Protein AF-A0A0A1WGV7-F1 (afdb_monomer)

Foldseek 3Di:
DDPPPDPPQDPVNVVVVVVVVVVVVVVPPPPPPDPPVVVVVVVVVVVVVVVVVVVVVVVVVVVVVVVVVVVVVVVVVVVVVVVVVVVVVVVVVVVVVVVVVVVVVVVVVVVVVVVVVVVVVVVVVVVCVVVVVVVVVVVVVVVVVVVVVVVVVVVVVVVVVVVVVVVVVVVVVVVVVVVVVVVVVVVVVVVVVVVVVVVVVVVVVVVVVVVVVVVVVVVVVVVVVVVVVVVVVVVVVVVVVVVVVVVVVVVVVVVVVVVVVVVPPDPDDDDDDDDDVPPCVVVVVVVVVVVVVVVVVVPDVVPPDPPPDVPPPPPPVPPPCPPCVVVVVVVVVVVVVVVVVVVVVVVVVVVVVVVVVVVVVVVVVCVVVVVPPCVVPDDDDDDDDDDDDDDDDDDPPLVVVLVVLCVPQVPLLVVLVVCCPVDDSVVSVVSSVVSVVVVVVVVPDDDDDDDDDDDDDDDDDDDDDDDDDDDDDDDDDDDDDDDDDDDDDDDDDDDDDDPPVVVVVVVVVVVVVVVVVVVVVVVVVVVVVVVVVVVVVVVVVVVVVVVVVVVVVVVVVVVVVVVVVVVVPD

Mean predicted aligned error: 25.33 Å

Structure (mmCIF, N/CA/C/O backbone):
data_AF-A0A0A1WGV7-F1
#
_entry.id   AF-A0A0A1WGV7-F1
#
loop_
_atom_site.group_PDB
_atom_site.id
_atom_site.type_symbol
_atom_site.label_atom_id
_atom_site.label_alt_id
_atom_site.label_comp_id
_atom_site.label_asym_id
_atom_site.label_entity_id
_atom_site.label_seq_id
_atom_site.pdbx_PDB_ins_code
_atom_site.Cartn_x
_atom_site.Cartn_y
_atom_site.Cartn_z
_atom_site.occupancy
_atom_site.B_iso_or_equiv
_atom_site.auth_seq_id
_atom_site.auth_comp_id
_atom_site.auth_asym_id
_atom_site.auth_atom_id
_atom_site.pdbx_PDB_model_num
ATOM 1 N N . MET A 1 1 ? 78.668 10.093 -159.553 1.00 37.97 1 MET A N 1
ATOM 2 C CA . MET A 1 1 ? 79.316 10.246 -160.874 1.00 37.97 1 MET A CA 1
ATOM 3 C C . MET A 1 1 ? 80.820 10.165 -160.686 1.00 37.97 1 MET A C 1
ATOM 5 O O . MET A 1 1 ? 81.377 10.946 -159.928 1.00 37.97 1 MET A O 1
ATOM 9 N N . ASN A 1 2 ? 81.428 9.155 -161.307 1.00 47.72 2 ASN A N 1
ATOM 10 C CA . ASN A 1 2 ? 82.849 8.818 -161.267 1.00 47.72 2 ASN A CA 1
ATOM 11 C C . ASN A 1 2 ? 83.730 9.956 -161.813 1.00 47.72 2 ASN A C 1
ATOM 13 O O . ASN A 1 2 ? 83.791 10.136 -163.023 1.00 47.72 2 ASN A O 1
ATOM 17 N N . LEU A 1 3 ? 84.441 10.671 -160.937 1.00 45.28 3 LEU A N 1
ATOM 18 C CA . LEU A 1 3 ? 85.454 11.678 -161.305 1.00 45.28 3 LEU A CA 1
ATOM 19 C C . LEU A 1 3 ? 86.882 11.301 -160.871 1.00 45.28 3 LEU A C 1
ATOM 21 O O . LEU A 1 3 ? 87.815 12.050 -161.119 1.00 45.28 3 LEU A O 1
ATOM 25 N N . PHE A 1 4 ? 87.084 10.114 -160.289 1.00 46.59 4 PHE A N 1
ATOM 26 C CA . PHE A 1 4 ? 88.408 9.635 -159.859 1.00 46.59 4 PHE A CA 1
ATOM 27 C C . PHE A 1 4 ? 89.108 8.709 -160.861 1.00 46.59 4 PHE A C 1
ATOM 29 O O . PHE A 1 4 ? 90.060 8.012 -160.517 1.00 46.59 4 PHE A O 1
ATOM 36 N N . ARG A 1 5 ? 88.670 8.691 -162.124 1.00 50.75 5 ARG A N 1
ATOM 37 C CA . ARG A 1 5 ? 89.441 8.052 -163.193 1.00 50.75 5 ARG A CA 1
ATOM 38 C C . ARG A 1 5 ? 90.109 9.135 -164.026 1.00 50.75 5 ARG A C 1
ATOM 40 O O . ARG A 1 5 ? 89.428 9.818 -164.782 1.00 50.75 5 ARG A O 1
ATOM 47 N N . ARG A 1 6 ? 91.444 9.175 -163.915 1.00 53.59 6 ARG A N 1
ATOM 48 C CA . ARG A 1 6 ? 92.405 9.845 -164.809 1.00 53.59 6 ARG A CA 1
ATOM 49 C C . ARG A 1 6 ? 92.851 11.263 -164.412 1.00 53.59 6 ARG A C 1
ATOM 51 O O . ARG A 1 6 ? 92.777 12.189 -165.206 1.00 53.59 6 ARG A O 1
ATOM 58 N N . ALA A 1 7 ? 93.403 11.395 -163.205 1.00 55.47 7 ALA A N 1
ATOM 59 C CA . ALA A 1 7 ? 94.507 12.326 -162.968 1.00 55.47 7 ALA A CA 1
ATOM 60 C C . ALA A 1 7 ? 95.798 11.495 -163.028 1.00 55.47 7 ALA A C 1
ATOM 62 O O . ALA A 1 7 ? 96.162 10.828 -162.061 1.00 55.47 7 ALA A O 1
ATOM 63 N N . GLU A 1 8 ? 96.414 11.415 -164.207 1.00 62.75 8 GLU A N 1
ATOM 64 C CA . GLU A 1 8 ? 97.747 10.826 -164.369 1.00 62.75 8 GLU A CA 1
ATOM 65 C C . GLU A 1 8 ? 98.739 11.786 -163.688 1.00 62.75 8 GLU A C 1
ATOM 67 O O . GLU A 1 8 ? 99.204 12.731 -164.318 1.00 62.75 8 GLU A O 1
ATOM 72 N N . LEU A 1 9 ? 98.976 11.609 -162.376 1.00 58.66 9 LEU A N 1
ATOM 73 C CA . LEU A 1 9 ? 99.936 12.426 -161.626 1.00 58.66 9 LEU A CA 1
ATOM 74 C C . LEU A 1 9 ? 101.311 12.303 -162.289 1.00 58.66 9 LEU A C 1
ATOM 76 O O . LEU A 1 9 ? 101.843 11.199 -162.449 1.00 58.66 9 LEU A O 1
ATOM 80 N N . ASN A 1 10 ? 101.897 13.442 -162.646 1.00 73.38 10 ASN A N 1
ATOM 81 C CA . ASN A 1 10 ? 103.246 13.489 -163.190 1.00 73.38 10 ASN A CA 1
ATOM 82 C C . ASN A 1 10 ? 104.237 12.989 -162.122 1.00 73.38 10 ASN A C 1
ATOM 84 O O . ASN A 1 10 ? 104.004 13.136 -160.921 1.00 73.38 10 ASN A O 1
ATOM 88 N N . ARG A 1 11 ? 105.380 12.422 -162.524 1.00 75.69 11 ARG A N 1
ATOM 89 C CA . ARG A 1 11 ? 106.408 11.907 -161.599 1.00 75.69 11 ARG A CA 1
ATOM 90 C C . ARG A 1 11 ? 106.808 12.937 -160.534 1.00 75.69 11 ARG A C 1
ATOM 92 O O . ARG A 1 11 ? 107.100 12.546 -159.409 1.00 75.69 11 ARG A O 1
ATOM 99 N N . SER A 1 12 ? 106.783 14.234 -160.861 1.00 79.25 12 SER A N 1
ATOM 100 C CA . SER A 1 12 ? 107.041 15.294 -159.879 1.00 79.25 12 SER A CA 1
ATOM 101 C C . SER A 1 12 ? 105.930 15.437 -158.840 1.00 79.25 12 SER A C 1
ATOM 103 O O . SER A 1 12 ? 106.235 15.705 -157.691 1.00 79.25 12 SER A O 1
ATOM 105 N N . GLU A 1 13 ? 104.660 15.245 -159.194 1.00 79.06 13 GLU A N 1
ATOM 106 C CA . GLU A 1 13 ? 103.537 15.317 -158.249 1.00 79.06 13 GLU A CA 1
ATOM 107 C C . GLU A 1 13 ? 103.509 14.093 -157.336 1.00 79.06 13 GLU A C 1
ATOM 109 O O . GLU A 1 13 ? 103.227 14.227 -156.149 1.00 79.06 13 GLU A O 1
ATOM 114 N N . ILE A 1 14 ? 103.872 12.914 -157.858 1.00 78.38 14 ILE A N 1
ATOM 115 C CA . ILE A 1 14 ? 104.095 11.725 -157.024 1.00 78.38 14 ILE A CA 1
ATOM 116 C C . ILE A 1 14 ? 105.242 11.993 -156.047 1.00 78.38 14 ILE A C 1
ATOM 118 O O . ILE A 1 14 ? 105.095 11.699 -154.867 1.00 78.38 14 ILE A O 1
ATOM 122 N N . GLN A 1 15 ? 106.350 12.594 -156.498 1.00 82.00 15 GLN A N 1
ATOM 123 C CA . GLN A 1 15 ? 107.465 12.945 -155.616 1.00 82.00 15 GLN A CA 1
ATOM 124 C C . GLN A 1 15 ? 107.069 14.004 -154.581 1.00 82.00 15 GLN A C 1
ATOM 126 O O . GLN A 1 15 ? 107.384 13.832 -153.416 1.00 82.00 15 GLN A O 1
ATOM 131 N N . ILE A 1 16 ? 106.318 15.041 -154.963 1.00 81.00 16 ILE A N 1
ATOM 132 C CA . ILE A 1 16 ? 105.799 16.051 -154.028 1.00 81.00 16 ILE A CA 1
ATOM 133 C C . ILE A 1 16 ? 104.855 15.408 -153.013 1.00 81.00 16 ILE A C 1
ATOM 135 O O . ILE A 1 16 ? 104.893 15.770 -151.845 1.00 81.00 16 ILE A O 1
ATOM 139 N N . LEU A 1 17 ? 104.018 14.450 -153.418 1.00 82.88 17 LEU A N 1
ATOM 140 C CA . LEU A 1 17 ? 103.130 13.747 -152.497 1.00 82.88 17 LEU A CA 1
ATOM 141 C C . LEU A 1 17 ? 103.909 12.805 -151.573 1.00 82.88 17 LEU A C 1
ATOM 143 O O . LEU A 1 17 ? 103.587 12.724 -150.393 1.00 82.88 17 LEU A O 1
ATOM 147 N N . ILE A 1 18 ? 104.937 12.124 -152.087 1.00 80.19 18 ILE A N 1
ATOM 148 C CA . ILE A 1 18 ? 105.862 11.310 -151.291 1.00 80.19 18 ILE A CA 1
ATOM 149 C C . ILE A 1 18 ? 106.584 12.197 -150.284 1.00 80.19 18 ILE A C 1
ATOM 151 O O . ILE A 1 18 ? 106.539 11.885 -149.104 1.00 80.19 18 ILE A O 1
ATOM 155 N N . ASP A 1 19 ? 107.170 13.311 -150.716 1.00 81.75 19 ASP A N 1
ATOM 156 C CA . ASP A 1 19 ? 107.869 14.256 -149.850 1.00 81.75 19 ASP A CA 1
ATOM 157 C C . ASP A 1 19 ? 106.896 14.876 -148.850 1.00 81.75 19 ASP A C 1
ATOM 159 O O . ASP A 1 19 ? 107.219 14.957 -147.678 1.00 81.75 19 ASP A O 1
ATOM 163 N N . TYR A 1 20 ? 105.671 15.224 -149.250 1.00 82.44 20 TYR A N 1
ATOM 164 C CA . TYR A 1 20 ? 104.645 15.733 -148.340 1.00 82.44 20 TYR A CA 1
ATOM 165 C C . TYR A 1 20 ? 104.227 14.686 -147.304 1.00 82.44 20 TYR A C 1
ATOM 167 O O . TYR A 1 20 ? 104.071 15.015 -146.133 1.00 82.44 20 TYR A O 1
ATOM 175 N N . LEU A 1 21 ? 104.063 13.421 -147.697 1.00 79.12 21 LEU A N 1
ATOM 176 C CA . LEU A 1 21 ? 103.720 12.332 -146.781 1.00 79.12 21 LEU A CA 1
ATOM 177 C C . LEU A 1 21 ? 104.900 11.935 -145.886 1.00 79.12 21 LEU A C 1
ATOM 179 O O . LEU A 1 21 ? 104.676 11.641 -144.716 1.00 79.12 21 LEU A O 1
ATOM 183 N N . LEU A 1 22 ? 106.135 11.981 -146.392 1.00 77.62 22 LEU A N 1
ATOM 184 C CA . LEU A 1 22 ? 107.362 11.783 -145.619 1.00 77.62 22 LEU A CA 1
ATOM 185 C C . LEU A 1 22 ? 107.579 12.924 -144.636 1.00 77.62 22 LEU A C 1
ATOM 187 O O . LEU A 1 22 ? 107.867 12.653 -143.478 1.00 77.62 22 LEU A O 1
ATOM 191 N N . ASN A 1 23 ? 107.373 14.175 -145.052 1.00 72.81 23 ASN A N 1
ATOM 192 C CA . ASN A 1 23 ? 107.449 15.328 -144.162 1.00 72.81 23 ASN A CA 1
ATOM 193 C C . ASN A 1 23 ? 106.351 15.235 -143.102 1.00 72.81 23 ASN A C 1
ATOM 195 O O . ASN A 1 23 ? 106.622 15.408 -141.926 1.00 72.81 23 ASN A O 1
ATOM 199 N N . LYS A 1 24 ? 105.134 14.817 -143.475 1.00 73.38 24 LYS A N 1
ATOM 200 C CA . LYS A 1 24 ? 104.047 14.585 -142.516 1.00 73.38 24 LYS A CA 1
ATOM 201 C C . LYS A 1 24 ? 104.338 13.422 -141.560 1.00 73.38 24 LYS A C 1
ATOM 203 O O . LYS A 1 24 ? 103.918 13.477 -140.410 1.00 73.38 24 LYS A O 1
ATOM 208 N N . GLN A 1 25 ? 105.058 12.388 -142.000 1.00 61.06 25 GLN A N 1
ATOM 209 C CA . GLN A 1 25 ? 105.518 11.292 -141.139 1.00 61.06 25 GLN A CA 1
ATOM 210 C C . GLN A 1 25 ? 106.718 11.676 -140.264 1.00 61.06 25 GLN A C 1
ATOM 212 O O . GLN A 1 25 ? 106.811 11.170 -139.152 1.00 61.06 25 GLN A O 1
ATOM 217 N N . GLN A 1 26 ? 107.598 12.577 -140.710 1.00 61.72 26 GLN A N 1
ATOM 218 C CA . GLN A 1 26 ? 108.694 13.120 -139.896 1.00 61.72 26 GLN A CA 1
ATOM 219 C C . GLN A 1 26 ? 108.204 14.182 -138.896 1.00 61.72 26 GLN A C 1
ATOM 221 O O . GLN A 1 26 ? 108.703 14.228 -137.775 1.00 61.72 26 GLN A O 1
ATOM 226 N N . ASP A 1 27 ? 107.163 14.943 -139.245 1.00 58.12 27 ASP A N 1
ATOM 227 C CA . ASP A 1 27 ? 106.428 15.860 -138.359 1.00 58.12 27 ASP A CA 1
ATOM 228 C C . ASP A 1 27 ? 105.434 15.130 -137.438 1.00 58.12 27 ASP A C 1
ATOM 230 O O . ASP A 1 27 ? 104.745 15.756 -136.632 1.00 58.12 27 ASP A O 1
ATOM 234 N N . THR A 1 28 ? 105.349 13.798 -137.532 1.00 51.00 28 THR A N 1
ATOM 235 C CA . THR A 1 28 ? 104.709 12.977 -136.503 1.00 51.00 28 THR A CA 1
ATOM 236 C C . THR A 1 28 ? 105.800 12.598 -135.500 1.00 51.00 28 THR A C 1
ATOM 238 O O . THR A 1 28 ? 106.549 11.657 -135.769 1.00 51.00 28 THR A O 1
ATOM 241 N N . PRO A 1 29 ? 105.965 13.309 -134.367 1.00 50.75 29 PRO A N 1
ATOM 242 C CA . PRO A 1 29 ? 106.999 12.964 -133.405 1.00 50.75 29 PRO A CA 1
ATOM 243 C C . PRO A 1 29 ? 106.825 11.507 -132.966 1.00 50.75 29 PRO A C 1
ATOM 245 O O . PRO A 1 29 ? 105.814 11.119 -132.378 1.00 50.75 29 PRO A O 1
ATOM 248 N N . ALA A 1 30 ? 107.833 10.694 -133.282 1.00 52.91 30 ALA A N 1
ATOM 249 C CA . ALA A 1 30 ? 107.974 9.303 -132.877 1.00 52.91 30 ALA A CA 1
ATOM 250 C C . ALA A 1 30 ? 108.331 9.206 -131.380 1.00 52.91 30 ALA A C 1
ATOM 252 O O . ALA A 1 30 ? 109.353 8.646 -130.997 1.00 52.91 30 ALA A O 1
ATOM 253 N N . THR A 1 31 ? 107.479 9.774 -130.528 1.00 47.41 31 THR A N 1
ATOM 254 C CA . THR A 1 31 ? 107.564 9.721 -129.063 1.00 47.41 31 THR A CA 1
ATOM 255 C C . THR A 1 31 ? 106.221 9.310 -128.457 1.00 47.41 31 THR A C 1
ATOM 257 O O . THR A 1 31 ? 105.800 9.796 -127.417 1.00 47.41 31 THR A O 1
ATOM 260 N N . HIS A 1 32 ? 105.550 8.320 -129.052 1.00 52.06 32 HIS A N 1
ATOM 261 C CA . HIS A 1 32 ? 104.510 7.544 -128.360 1.00 52.06 32 HIS A CA 1
ATOM 262 C C . HIS A 1 32 ? 105.120 6.401 -127.522 1.00 52.06 32 HIS A C 1
ATOM 264 O O . HIS A 1 32 ? 104.620 5.282 -127.521 1.00 52.06 32 HIS A O 1
ATOM 270 N N . SER A 1 33 ? 106.212 6.693 -126.806 1.00 51.78 33 SER A N 1
ATOM 271 C CA . SER A 1 33 ? 106.878 5.777 -125.864 1.00 51.78 33 SER A CA 1
ATOM 272 C C . SER A 1 33 ? 106.888 6.310 -124.423 1.00 51.78 33 SER A C 1
ATOM 274 O O . SER A 1 33 ? 107.625 5.797 -123.587 1.00 51.78 33 SER A O 1
ATOM 276 N N . GLU A 1 34 ? 106.077 7.327 -124.119 1.00 48.56 34 GL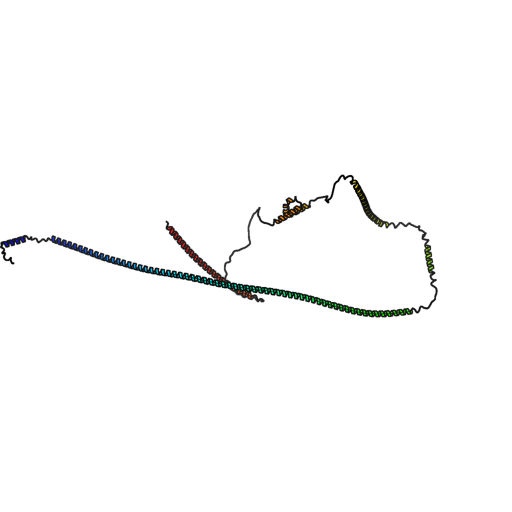U A N 1
ATOM 277 C CA . GLU A 1 34 ? 105.965 7.913 -122.778 1.00 48.56 34 GLU A CA 1
ATOM 278 C C . GLU A 1 34 ? 104.508 8.292 -122.464 1.00 48.56 34 GLU A C 1
ATOM 280 O O . GLU A 1 34 ? 104.148 9.452 -122.287 1.00 48.56 34 GLU A O 1
ATOM 285 N N . TRP A 1 35 ? 103.642 7.289 -122.314 1.00 54.41 35 TRP A N 1
ATOM 286 C CA . TRP A 1 35 ? 102.730 7.357 -121.170 1.00 54.41 35 TRP A CA 1
ATOM 287 C C . TRP A 1 35 ? 103.630 7.146 -119.955 1.00 54.41 35 TRP A C 1
ATOM 289 O O . TRP A 1 35 ? 103.925 6.004 -119.613 1.00 54.41 35 TRP A O 1
ATOM 299 N N . SER A 1 36 ? 104.202 8.222 -119.409 1.00 61.62 36 SER A N 1
ATOM 300 C CA . SER A 1 36 ? 105.184 8.090 -118.334 1.00 61.62 36 SER A CA 1
ATOM 301 C C . SER A 1 36 ? 104.572 7.297 -117.179 1.00 61.62 36 SER A C 1
ATOM 303 O O . SER A 1 36 ? 103.395 7.457 -116.835 1.00 61.62 36 SER A O 1
ATOM 305 N N . ASP A 1 37 ? 105.371 6.419 -116.584 1.00 67.12 37 ASP A N 1
ATOM 306 C CA . ASP A 1 37 ? 104.963 5.569 -115.465 1.00 67.12 37 ASP A CA 1
ATOM 307 C C . ASP A 1 37 ? 104.363 6.408 -114.305 1.00 67.12 37 ASP A C 1
ATOM 309 O O . ASP A 1 37 ? 103.471 5.959 -113.590 1.00 67.12 37 ASP A O 1
ATOM 313 N N . ASP A 1 38 ? 104.747 7.689 -114.203 1.00 75.62 38 ASP A N 1
ATOM 314 C CA . ASP A 1 38 ? 104.221 8.687 -113.260 1.00 75.62 38 ASP A CA 1
ATOM 315 C C . ASP A 1 38 ? 102.730 9.036 -113.475 1.00 75.62 38 ASP A C 1
ATOM 317 O O . ASP A 1 38 ? 101.964 9.117 -112.512 1.00 75.62 38 ASP A O 1
ATOM 321 N N . ILE A 1 39 ? 102.261 9.191 -114.723 1.00 80.06 39 ILE A N 1
ATOM 322 C CA . ILE A 1 39 ? 100.828 9.431 -114.999 1.00 80.06 39 ILE A CA 1
ATOM 323 C C . ILE A 1 39 ? 100.010 8.181 -114.643 1.00 80.06 39 ILE A C 1
ATOM 325 O O . ILE A 1 39 ? 98.943 8.284 -114.032 1.00 80.06 39 ILE A O 1
ATOM 329 N N . CYS A 1 40 ? 100.533 6.994 -114.961 1.00 82.44 40 CYS A N 1
ATOM 330 C CA . CYS A 1 40 ? 99.887 5.725 -114.627 1.00 82.44 40 CYS A CA 1
ATOM 331 C C . CYS A 1 40 ? 99.831 5.484 -113.106 1.00 82.44 40 CYS A C 1
ATOM 333 O O . CYS A 1 40 ? 98.802 5.039 -112.594 1.00 82.44 40 CYS A O 1
ATOM 335 N N . GLN A 1 41 ? 100.893 5.812 -112.362 1.00 85.25 41 GLN A N 1
ATOM 336 C CA . GLN A 1 41 ? 100.924 5.721 -110.897 1.00 85.25 41 GLN A CA 1
ATOM 337 C C . GLN A 1 41 ? 99.961 6.713 -110.230 1.00 85.25 41 GLN A C 1
ATOM 339 O O . GLN A 1 41 ? 99.252 6.332 -109.299 1.00 85.25 41 GLN A O 1
ATOM 344 N N . LYS A 1 42 ? 99.860 7.955 -110.727 1.00 86.69 42 LYS A N 1
ATOM 345 C CA . LYS A 1 42 ? 98.891 8.948 -110.224 1.00 86.69 42 LYS A CA 1
ATOM 346 C C . LYS A 1 42 ? 97.444 8.498 -110.406 1.00 86.69 42 LYS A C 1
ATOM 348 O O . LYS A 1 42 ? 96.662 8.620 -109.468 1.00 86.69 42 LYS A O 1
ATOM 353 N N . LEU A 1 43 ? 97.092 7.945 -111.569 1.00 88.06 43 LEU A N 1
ATOM 354 C CA . LEU A 1 43 ? 95.747 7.407 -111.808 1.00 88.06 43 LEU A CA 1
ATOM 355 C C . LEU A 1 43 ? 95.444 6.199 -110.914 1.00 88.06 43 LEU A C 1
ATOM 357 O O . LEU A 1 43 ? 94.347 6.124 -110.367 1.00 88.06 43 LEU A O 1
ATOM 361 N N . LYS A 1 44 ? 96.413 5.298 -110.694 1.00 88.56 44 LYS A N 1
ATOM 362 C CA . LYS A 1 44 ? 96.268 4.195 -109.727 1.00 88.56 44 LYS A CA 1
ATOM 363 C C . LYS A 1 44 ? 96.049 4.708 -108.306 1.00 88.56 44 LYS A C 1
ATOM 365 O O . LYS A 1 44 ? 95.137 4.239 -107.641 1.00 88.56 44 LYS A O 1
ATOM 370 N N . ARG A 1 45 ? 96.829 5.701 -107.865 1.00 89.56 45 ARG A N 1
ATOM 371 C CA . ARG A 1 45 ? 96.682 6.292 -106.528 1.00 89.56 45 ARG A CA 1
ATOM 372 C C . ARG A 1 45 ? 95.338 6.998 -106.359 1.00 89.56 45 ARG A C 1
ATOM 374 O O . ARG A 1 45 ? 94.709 6.855 -105.323 1.00 89.56 45 ARG A O 1
ATOM 381 N N . GLN A 1 46 ? 94.874 7.733 -107.372 1.00 92.25 46 GLN A N 1
ATOM 382 C CA . GLN A 1 46 ? 93.545 8.354 -107.356 1.00 92.25 46 GLN A CA 1
ATOM 383 C C . GLN A 1 46 ? 92.425 7.314 -107.340 1.00 92.25 46 GLN A C 1
ATOM 385 O O . GLN A 1 46 ? 91.424 7.523 -106.660 1.00 92.25 46 GLN A O 1
ATOM 390 N N . LEU A 1 47 ? 92.584 6.208 -108.072 1.00 92.31 47 LEU A N 1
ATOM 391 C CA . LEU A 1 47 ? 91.639 5.099 -108.036 1.00 92.31 47 LEU A CA 1
ATOM 392 C C . LEU A 1 47 ? 91.600 4.475 -106.636 1.00 92.31 47 LEU A C 1
ATOM 394 O O . LEU A 1 47 ? 90.519 4.355 -106.078 1.00 92.31 47 LEU A O 1
ATOM 398 N N . GLU A 1 48 ? 92.755 4.194 -106.034 1.00 92.44 48 GLU A N 1
ATOM 399 C CA . GLU A 1 48 ? 92.862 3.650 -104.674 1.00 92.44 48 GLU A CA 1
ATOM 400 C C . GLU A 1 48 ? 92.291 4.615 -103.617 1.00 92.44 48 GLU A C 1
ATOM 402 O O . GLU A 1 48 ? 91.531 4.206 -102.744 1.00 92.44 48 GLU A O 1
ATOM 407 N N . GLU A 1 49 ? 92.575 5.919 -103.716 1.00 92.69 49 GLU A N 1
ATOM 408 C CA . GLU A 1 49 ? 91.986 6.946 -102.845 1.00 92.69 49 GLU A CA 1
ATOM 409 C C . GLU A 1 49 ? 90.456 7.023 -103.012 1.00 92.69 49 GLU A C 1
ATOM 411 O O . GLU A 1 49 ? 89.735 7.186 -102.026 1.00 92.69 49 GLU A O 1
ATOM 416 N N . LYS A 1 50 ? 89.935 6.880 -104.239 1.00 93.94 50 LYS A N 1
ATOM 417 C CA . LYS A 1 50 ? 88.489 6.853 -104.513 1.00 93.94 50 LYS A CA 1
ATOM 418 C C . LYS A 1 50 ? 87.826 5.570 -104.024 1.00 93.94 50 LYS A C 1
ATOM 420 O O . LYS A 1 50 ? 86.733 5.650 -103.474 1.00 93.94 50 LYS A O 1
ATOM 425 N N . GLU A 1 51 ? 88.471 4.422 -104.191 1.00 93.81 51 GLU A N 1
ATOM 426 C CA . GLU A 1 51 ? 88.012 3.136 -103.662 1.00 93.81 51 GLU A CA 1
ATOM 427 C C . GLU A 1 51 ? 87.993 3.155 -102.133 1.00 93.81 51 GLU A C 1
ATOM 429 O O . GLU A 1 51 ? 87.008 2.734 -101.530 1.00 93.81 51 GLU A O 1
ATOM 434 N N . LYS A 1 52 ? 89.020 3.737 -101.504 1.00 94.69 52 LYS A N 1
ATOM 435 C CA . LYS A 1 52 ? 89.062 3.949 -100.056 1.00 94.69 52 LYS A CA 1
ATOM 436 C C . LYS A 1 52 ? 87.945 4.880 -99.581 1.00 94.69 52 LYS A C 1
ATOM 438 O O . LYS A 1 52 ? 87.241 4.530 -98.642 1.00 94.69 52 LYS A O 1
ATOM 443 N N . ALA A 1 53 ? 87.735 6.022 -100.239 1.00 93.38 53 ALA A N 1
ATOM 444 C CA . ALA A 1 53 ? 86.652 6.944 -99.886 1.00 93.38 53 ALA A CA 1
ATOM 445 C C . ALA A 1 53 ? 85.263 6.307 -100.069 1.00 93.38 53 ALA A C 1
ATOM 447 O O . ALA A 1 53 ? 84.380 6.503 -99.238 1.00 93.38 53 ALA A O 1
ATOM 448 N N . LEU A 1 54 ? 85.076 5.508 -101.126 1.00 94.62 54 LEU A N 1
ATOM 449 C CA . LEU A 1 54 ? 83.847 4.749 -101.344 1.00 94.62 54 LEU A CA 1
ATOM 450 C C . LEU A 1 54 ? 83.644 3.687 -100.254 1.00 94.62 54 LEU A C 1
ATOM 452 O O . LEU A 1 54 ? 82.523 3.513 -99.786 1.00 94.62 54 LEU A O 1
ATOM 456 N N . ALA A 1 55 ? 84.705 2.994 -99.833 1.00 93.50 55 ALA A N 1
ATOM 457 C CA . ALA A 1 55 ? 84.644 2.026 -98.741 1.00 93.50 55 ALA A CA 1
ATOM 458 C C . ALA A 1 55 ? 84.295 2.697 -97.401 1.00 93.50 55 ALA A C 1
ATOM 460 O O . ALA A 1 55 ? 83.419 2.209 -96.691 1.00 93.50 55 ALA A O 1
ATOM 461 N N . GLU A 1 56 ? 84.908 3.843 -97.088 1.00 94.44 56 GLU A N 1
ATOM 462 C CA . GLU A 1 56 ? 84.587 4.641 -95.896 1.00 94.44 56 GLU A CA 1
ATOM 463 C C . GLU A 1 56 ? 83.133 5.150 -95.926 1.00 94.44 56 GLU A C 1
ATOM 465 O O . GLU A 1 56 ? 82.439 5.102 -94.911 1.00 94.44 56 GLU A O 1
ATOM 470 N N . GLU A 1 57 ? 82.623 5.579 -97.086 1.00 93.38 57 GLU A N 1
ATOM 471 C CA . GLU A 1 57 ? 81.216 5.971 -97.249 1.00 93.38 57 GLU A CA 1
ATOM 472 C C . GLU A 1 57 ? 80.265 4.775 -97.090 1.00 93.38 57 GLU A C 1
ATOM 474 O O . GLU A 1 57 ? 79.219 4.890 -96.445 1.00 93.38 57 GLU A O 1
ATOM 479 N N . GLN A 1 58 ? 80.625 3.608 -97.632 1.00 95.00 58 GLN A N 1
ATOM 480 C CA . GLN A 1 58 ? 79.865 2.372 -97.443 1.00 95.00 58 GLN A CA 1
ATOM 481 C C . GLN A 1 58 ? 79.831 1.963 -95.967 1.00 95.00 58 GLN A C 1
ATOM 483 O O . GLN A 1 58 ? 78.758 1.639 -95.458 1.00 95.00 58 GLN A O 1
ATOM 488 N N . GLU A 1 59 ? 80.958 2.037 -95.258 1.00 95.12 59 GLU A N 1
ATOM 489 C CA . GLU A 1 59 ? 81.033 1.761 -93.822 1.00 95.12 59 GLU A CA 1
ATOM 490 C C . GLU A 1 59 ? 80.205 2.769 -93.011 1.00 95.12 59 GLU A C 1
ATOM 492 O O . GLU A 1 59 ? 79.412 2.372 -92.155 1.00 95.12 59 GLU A O 1
ATOM 497 N N . ALA A 1 60 ? 80.295 4.065 -93.328 1.00 94.88 60 ALA A N 1
ATOM 498 C CA . ALA A 1 60 ? 79.480 5.100 -92.699 1.00 94.88 60 ALA A CA 1
ATOM 499 C C . ALA A 1 60 ? 77.978 4.880 -92.954 1.00 94.88 60 ALA A C 1
ATOM 501 O O . ALA A 1 60 ? 77.167 5.003 -92.033 1.00 94.88 60 ALA A O 1
ATOM 502 N N . SER A 1 61 ? 77.597 4.497 -94.176 1.00 94.38 61 SER A N 1
ATOM 503 C CA . SER A 1 61 ? 76.217 4.161 -94.539 1.00 94.38 61 SER A CA 1
ATOM 504 C C . SER A 1 61 ? 75.716 2.937 -93.769 1.00 94.38 61 SER A C 1
ATOM 506 O O . SER A 1 61 ? 74.627 2.981 -93.192 1.00 94.38 61 SER A O 1
ATOM 508 N N . ILE A 1 62 ? 76.525 1.877 -93.663 1.00 95.44 62 ILE A N 1
ATOM 509 C CA . ILE A 1 62 ? 76.220 0.694 -92.844 1.00 95.44 62 ILE A CA 1
ATOM 510 C C . ILE A 1 62 ? 76.059 1.092 -91.370 1.00 95.44 62 ILE A C 1
ATOM 512 O O . ILE A 1 62 ? 75.094 0.674 -90.727 1.00 95.44 62 ILE A O 1
ATOM 516 N N . GLY A 1 63 ? 76.942 1.946 -90.847 1.00 96.12 63 GLY A N 1
ATOM 517 C CA . GLY A 1 63 ? 76.871 2.465 -89.482 1.00 96.12 63 GLY A CA 1
ATOM 518 C C . GLY A 1 63 ? 75.601 3.278 -89.212 1.00 96.12 63 GLY A C 1
ATOM 519 O O . GLY A 1 63 ? 74.952 3.093 -88.181 1.00 96.12 63 GLY A O 1
ATOM 520 N N . ILE A 1 64 ? 75.187 4.139 -90.148 1.00 95.88 64 ILE A N 1
ATOM 521 C CA . ILE A 1 64 ? 73.928 4.896 -90.055 1.00 95.88 64 ILE A CA 1
ATOM 522 C C . ILE A 1 64 ? 72.724 3.950 -90.117 1.00 95.88 64 ILE A C 1
ATOM 524 O O . ILE A 1 64 ? 71.799 4.083 -89.316 1.00 95.88 64 ILE A O 1
ATOM 528 N N . GLN A 1 65 ? 72.730 2.973 -91.026 1.00 96.62 65 GLN A N 1
ATOM 529 C CA . GLN A 1 65 ? 71.654 1.986 -91.137 1.00 96.62 65 GLN A CA 1
ATOM 530 C C . GLN A 1 65 ? 71.534 1.117 -89.880 1.00 96.62 65 GLN A C 1
ATOM 532 O O . GLN A 1 65 ? 70.416 0.806 -89.466 1.00 96.62 65 GLN A O 1
ATOM 537 N N . ALA A 1 66 ? 72.657 0.755 -89.252 1.00 95.81 66 ALA A N 1
ATOM 538 C CA . ALA A 1 66 ? 72.677 0.053 -87.972 1.00 95.81 66 ALA A CA 1
ATOM 539 C C . ALA A 1 66 ? 72.045 0.908 -86.863 1.00 95.81 66 ALA A C 1
ATOM 541 O O . ALA A 1 66 ? 71.070 0.471 -86.259 1.00 95.81 66 ALA A O 1
ATOM 542 N N . LYS A 1 67 ? 72.479 2.167 -86.694 1.00 97.25 67 LYS A N 1
ATOM 543 C CA . LYS A 1 67 ? 71.881 3.091 -85.709 1.00 97.25 67 LYS A CA 1
ATOM 544 C C . LYS A 1 67 ? 70.387 3.316 -85.936 1.00 97.25 67 LYS A C 1
ATOM 546 O O . LYS A 1 67 ? 69.613 3.378 -84.989 1.00 97.25 67 LYS A O 1
ATOM 551 N N . LEU A 1 68 ? 69.959 3.423 -87.192 1.00 97.00 68 LEU A N 1
ATOM 552 C CA . LEU A 1 68 ? 68.548 3.580 -87.538 1.00 97.00 68 LEU A CA 1
ATOM 553 C C . LEU A 1 68 ? 67.734 2.319 -87.207 1.00 97.00 68 LEU A C 1
ATOM 555 O O . LEU A 1 68 ? 66.571 2.425 -86.818 1.00 97.00 68 LEU A O 1
ATOM 559 N N . ARG A 1 69 ? 68.327 1.128 -87.350 1.00 97.25 69 ARG A N 1
ATOM 560 C CA . ARG A 1 69 ? 67.715 -0.130 -86.908 1.00 97.25 69 ARG A CA 1
ATOM 561 C C . ARG A 1 69 ? 67.584 -0.158 -85.385 1.00 97.25 69 ARG A C 1
ATOM 563 O O . ARG A 1 69 ? 66.487 -0.439 -84.912 1.00 97.25 69 ARG A O 1
ATOM 570 N N . ASP A 1 70 ? 68.635 0.211 -84.660 1.00 96.38 70 ASP A N 1
ATOM 571 C CA . ASP A 1 70 ? 68.650 0.216 -83.194 1.00 96.38 70 ASP A CA 1
ATOM 572 C C . ASP A 1 70 ? 67.621 1.206 -82.627 1.00 96.38 70 ASP A C 1
ATOM 574 O O . ASP A 1 70 ? 66.769 0.813 -81.832 1.00 96.38 70 ASP A O 1
ATOM 578 N N . LEU A 1 71 ? 67.574 2.443 -83.138 1.00 97.00 71 LEU A N 1
ATOM 579 C CA . LEU A 1 71 ? 66.560 3.435 -82.746 1.00 97.00 71 LEU A CA 1
ATOM 580 C C . LEU A 1 71 ? 65.132 2.961 -83.049 1.00 97.00 71 LEU A C 1
ATOM 582 O O . LEU A 1 71 ? 64.215 3.184 -82.263 1.00 97.00 71 LEU A O 1
ATOM 586 N N . ARG A 1 72 ? 64.912 2.280 -84.182 1.00 97.75 72 ARG A N 1
ATOM 587 C CA . ARG A 1 72 ? 63.601 1.680 -84.484 1.00 97.75 72 ARG A CA 1
ATOM 588 C C . ARG A 1 72 ? 63.249 0.579 -83.489 1.00 97.75 72 ARG A C 1
ATOM 590 O O . ARG A 1 72 ? 62.085 0.480 -83.107 1.00 97.75 72 ARG A O 1
ATOM 597 N N . THR A 1 73 ? 64.213 -0.250 -83.086 1.00 96.94 73 THR A N 1
ATOM 598 C CA . THR A 1 73 ? 63.974 -1.272 -82.060 1.00 96.94 73 THR A CA 1
ATOM 599 C C . THR A 1 73 ? 63.686 -0.644 -80.702 1.00 96.94 73 THR A C 1
ATOM 601 O O . THR A 1 73 ? 62.700 -1.033 -80.086 1.00 96.94 73 THR A O 1
ATOM 604 N N . GLU A 1 74 ? 64.439 0.380 -80.298 1.00 96.75 74 GLU A N 1
ATOM 605 C CA . GLU A 1 74 ? 64.259 1.100 -79.035 1.00 96.75 74 GLU A CA 1
ATOM 606 C C . GLU A 1 74 ? 62.875 1.758 -78.965 1.00 96.75 74 GLU A C 1
ATOM 608 O O . GLU A 1 74 ? 62.091 1.436 -78.073 1.00 96.75 74 GLU A O 1
ATOM 613 N N . ILE A 1 75 ? 62.488 2.534 -79.986 1.00 96.50 75 ILE A N 1
ATOM 614 C CA . ILE A 1 75 ? 61.151 3.148 -80.084 1.00 96.50 75 ILE A CA 1
ATOM 615 C C . ILE A 1 75 ? 60.044 2.089 -80.016 1.00 96.50 75 ILE A C 1
ATOM 617 O O . ILE A 1 75 ? 59.012 2.299 -79.375 1.00 96.50 75 ILE A O 1
ATOM 621 N N . ASN A 1 76 ? 60.222 0.947 -80.685 1.00 96.81 76 ASN A N 1
ATOM 622 C CA . ASN A 1 76 ? 59.233 -0.128 -80.643 1.00 96.81 76 ASN A CA 1
ATOM 623 C C . ASN A 1 76 ? 59.150 -0.769 -79.250 1.00 96.81 76 ASN A C 1
ATOM 625 O O . ASN A 1 76 ? 58.044 -1.062 -78.792 1.00 96.81 76 ASN A O 1
ATOM 629 N N . THR A 1 77 ? 60.281 -0.956 -78.564 1.00 96.81 77 THR A N 1
ATOM 630 C CA . THR A 1 77 ? 60.303 -1.478 -77.192 1.00 96.81 77 THR A CA 1
ATOM 631 C C . THR A 1 77 ? 59.696 -0.500 -76.193 1.00 96.81 77 THR A C 1
ATOM 633 O O . THR A 1 77 ? 58.848 -0.911 -75.405 1.00 96.81 77 THR A O 1
ATOM 636 N N . GLU A 1 78 ? 60.021 0.792 -76.270 1.00 96.06 78 GLU A N 1
ATOM 637 C CA . GLU A 1 78 ? 59.433 1.832 -75.421 1.00 96.06 78 GLU A CA 1
ATOM 638 C C . GLU A 1 78 ? 57.930 1.951 -75.659 1.00 96.06 78 GLU A C 1
ATOM 640 O O . GLU A 1 78 ? 57.147 1.988 -74.713 1.00 96.06 78 GLU A O 1
ATOM 645 N N . ARG A 1 79 ? 57.487 1.923 -76.923 1.00 97.44 79 ARG A N 1
ATOM 646 C CA . ARG A 1 79 ? 56.058 1.920 -77.258 1.00 97.44 79 ARG A CA 1
ATOM 647 C C . ARG A 1 79 ? 55.349 0.700 -76.670 1.00 97.44 79 ARG A C 1
ATOM 649 O O . ARG A 1 79 ? 54.243 0.836 -76.152 1.00 97.44 79 ARG A O 1
ATOM 656 N N . ALA A 1 80 ? 55.962 -0.482 -76.736 1.00 96.56 80 ALA A N 1
ATOM 657 C CA . ALA A 1 80 ? 55.404 -1.692 -76.136 1.00 96.56 80 ALA A CA 1
ATOM 658 C C . ALA A 1 80 ? 55.333 -1.592 -74.602 1.00 96.56 80 ALA A C 1
ATOM 660 O O . ALA A 1 80 ? 54.306 -1.938 -74.020 1.00 96.56 80 ALA A O 1
ATOM 661 N N . GLN A 1 81 ? 56.377 -1.066 -73.955 1.00 97.50 81 GLN A N 1
ATOM 662 C CA . GLN A 1 81 ? 56.420 -0.852 -72.505 1.00 97.50 81 GLN A CA 1
ATOM 663 C C . GLN A 1 81 ? 55.394 0.188 -72.038 1.00 97.50 81 GLN A C 1
ATOM 665 O O . GLN A 1 81 ? 54.675 -0.055 -71.066 1.00 97.50 81 GLN A O 1
ATOM 670 N N . LEU A 1 82 ? 55.270 1.316 -72.744 1.00 96.75 82 LEU A N 1
ATOM 671 C CA . LEU A 1 82 ? 54.262 2.340 -72.467 1.00 96.75 82 LEU A CA 1
ATOM 672 C C . LEU A 1 82 ? 52.853 1.770 -72.623 1.00 96.75 82 LEU A C 1
ATOM 674 O O . LEU A 1 82 ? 52.029 1.941 -71.729 1.00 96.75 82 LEU A O 1
ATOM 678 N N . ASN A 1 83 ? 52.586 1.024 -73.698 1.00 97.12 83 ASN A N 1
ATOM 679 C CA . ASN A 1 83 ? 51.290 0.375 -73.897 1.00 97.12 83 ASN A CA 1
ATOM 680 C C . ASN A 1 83 ? 50.973 -0.645 -72.793 1.00 97.12 83 ASN A C 1
ATOM 682 O O . ASN A 1 83 ? 49.842 -0.683 -72.310 1.00 97.12 83 ASN A O 1
ATOM 686 N N . ALA A 1 84 ? 51.953 -1.443 -72.359 1.00 96.81 84 ALA A N 1
ATOM 687 C CA . ALA A 1 84 ? 51.778 -2.373 -71.244 1.00 96.81 84 ALA A CA 1
ATOM 688 C C . ALA A 1 84 ? 51.482 -1.632 -69.929 1.00 96.81 84 ALA A C 1
ATOM 690 O O . ALA A 1 84 ? 50.572 -2.005 -69.193 1.00 96.81 84 ALA A O 1
ATOM 691 N N . THR A 1 85 ? 52.197 -0.538 -69.667 1.00 97.25 85 THR A N 1
ATOM 692 C CA . THR A 1 85 ? 52.007 0.293 -68.471 1.00 97.25 85 THR A CA 1
ATOM 693 C C . THR A 1 85 ? 50.630 0.960 -68.459 1.00 97.25 85 THR A C 1
ATOM 695 O O . THR A 1 85 ? 49.923 0.894 -67.456 1.00 97.25 85 THR A O 1
ATOM 698 N N . VAL A 1 86 ? 50.204 1.544 -69.585 1.00 97.25 86 VAL A N 1
ATOM 699 C CA . VAL A 1 86 ? 48.862 2.128 -69.738 1.00 97.25 86 VAL A CA 1
ATOM 700 C C . VAL A 1 86 ? 47.789 1.065 -69.522 1.00 97.25 86 VAL A C 1
ATOM 702 O O . VAL A 1 86 ? 46.839 1.308 -68.782 1.00 97.25 86 VAL A O 1
ATOM 705 N N . LYS A 1 87 ? 47.955 -0.131 -70.099 1.00 97.56 87 LYS A N 1
ATOM 706 C CA . LYS A 1 87 ? 47.018 -1.243 -69.903 1.00 97.56 87 LYS A CA 1
ATOM 707 C C . LYS A 1 87 ? 46.903 -1.638 -68.425 1.00 97.56 87 LYS A C 1
ATOM 709 O O . LYS A 1 87 ? 45.787 -1.747 -67.926 1.00 97.56 87 LYS A O 1
ATOM 714 N N . ASN A 1 88 ? 48.023 -1.756 -67.711 1.00 97.50 88 ASN A N 1
ATOM 715 C CA . ASN A 1 88 ? 48.027 -2.063 -66.276 1.00 97.50 88 ASN A CA 1
ATOM 716 C C . ASN A 1 88 ? 47.319 -0.978 -65.444 1.00 97.50 88 ASN A C 1
ATOM 718 O O . ASN A 1 88 ? 46.564 -1.297 -64.522 1.00 97.50 88 ASN A O 1
ATOM 722 N N . TYR A 1 89 ? 47.529 0.305 -65.764 1.00 97.75 89 TYR A N 1
ATOM 723 C CA . TYR A 1 89 ? 46.824 1.396 -65.085 1.00 97.75 89 TYR A CA 1
ATOM 724 C C . TYR A 1 89 ? 45.320 1.370 -65.362 1.00 97.75 89 TYR A C 1
ATOM 726 O O . TYR A 1 89 ? 44.541 1.526 -64.426 1.00 97.75 89 TYR A O 1
ATOM 734 N N . VAL A 1 90 ? 44.904 1.107 -66.603 1.00 97.62 90 VAL A N 1
ATOM 735 C CA . VAL A 1 90 ? 43.484 0.962 -66.962 1.00 97.62 90 VAL A CA 1
ATOM 736 C C . VAL A 1 90 ? 42.840 -0.203 -66.208 1.00 97.62 90 VAL A C 1
ATOM 738 O O . VAL A 1 90 ? 41.767 -0.041 -65.635 1.00 97.62 90 VAL A O 1
ATOM 741 N N . GLU A 1 91 ? 43.499 -1.361 -66.135 1.00 97.31 91 GLU A N 1
ATOM 742 C CA . GLU A 1 91 ? 43.001 -2.513 -65.370 1.00 97.31 91 GLU A CA 1
ATOM 743 C C . GLU A 1 91 ? 42.885 -2.201 -63.869 1.00 97.31 91 GLU A C 1
ATOM 745 O O . GLU A 1 91 ? 41.891 -2.557 -63.233 1.00 97.31 91 GLU A O 1
ATOM 750 N N . THR A 1 92 ? 43.857 -1.473 -63.312 1.00 97.69 92 THR A N 1
ATOM 751 C CA . THR A 1 92 ? 43.829 -1.035 -61.908 1.00 97.69 92 THR A CA 1
ATOM 752 C C . THR A 1 92 ? 42.681 -0.062 -61.645 1.00 97.69 92 THR A C 1
ATOM 754 O O . THR A 1 92 ? 41.970 -0.219 -60.652 1.00 97.69 92 THR A O 1
ATOM 757 N N . ILE A 1 93 ? 42.466 0.916 -62.531 1.00 97.56 93 ILE A N 1
ATOM 758 C CA . ILE A 1 93 ? 41.351 1.869 -62.442 1.00 97.56 93 ILE A CA 1
ATOM 759 C C . ILE A 1 93 ? 40.021 1.117 -62.484 1.00 97.56 93 ILE A C 1
ATOM 761 O O . ILE A 1 93 ? 39.221 1.268 -61.566 1.00 97.56 93 ILE A O 1
ATOM 765 N N . ASN A 1 94 ? 39.833 0.222 -63.456 1.00 97.56 94 ASN A N 1
ATOM 766 C CA . ASN A 1 94 ? 38.614 -0.580 -63.571 1.00 97.56 94 ASN A CA 1
ATOM 767 C C . ASN A 1 94 ? 38.370 -1.440 -62.316 1.00 97.56 94 ASN A C 1
ATOM 769 O O . ASN A 1 94 ? 37.242 -1.547 -61.837 1.00 97.56 94 ASN A O 1
ATOM 773 N N . SER A 1 95 ? 39.423 -2.031 -61.737 1.00 97.69 95 SER A N 1
ATOM 774 C CA . SER A 1 95 ? 39.317 -2.782 -60.479 1.00 97.69 95 SER A CA 1
ATOM 775 C C . SER A 1 95 ? 38.890 -1.888 -59.308 1.00 97.69 95 SER A C 1
ATOM 777 O O . SER A 1 95 ? 38.060 -2.284 -58.486 1.00 97.69 95 SER A O 1
ATOM 779 N N . LYS A 1 96 ? 39.422 -0.662 -59.230 1.00 97.31 96 LYS A N 1
ATOM 780 C CA . LYS A 1 96 ? 39.042 0.317 -58.204 1.00 97.31 96 LYS A CA 1
ATOM 781 C C . LYS A 1 96 ? 37.618 0.832 -58.390 1.00 97.31 96 LYS A C 1
ATOM 783 O O . LYS A 1 96 ? 36.907 0.955 -57.398 1.00 97.31 96 LYS A O 1
ATOM 788 N N . GLU A 1 97 ? 37.171 1.056 -59.620 1.00 97.31 97 GLU A N 1
ATOM 789 C CA . GLU A 1 97 ? 35.782 1.419 -59.922 1.00 97.31 97 GLU A CA 1
ATOM 790 C C . GLU A 1 97 ? 34.802 0.324 -59.484 1.00 97.31 97 GLU A C 1
ATOM 792 O O . GLU A 1 97 ? 33.791 0.621 -58.848 1.00 97.31 97 GLU A O 1
ATOM 797 N N . GLN A 1 98 ? 35.132 -0.950 -59.725 1.00 97.50 98 GLN A N 1
ATOM 798 C CA . GLN A 1 98 ? 34.334 -2.079 -59.235 1.00 97.50 98 GLN A CA 1
ATOM 799 C C . GLN A 1 98 ? 34.294 -2.139 -57.701 1.00 97.50 98 GLN A C 1
ATOM 801 O O . GLN A 1 98 ? 33.227 -2.349 -57.127 1.00 97.50 98 GLN A O 1
ATOM 806 N N . GLN A 1 99 ? 35.424 -1.909 -57.021 1.00 97.81 99 GLN A N 1
ATOM 807 C CA . GLN A 1 99 ? 35.463 -1.843 -55.552 1.00 97.81 99 GLN A CA 1
ATOM 808 C C . GLN A 1 99 ? 34.596 -0.700 -55.010 1.00 97.81 99 GLN A C 1
ATOM 810 O O . GLN A 1 99 ? 33.860 -0.899 -54.049 1.00 97.81 99 GLN A O 1
ATOM 815 N N . ILE A 1 100 ? 34.643 0.480 -55.636 1.00 97.25 100 ILE A N 1
ATOM 816 C CA . ILE A 1 100 ? 33.795 1.620 -55.263 1.00 97.25 100 ILE A CA 1
ATOM 817 C C . ILE A 1 100 ? 32.314 1.280 -55.466 1.00 97.25 100 ILE A C 1
ATOM 819 O O . ILE A 1 100 ? 31.495 1.586 -54.602 1.00 97.25 100 ILE A O 1
ATOM 823 N N . ALA A 1 101 ? 31.959 0.619 -56.571 1.00 97.44 101 ALA A N 1
ATOM 824 C CA . ALA A 1 101 ? 30.586 0.192 -56.827 1.00 97.44 101 ALA A CA 1
ATOM 825 C C . ALA A 1 101 ? 30.074 -0.787 -55.754 1.00 97.44 101 ALA A C 1
ATOM 827 O O . ALA A 1 101 ? 28.964 -0.608 -55.254 1.00 97.44 101 ALA A O 1
ATOM 828 N N . LEU A 1 102 ? 30.897 -1.763 -55.353 1.00 97.56 102 LEU A N 1
ATOM 829 C CA . LEU A 1 102 ? 30.569 -2.704 -54.276 1.00 97.56 102 LEU A CA 1
ATOM 830 C C . LEU A 1 102 ? 30.415 -1.995 -52.925 1.00 97.56 102 LEU A C 1
ATOM 832 O O . LEU A 1 102 ? 29.411 -2.186 -52.246 1.00 97.56 102 LEU A O 1
ATOM 836 N N . LEU A 1 103 ? 31.348 -1.111 -52.562 1.00 97.50 103 LEU A N 1
ATOM 837 C CA . LEU A 1 103 ? 31.258 -0.344 -51.315 1.00 97.50 103 LEU A CA 1
ATOM 838 C C . LEU A 1 103 ? 30.008 0.543 -51.271 1.00 97.50 103 LEU A C 1
ATOM 840 O O . LEU A 1 103 ? 29.358 0.642 -50.233 1.00 97.50 103 LEU A O 1
ATOM 844 N N . ASN A 1 104 ? 29.632 1.159 -52.392 1.00 97.12 104 ASN A N 1
ATOM 845 C CA . ASN A 1 104 ? 28.396 1.936 -52.476 1.00 97.12 104 ASN A CA 1
ATOM 846 C C . ASN A 1 104 ? 27.150 1.058 -52.285 1.00 97.12 104 ASN A C 1
ATOM 848 O O . ASN A 1 104 ? 26.202 1.479 -51.620 1.00 97.12 104 ASN A O 1
ATOM 852 N N . GLN A 1 105 ? 27.151 -0.164 -52.823 1.00 97.94 105 GLN A N 1
ATOM 853 C CA . GLN A 1 105 ? 26.072 -1.128 -52.610 1.00 97.94 105 GLN A CA 1
ATOM 854 C C . GLN A 1 105 ? 25.975 -1.565 -51.139 1.00 97.94 105 GLN A C 1
ATOM 856 O O . GLN A 1 105 ? 24.869 -1.644 -50.594 1.00 97.94 105 GLN A O 1
ATOM 861 N N . ASP A 1 106 ? 27.109 -1.795 -50.479 1.00 97.81 106 ASP A N 1
ATOM 862 C CA . ASP A 1 106 ? 27.158 -2.149 -49.059 1.00 97.81 106 ASP A CA 1
ATOM 863 C C . ASP A 1 106 ? 26.658 -1.001 -48.176 1.00 97.81 106 ASP A C 1
ATOM 865 O O . ASP A 1 106 ? 25.838 -1.222 -47.283 1.00 97.81 106 ASP A O 1
ATOM 869 N N . ILE A 1 107 ? 27.074 0.239 -48.462 1.00 97.56 107 ILE A N 1
ATOM 870 C CA . ILE A 1 107 ? 26.577 1.442 -47.775 1.00 97.56 107 ILE A CA 1
ATOM 871 C C . ILE A 1 107 ? 25.058 1.559 -47.935 1.00 97.56 107 ILE A C 1
ATOM 873 O O . ILE A 1 107 ? 24.357 1.814 -46.955 1.00 97.56 107 ILE A O 1
ATOM 877 N N . GLN A 1 108 ? 24.534 1.346 -49.145 1.00 97.00 108 GLN A N 1
ATOM 878 C CA . GLN A 1 108 ? 23.095 1.399 -49.395 1.00 97.00 108 GLN A CA 1
ATOM 879 C C . GLN A 1 108 ? 22.347 0.321 -48.600 1.00 97.00 108 GLN A C 1
ATOM 881 O O . GLN A 1 108 ? 21.380 0.625 -47.903 1.00 97.00 108 GLN A O 1
ATOM 886 N N . THR A 1 109 ? 22.842 -0.917 -48.629 1.00 97.50 109 THR A N 1
ATOM 887 C CA . THR A 1 109 ? 22.254 -2.044 -47.890 1.00 97.50 109 THR A CA 1
ATOM 888 C C . THR A 1 109 ? 22.268 -1.792 -46.381 1.00 97.50 109 THR A C 1
ATOM 890 O O . THR A 1 109 ? 21.289 -2.068 -45.683 1.00 97.50 109 THR A O 1
ATOM 893 N N . LEU A 1 110 ? 23.362 -1.231 -45.863 1.00 96.94 110 LEU A N 1
ATOM 894 C CA . LEU A 1 110 ? 23.500 -0.896 -44.452 1.00 96.94 110 LEU A CA 1
ATOM 895 C C . LEU A 1 110 ? 22.539 0.229 -44.042 1.00 96.94 110 LEU A C 1
ATOM 897 O O . LEU A 1 110 ? 21.888 0.128 -43.002 1.00 96.94 110 LEU A O 1
ATOM 901 N N . ASN A 1 111 ? 22.393 1.263 -44.872 1.00 97.62 111 ASN A N 1
ATOM 902 C CA . ASN A 1 111 ? 21.422 2.335 -44.652 1.00 97.62 111 ASN A CA 1
ATOM 903 C C . ASN A 1 111 ? 19.982 1.808 -44.637 1.00 97.62 111 ASN A C 1
ATOM 905 O O . ASN A 1 111 ? 19.204 2.175 -43.752 1.00 97.62 111 ASN A O 1
ATOM 909 N N . ASP A 1 112 ? 19.633 0.911 -45.561 1.00 97.12 112 ASP A N 1
ATOM 910 C CA . ASP A 1 112 ? 18.310 0.285 -45.607 1.00 97.12 112 ASP A CA 1
ATOM 911 C C . ASP A 1 112 ? 18.052 -0.566 -44.357 1.00 97.12 112 ASP A C 1
ATOM 913 O O . ASP A 1 112 ? 16.970 -0.491 -43.765 1.00 97.12 112 ASP A O 1
ATOM 917 N N . LYS A 1 113 ? 19.065 -1.304 -43.885 1.00 97.62 113 LYS A N 1
ATOM 918 C 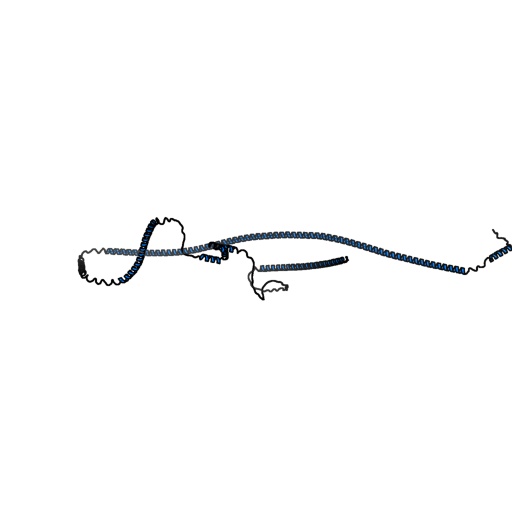CA . LYS A 1 113 ? 18.994 -2.066 -42.634 1.00 97.62 113 LYS A CA 1
ATOM 919 C C . LYS A 1 113 ? 18.772 -1.154 -41.425 1.00 97.62 113 LYS A C 1
ATOM 921 O O . LYS A 1 113 ? 17.853 -1.398 -40.647 1.00 97.62 113 LYS A O 1
ATOM 926 N N . PHE A 1 114 ? 19.532 -0.066 -41.295 1.00 97.19 114 PHE A N 1
ATOM 927 C CA . PHE A 1 114 ? 19.331 0.905 -40.214 1.00 97.19 114 PHE A CA 1
ATOM 928 C C . PHE A 1 114 ? 17.948 1.564 -40.273 1.00 97.19 114 PHE A C 1
ATOM 930 O O . PHE A 1 114 ? 17.299 1.755 -39.242 1.00 97.19 114 PHE A O 1
ATOM 937 N N . ALA A 1 115 ? 17.454 1.886 -41.470 1.00 96.50 115 ALA A N 1
ATOM 938 C CA . ALA A 1 115 ? 16.114 2.434 -41.641 1.00 96.50 115 ALA A CA 1
ATOM 939 C C . ALA A 1 115 ? 15.024 1.437 -41.208 1.00 96.50 115 ALA A C 1
ATOM 941 O O . ALA A 1 115 ? 14.031 1.845 -40.597 1.00 96.50 115 ALA A O 1
ATOM 942 N N . GLN A 1 116 ? 15.207 0.143 -41.491 1.00 96.75 116 GLN A N 1
ATOM 943 C CA . GLN A 1 116 ? 14.312 -0.927 -41.043 1.00 96.75 116 GLN A CA 1
ATOM 944 C C . GLN A 1 116 ? 14.366 -1.123 -39.525 1.00 96.75 116 GLN A C 1
ATOM 946 O O . GLN A 1 116 ? 13.313 -1.117 -38.887 1.00 96.75 116 GLN A O 1
ATOM 951 N N . GLU A 1 117 ? 15.559 -1.214 -38.934 1.00 96.62 117 GLU A N 1
ATOM 952 C CA . GLU A 1 117 ? 15.739 -1.337 -37.482 1.00 96.62 117 GLU A CA 1
ATOM 953 C C . GLU A 1 117 ? 15.094 -0.155 -36.751 1.00 96.62 117 GLU A C 1
ATOM 955 O O . GLU A 1 117 ? 14.329 -0.345 -35.805 1.00 96.62 117 GLU A O 1
ATOM 960 N N . ARG A 1 118 ? 15.288 1.074 -37.246 1.00 96.94 118 ARG A N 1
ATOM 961 C CA . ARG A 1 118 ? 14.647 2.269 -36.681 1.00 96.94 118 ARG A CA 1
ATOM 962 C C . ARG A 1 118 ? 13.121 2.171 -36.704 1.00 96.94 118 ARG A C 1
ATOM 964 O O . ARG A 1 118 ? 12.475 2.492 -35.707 1.00 96.94 118 ARG A O 1
ATOM 971 N N . LYS A 1 119 ? 12.533 1.716 -37.817 1.00 95.94 119 LYS A N 1
ATOM 972 C CA . LYS A 1 119 ? 11.079 1.492 -37.920 1.00 95.94 119 LYS A CA 1
ATOM 973 C C . LYS A 1 119 ? 10.610 0.404 -36.952 1.00 95.94 119 LYS A C 1
ATOM 975 O O . LYS A 1 119 ? 9.579 0.576 -36.306 1.00 95.94 119 LYS A O 1
ATOM 980 N N . GLN A 1 120 ? 11.367 -0.682 -36.814 1.00 96.44 120 GLN A N 1
ATOM 981 C CA . GLN A 1 120 ? 11.040 -1.783 -35.910 1.00 96.44 120 GLN A CA 1
ATOM 982 C C . GLN A 1 120 ? 11.076 -1.344 -34.441 1.00 96.44 120 GLN A C 1
ATOM 984 O O . GLN A 1 120 ? 10.139 -1.636 -33.699 1.00 96.44 120 GLN A O 1
ATOM 989 N N . PHE A 1 121 ? 12.106 -0.603 -34.023 1.00 96.50 121 PHE A N 1
ATOM 990 C CA . PHE A 1 121 ? 12.185 -0.055 -32.668 1.00 96.50 121 PHE A CA 1
ATOM 991 C C . PHE A 1 121 ? 11.052 0.929 -32.385 1.00 96.50 121 PHE A C 1
ATOM 993 O O . PHE A 1 121 ? 10.443 0.865 -31.319 1.00 96.50 121 PHE A O 1
ATOM 1000 N N . GLN A 1 122 ? 10.713 1.793 -33.346 1.00 95.56 122 GLN A N 1
ATOM 1001 C CA . GLN A 1 122 ? 9.595 2.723 -33.199 1.00 95.56 122 GLN A CA 1
ATOM 1002 C C . GLN A 1 122 ? 8.251 1.990 -33.053 1.00 95.56 122 GLN A C 1
ATOM 1004 O O . GLN A 1 122 ? 7.455 2.343 -32.182 1.00 95.56 122 GLN A O 1
ATOM 1009 N N . ALA A 1 123 ? 8.015 0.944 -33.851 1.00 95.38 123 ALA A N 1
ATOM 1010 C CA . ALA A 1 123 ? 6.820 0.110 -33.745 1.00 95.38 123 ALA A CA 1
ATOM 1011 C C . ALA A 1 123 ? 6.763 -0.647 -32.409 1.00 95.38 123 ALA A C 1
ATOM 1013 O O . ALA A 1 123 ? 5.717 -0.677 -31.762 1.00 95.38 123 ALA A O 1
ATOM 1014 N N . LYS A 1 124 ? 7.893 -1.209 -31.960 1.00 95.69 124 LYS A N 1
ATOM 1015 C CA . LYS A 1 124 ? 7.987 -1.915 -30.677 1.00 95.69 124 LYS A CA 1
ATOM 1016 C C . LYS A 1 124 ? 7.713 -0.982 -29.498 1.00 95.69 124 LYS A C 1
ATOM 1018 O O . LYS A 1 124 ? 6.931 -1.341 -28.628 1.00 95.69 124 LYS A O 1
ATOM 1023 N N . LEU A 1 125 ? 8.279 0.226 -29.509 1.00 94.75 125 LEU A N 1
ATOM 1024 C CA . LEU A 1 125 ? 8.032 1.239 -28.482 1.00 94.75 125 LEU A CA 1
ATOM 1025 C C . LEU A 1 125 ? 6.554 1.649 -28.428 1.00 94.75 125 LEU A C 1
ATOM 1027 O O . LEU A 1 125 ? 6.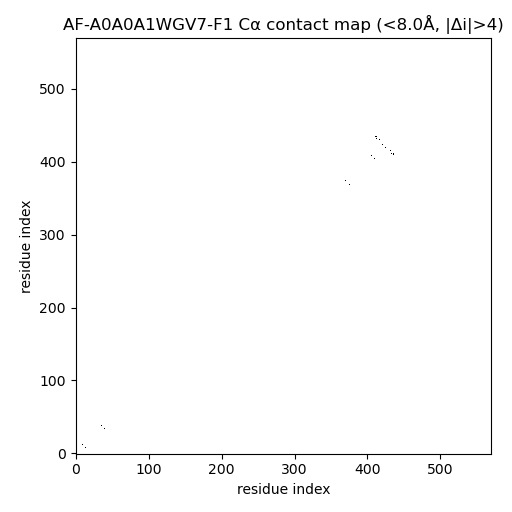004 1.835 -27.345 1.00 94.75 125 LEU A O 1
ATOM 1031 N N . LEU A 1 126 ? 5.900 1.797 -29.585 1.00 94.38 126 LEU A N 1
ATOM 1032 C CA . LEU A 1 126 ? 4.475 2.122 -29.645 1.00 94.38 126 LEU A CA 1
ATOM 1033 C C . LEU A 1 126 ? 3.619 0.990 -29.062 1.00 94.38 126 LEU A C 1
ATOM 1035 O O . LEU A 1 126 ? 2.735 1.255 -28.248 1.00 94.38 126 LEU A O 1
ATOM 1039 N N . LEU A 1 127 ? 3.916 -0.257 -29.437 1.00 94.31 127 LEU A N 1
ATOM 1040 C CA . LEU A 1 127 ? 3.215 -1.435 -28.931 1.00 94.31 127 LEU A CA 1
ATOM 1041 C C . LEU A 1 127 ? 3.414 -1.601 -27.419 1.00 94.31 127 LEU A C 1
ATOM 1043 O O . LEU A 1 127 ? 2.460 -1.859 -26.697 1.00 94.31 127 LEU A O 1
ATOM 1047 N N . GLU A 1 128 ? 4.634 -1.402 -26.924 1.00 92.81 128 GLU A N 1
ATOM 1048 C CA . GLU A 1 128 ? 4.948 -1.477 -25.497 1.00 92.81 128 GLU A CA 1
ATOM 1049 C C . GLU A 1 128 ? 4.234 -0.380 -24.698 1.00 92.81 128 GLU A C 1
ATOM 1051 O O . GLU A 1 128 ? 3.668 -0.662 -23.645 1.00 92.81 128 GLU A O 1
ATOM 1056 N N . LYS A 1 129 ? 4.152 0.850 -25.228 1.00 93.06 129 LYS A N 1
ATOM 1057 C CA . LYS A 1 129 ? 3.341 1.921 -24.625 1.00 93.06 129 LYS A CA 1
ATOM 1058 C C . LYS A 1 129 ? 1.853 1.573 -24.586 1.00 93.06 129 LYS A C 1
ATOM 1060 O O . LYS A 1 129 ? 1.198 1.825 -23.576 1.00 93.06 129 LYS A O 1
ATOM 1065 N N . GLN A 1 130 ? 1.316 1.006 -25.666 1.00 92.19 130 GLN A N 1
ATOM 1066 C CA . GLN A 1 130 ? -0.089 0.606 -25.733 1.00 92.19 130 GLN A CA 1
ATOM 1067 C C . GLN A 1 130 ? -0.395 -0.531 -24.749 1.00 92.19 130 GLN A C 1
ATOM 1069 O O . GLN A 1 130 ? -1.348 -0.425 -23.978 1.00 92.19 130 GLN A O 1
ATOM 1074 N N . ASN A 1 131 ? 0.441 -1.570 -24.725 1.00 91.75 131 ASN A N 1
ATOM 1075 C CA . ASN A 1 131 ? 0.294 -2.708 -23.820 1.00 91.75 131 ASN A CA 1
ATOM 1076 C C . ASN A 1 131 ? 0.467 -2.284 -22.359 1.00 91.75 131 ASN A C 1
ATOM 1078 O O . ASN A 1 131 ? -0.365 -2.629 -21.530 1.00 91.75 131 ASN A O 1
ATOM 1082 N N . GLY A 1 132 ? 1.480 -1.469 -22.047 1.00 91.81 132 GLY A N 1
ATOM 1083 C CA . GLY A 1 132 ? 1.692 -0.948 -20.696 1.00 91.81 132 GLY A CA 1
ATOM 1084 C C . GLY A 1 132 ? 0.512 -0.110 -20.196 1.00 91.81 132 GLY A C 1
ATOM 1085 O O . GLY A 1 132 ? 0.107 -0.236 -19.043 1.00 91.81 132 GLY A O 1
ATOM 1086 N N . SER A 1 133 ? -0.101 0.697 -21.070 1.00 91.88 133 SER A N 1
ATOM 1087 C CA . SER A 1 133 ? -1.317 1.444 -20.729 1.00 91.88 133 SER A CA 1
ATOM 1088 C C . SER A 1 133 ? -2.528 0.532 -20.511 1.00 91.88 133 SER A C 1
ATOM 1090 O O . SER A 1 133 ? -3.330 0.807 -19.619 1.00 91.88 133 SER A O 1
ATOM 1092 N N . GLN A 1 134 ? -2.692 -0.521 -21.317 1.00 91.50 134 GLN A N 1
ATOM 1093 C CA . GLN A 1 134 ? -3.789 -1.481 -21.155 1.00 91.50 134 GLN A CA 1
ATOM 1094 C C . GLN A 1 134 ? -3.634 -2.317 -19.882 1.00 91.50 134 GLN A C 1
ATOM 1096 O O . GLN A 1 134 ? -4.610 -2.484 -19.154 1.00 91.50 134 GLN A O 1
ATOM 1101 N N . ASP A 1 135 ? -2.422 -2.776 -19.569 1.00 93.88 135 ASP A N 1
ATOM 1102 C CA . ASP A 1 135 ? -2.131 -3.521 -18.341 1.00 93.88 135 ASP A CA 1
ATOM 1103 C C . ASP A 1 135 ? -2.358 -2.664 -17.095 1.00 93.88 135 ASP A C 1
ATOM 1105 O O . ASP A 1 135 ? -2.973 -3.131 -16.133 1.00 93.88 135 ASP A O 1
ATOM 1109 N N . LEU A 1 136 ? -1.932 -1.395 -17.124 1.00 93.75 136 LEU A N 1
ATOM 1110 C CA . LEU A 1 136 ? -2.189 -0.454 -16.035 1.00 93.75 136 LEU A CA 1
ATOM 1111 C C . LEU A 1 136 ? -3.694 -0.222 -15.847 1.00 93.75 136 LEU A C 1
ATOM 1113 O O . LEU A 1 136 ? -4.185 -0.240 -14.719 1.00 93.75 136 LEU A O 1
ATOM 1117 N N . PHE A 1 137 ? -4.439 -0.059 -16.942 1.00 95.06 137 PHE A N 1
ATOM 1118 C CA . PHE A 1 137 ? -5.893 0.082 -16.894 1.00 95.06 137 PHE A CA 1
ATOM 1119 C C . PHE A 1 137 ? -6.573 -1.177 -16.335 1.00 95.06 137 PHE A C 1
ATOM 1121 O O . PHE A 1 137 ? -7.414 -1.077 -15.443 1.00 95.06 137 PHE A O 1
ATOM 1128 N N . ALA A 1 138 ? -6.171 -2.368 -16.785 1.00 94.50 138 ALA A N 1
ATOM 1129 C CA . ALA A 1 138 ? -6.686 -3.635 -16.274 1.00 94.50 138 ALA A CA 1
ATOM 1130 C C . ALA A 1 138 ? -6.357 -3.828 -14.784 1.00 94.50 138 ALA A C 1
ATOM 1132 O O . ALA A 1 138 ? -7.188 -4.317 -14.016 1.00 94.50 138 ALA A O 1
ATOM 1133 N N . GLN A 1 139 ? -5.162 -3.423 -14.342 1.00 95.31 139 GLN A N 1
ATOM 1134 C CA . GLN A 1 139 ? -4.786 -3.449 -12.931 1.00 95.31 139 GLN A CA 1
ATOM 1135 C C . GLN A 1 139 ? -5.639 -2.487 -12.100 1.00 95.31 139 GLN A C 1
ATOM 1137 O O . GLN A 1 139 ? -6.120 -2.878 -11.036 1.00 95.31 139 GLN A O 1
ATOM 1142 N N . LEU A 1 140 ? -5.880 -1.273 -12.597 1.00 96.06 140 LEU A N 1
ATOM 1143 C CA . LEU A 1 140 ? -6.735 -0.287 -11.939 1.00 96.06 140 LEU A CA 1
ATOM 1144 C C . LEU A 1 140 ? -8.182 -0.786 -11.835 1.00 96.06 140 LEU A C 1
ATOM 1146 O O . LEU A 1 140 ? -8.782 -0.704 -10.766 1.00 96.06 140 LEU A O 1
ATOM 1150 N N . GLN A 1 141 ? -8.712 -1.403 -12.895 1.00 96.00 141 GLN A N 1
ATOM 1151 C CA . GLN A 1 141 ? -10.045 -2.007 -12.885 1.00 96.00 141 GLN A CA 1
ATOM 1152 C C . GLN A 1 141 ? -10.156 -3.157 -11.870 1.00 96.00 141 GLN A C 1
ATOM 1154 O O . GLN A 1 141 ? -11.158 -3.250 -11.158 1.00 96.00 141 GLN A O 1
ATOM 1159 N N . ARG A 1 142 ? -9.125 -4.009 -11.749 1.00 96.12 142 ARG A N 1
ATOM 1160 C CA . ARG A 1 142 ? -9.078 -5.071 -10.726 1.00 96.12 142 ARG A CA 1
ATOM 1161 C C . ARG A 1 142 ? -9.075 -4.503 -9.310 1.00 96.12 142 ARG A C 1
ATOM 1163 O O . ARG A 1 142 ? -9.856 -4.967 -8.486 1.00 96.12 142 ARG A O 1
ATOM 1170 N N . LEU A 1 143 ? -8.241 -3.496 -9.043 1.00 96.31 143 LEU A N 1
ATOM 1171 C CA . LEU A 1 143 ? -8.190 -2.835 -7.735 1.00 96.31 143 LEU A CA 1
ATOM 1172 C C . LEU A 1 143 ? -9.526 -2.179 -7.384 1.00 96.31 143 LEU A C 1
ATOM 1174 O O . LEU A 1 143 ? -9.975 -2.274 -6.246 1.00 96.31 143 LEU A O 1
ATOM 1178 N N . GLN A 1 144 ? -10.196 -1.570 -8.363 1.00 96.38 144 GLN A N 1
ATOM 1179 C CA . GLN A 1 144 ? -11.518 -0.990 -8.157 1.00 96.38 144 GLN A CA 1
ATOM 1180 C C . GLN A 1 144 ? -12.568 -2.062 -7.827 1.00 96.38 144 GLN A C 1
ATOM 1182 O O . GLN A 1 144 ? -13.334 -1.886 -6.882 1.00 96.38 144 GLN A O 1
ATOM 1187 N N . CYS A 1 145 ? -12.565 -3.201 -8.528 1.00 96.56 145 CYS A N 1
ATOM 1188 C CA . CYS A 1 145 ? -13.441 -4.330 -8.194 1.00 96.56 145 CYS A CA 1
ATOM 1189 C C . CYS A 1 145 ? -13.156 -4.875 -6.783 1.00 96.56 145 CYS A C 1
ATOM 1191 O O . CYS A 1 145 ? -14.085 -5.112 -6.012 1.00 96.56 145 CYS A O 1
ATOM 1193 N N . GLU A 1 146 ? -11.883 -5.031 -6.410 1.00 96.94 146 GLU A N 1
ATOM 1194 C CA . GLU A 1 146 ? -11.489 -5.490 -5.073 1.00 96.94 146 GLU A CA 1
ATOM 1195 C C . GLU A 1 146 ? -11.948 -4.519 -3.977 1.00 96.94 146 GLU A C 1
ATOM 1197 O O . GLU A 1 146 ? -12.436 -4.953 -2.934 1.00 96.94 146 GLU A O 1
ATOM 1202 N N . LEU A 1 147 ? -11.849 -3.211 -4.227 1.00 97.00 147 LEU A N 1
ATOM 1203 C CA . LEU A 1 147 ? -12.315 -2.179 -3.306 1.00 97.00 147 LEU A CA 1
ATOM 1204 C C . LEU A 1 147 ? -13.832 -2.271 -3.099 1.00 97.00 147 LEU A C 1
ATOM 1206 O O . LEU A 1 147 ? -14.273 -2.360 -1.957 1.00 97.00 147 LEU A O 1
ATOM 1210 N N . THR A 1 148 ? -14.616 -2.383 -4.177 1.00 96.69 148 THR A N 1
ATOM 1211 C CA . THR A 1 148 ? -16.078 -2.556 -4.065 1.00 96.69 148 THR A CA 1
ATOM 1212 C C . THR A 1 148 ? -16.471 -3.840 -3.324 1.00 96.69 148 THR A C 1
ATOM 1214 O O . THR A 1 148 ? -17.443 -3.860 -2.569 1.00 96.69 148 THR A O 1
ATOM 1217 N N . LEU A 1 149 ? -15.701 -4.923 -3.486 1.00 97.19 149 LEU A N 1
ATOM 1218 C CA . LEU A 1 149 ? -15.938 -6.178 -2.774 1.00 97.19 149 LEU A CA 1
ATOM 1219 C C . LEU A 1 149 ? -15.617 -6.049 -1.281 1.00 97.19 149 LEU A C 1
ATOM 1221 O O . LEU A 1 149 ? -16.380 -6.539 -0.447 1.00 97.19 149 LEU A O 1
ATOM 1225 N N . LYS A 1 150 ? -14.519 -5.365 -0.933 1.00 97.06 150 LYS A N 1
ATOM 1226 C CA . LYS A 1 150 ? -14.169 -5.067 0.463 1.00 97.06 150 LYS A CA 1
ATOM 1227 C C . LYS A 1 150 ? -15.217 -4.177 1.124 1.00 97.06 150 LYS A C 1
ATOM 1229 O O . LYS A 1 150 ? -15.623 -4.484 2.238 1.00 97.06 150 LYS A O 1
ATOM 1234 N N . GLU A 1 151 ? -15.703 -3.145 0.439 1.00 97.75 151 GLU A N 1
ATOM 1235 C CA . GLU A 1 151 ? -16.801 -2.299 0.928 1.00 97.75 151 GLU A CA 1
ATOM 1236 C C . GLU A 1 151 ? -18.066 -3.116 1.200 1.00 97.75 151 GLU A C 1
ATOM 1238 O O . GLU A 1 151 ? -18.662 -2.992 2.269 1.00 97.75 151 GLU A O 1
ATOM 1243 N N . LYS A 1 152 ? -18.440 -4.022 0.286 1.00 97.12 152 LYS A N 1
ATOM 1244 C CA . LYS A 1 152 ? -19.571 -4.931 0.505 1.00 97.12 152 LYS A CA 1
ATOM 1245 C C . LYS A 1 152 ? -19.362 -5.818 1.738 1.00 97.12 152 LYS A C 1
ATOM 1247 O O . LYS A 1 152 ? -20.255 -5.911 2.571 1.00 97.12 152 LYS A O 1
ATOM 1252 N N . CYS A 1 153 ? -18.179 -6.414 1.894 1.00 97.50 153 CYS A N 1
ATOM 1253 C CA . CYS A 1 153 ? -17.856 -7.242 3.059 1.00 97.50 153 CYS A CA 1
ATOM 1254 C C . CYS A 1 153 ? -17.912 -6.449 4.375 1.00 97.50 153 CYS A C 1
ATOM 1256 O O . CYS A 1 153 ? -18.386 -6.967 5.384 1.00 97.50 153 CYS A O 1
ATOM 1258 N N . ILE A 1 154 ? -17.434 -5.201 4.378 1.00 97.81 154 ILE A N 1
ATOM 1259 C CA . ILE A 1 154 ? -17.514 -4.311 5.543 1.00 97.81 154 ILE A CA 1
ATOM 1260 C C . ILE A 1 154 ? -18.977 -4.019 5.883 1.00 97.81 154 ILE A C 1
ATOM 1262 O O . ILE A 1 154 ? -19.351 -4.087 7.054 1.00 97.81 154 ILE A O 1
ATOM 1266 N N . ASN A 1 155 ? -19.813 -3.741 4.882 1.00 97.19 155 ASN A N 1
ATOM 1267 C CA . ASN A 1 155 ? -21.241 -3.503 5.087 1.00 97.19 155 ASN A CA 1
ATOM 1268 C C . ASN A 1 155 ? -21.954 -4.741 5.650 1.00 97.19 155 ASN A C 1
ATOM 1270 O O . ASN A 1 155 ? -22.718 -4.615 6.608 1.00 97.19 155 ASN A O 1
ATOM 1274 N N . ASP A 1 156 ? -21.660 -5.930 5.118 1.00 97.25 156 ASP A N 1
ATOM 1275 C CA . ASP A 1 156 ? -22.227 -7.197 5.593 1.00 97.25 156 ASP A CA 1
ATOM 1276 C C . ASP A 1 156 ? -21.803 -7.485 7.047 1.00 97.25 156 ASP A C 1
ATOM 1278 O O . ASP A 1 156 ? -22.644 -7.797 7.893 1.00 97.25 156 ASP A O 1
ATOM 1282 N N . LEU A 1 157 ? -20.517 -7.301 7.376 1.00 96.50 157 LEU A N 1
ATOM 1283 C CA . LEU A 1 157 ? -20.007 -7.441 8.746 1.00 96.50 157 LEU A CA 1
ATOM 1284 C C . LEU A 1 157 ? -20.626 -6.414 9.699 1.00 96.50 157 LEU A C 1
ATOM 1286 O O . LEU A 1 157 ? -20.969 -6.758 10.826 1.00 96.50 157 LEU A O 1
ATOM 1290 N N . THR A 1 158 ? -20.811 -5.172 9.253 1.00 97.44 158 THR A N 1
ATOM 1291 C CA . THR A 1 158 ? -21.456 -4.119 10.051 1.00 97.44 158 THR A CA 1
ATOM 1292 C C . THR A 1 158 ? -22.912 -4.477 10.347 1.00 97.44 158 THR A C 1
ATOM 1294 O O . THR A 1 158 ? -23.357 -4.349 11.487 1.00 97.44 158 THR A O 1
ATOM 1297 N N . CYS A 1 159 ? -23.648 -4.988 9.355 1.00 96.75 159 CYS A N 1
ATOM 1298 C CA . CYS A 1 159 ? -25.014 -5.473 9.554 1.00 96.75 159 CYS A CA 1
ATOM 1299 C C . CYS A 1 159 ? -25.062 -6.644 10.544 1.00 96.75 159 CYS A C 1
ATOM 1301 O O . CYS A 1 159 ? -25.916 -6.655 11.428 1.00 96.75 159 CYS A O 1
ATOM 1303 N N . LEU A 1 160 ? -24.126 -7.594 10.441 1.00 97.31 160 LEU A N 1
ATOM 1304 C CA . LEU A 1 160 ? -24.043 -8.732 11.356 1.00 97.31 160 LEU A CA 1
ATOM 1305 C C . LEU A 1 160 ? -23.745 -8.290 12.795 1.00 97.31 160 LEU A C 1
ATOM 1307 O O . LEU A 1 160 ? -24.410 -8.738 13.724 1.00 97.31 160 LEU A O 1
ATOM 1311 N N . VAL A 1 161 ? -22.786 -7.378 12.984 1.00 97.44 161 VAL A N 1
ATOM 1312 C CA . VAL A 1 161 ? -22.460 -6.813 14.302 1.00 97.44 161 VAL A CA 1
ATOM 1313 C C . VAL A 1 161 ? -23.667 -6.091 14.895 1.00 97.44 161 VAL A C 1
ATOM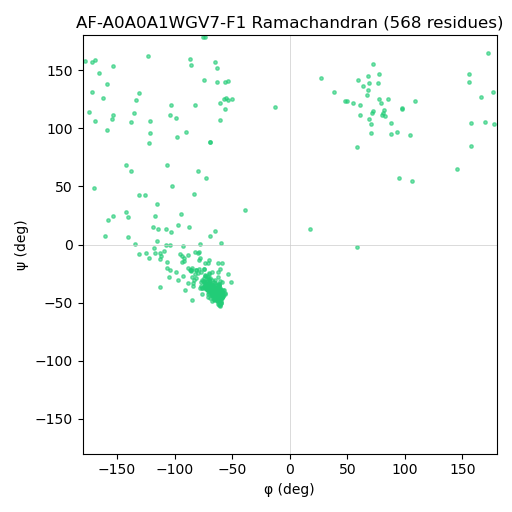 1315 O O . VAL A 1 161 ? -23.980 -6.293 16.066 1.00 97.44 161 VAL A O 1
ATOM 1318 N N . ASN A 1 162 ? -24.387 -5.302 14.095 1.00 96.56 162 ASN A N 1
ATOM 1319 C CA . ASN A 1 162 ? -25.598 -4.625 14.552 1.00 96.56 162 ASN A CA 1
ATOM 1320 C C . ASN A 1 162 ? -26.693 -5.622 14.959 1.00 96.56 162 ASN A C 1
ATOM 1322 O O . ASN A 1 162 ? -27.307 -5.436 16.006 1.00 96.56 162 ASN A O 1
ATOM 1326 N N . ALA A 1 163 ? -26.893 -6.701 14.196 1.00 96.62 163 ALA A N 1
ATOM 1327 C CA . ALA A 1 163 ? -27.840 -7.759 14.543 1.00 96.62 163 ALA A CA 1
ATOM 1328 C C . ALA A 1 163 ? -27.448 -8.489 15.843 1.00 96.62 163 ALA A C 1
ATOM 1330 O O . ALA A 1 163 ? -28.296 -8.708 16.706 1.00 96.62 163 ALA A O 1
ATOM 1331 N N . CYS A 1 164 ? -26.162 -8.808 16.030 1.00 95.88 164 CYS A N 1
ATOM 1332 C CA . CYS A 1 164 ? -25.659 -9.378 17.283 1.00 95.88 164 CYS A CA 1
ATOM 1333 C C . CYS A 1 164 ? -25.849 -8.424 18.468 1.00 95.88 164 CYS A C 1
ATOM 1335 O O . CYS A 1 164 ? -26.254 -8.860 19.542 1.00 95.88 164 CYS A O 1
ATOM 1337 N N . ASN A 1 165 ? -25.585 -7.128 18.288 1.00 96.38 165 ASN A N 1
ATOM 1338 C CA . ASN A 1 165 ? -25.798 -6.128 19.332 1.00 96.38 165 ASN A CA 1
ATOM 1339 C C . ASN A 1 165 ? -27.277 -6.013 19.709 1.00 96.38 165 ASN A C 1
ATOM 1341 O O . ASN A 1 165 ? -27.592 -5.960 20.894 1.00 96.38 165 ASN A O 1
ATOM 1345 N N . GLN A 1 166 ? -28.175 -6.024 18.723 1.00 96.56 166 GLN A N 1
ATOM 1346 C CA . GLN A 1 166 ? -29.615 -6.003 18.961 1.00 96.56 166 GLN A CA 1
ATOM 1347 C C . GLN A 1 166 ? -30.075 -7.250 19.727 1.00 96.56 166 GLN A C 1
ATOM 1349 O O . GLN A 1 166 ? -30.747 -7.118 20.745 1.00 96.56 166 GLN A O 1
ATOM 1354 N N . SER A 1 167 ? -29.639 -8.442 19.310 1.00 95.56 167 SER A N 1
ATOM 1355 C CA . SER A 1 167 ? -29.952 -9.691 20.013 1.00 95.56 167 SER A CA 1
ATOM 1356 C C . SER A 1 167 ? -29.387 -9.719 21.439 1.00 95.56 167 SER A C 1
ATOM 1358 O O . SER A 1 167 ? -30.067 -10.161 22.361 1.00 95.56 167 SER A O 1
ATOM 1360 N N . ASN A 1 168 ? -28.178 -9.193 21.660 1.00 95.94 168 ASN A N 1
ATOM 1361 C CA . ASN A 1 168 ? -27.620 -9.048 23.006 1.00 95.94 168 ASN A CA 1
ATOM 1362 C C . ASN A 1 168 ? -28.457 -8.110 23.879 1.00 95.94 168 ASN A C 1
ATOM 1364 O O . ASN A 1 168 ? -28.621 -8.372 25.067 1.00 95.94 168 ASN A O 1
ATOM 1368 N N . GLU A 1 169 ? -28.973 -7.019 23.316 1.00 96.38 169 GLU A N 1
ATOM 1369 C CA . GLU A 1 169 ? -29.817 -6.089 24.062 1.00 96.38 169 GLU A CA 1
ATOM 1370 C C . GLU A 1 169 ? -31.180 -6.711 24.402 1.00 96.38 169 GLU A C 1
ATOM 1372 O O . GLU A 1 169 ? -31.648 -6.573 25.530 1.00 96.38 169 GLU A O 1
ATOM 1377 N N . GLU A 1 170 ? -31.767 -7.483 23.483 1.00 96.44 170 GLU A N 1
ATOM 1378 C CA . GLU A 1 170 ? -32.969 -8.290 23.737 1.00 96.44 170 GLU A CA 1
ATOM 1379 C C . GLU A 1 170 ? -32.732 -9.330 24.845 1.00 96.44 170 GLU A C 1
ATOM 1381 O O . GLU A 1 170 ? -33.534 -9.445 25.773 1.00 96.44 170 GLU A O 1
ATOM 1386 N N . LEU A 1 171 ? -31.599 -10.041 24.811 1.00 95.94 171 LEU A N 1
ATOM 1387 C CA . LEU A 1 171 ? -31.225 -11.000 25.855 1.00 95.94 171 LEU A CA 1
ATOM 1388 C C . LEU A 1 171 ? -31.024 -10.322 27.215 1.00 95.94 171 LEU A C 1
ATOM 1390 O O . LEU A 1 171 ? -31.484 -10.850 28.224 1.00 95.94 171 LEU A O 1
ATOM 1394 N N . LYS A 1 172 ? -30.390 -9.143 27.269 1.00 96.56 172 LYS A N 1
ATOM 1395 C CA . LYS A 1 172 ? -30.269 -8.370 28.519 1.00 96.56 172 LYS A CA 1
ATOM 1396 C C . LYS A 1 172 ? -31.631 -7.973 29.076 1.00 96.56 172 LYS A C 1
ATOM 1398 O O . LYS A 1 172 ? -31.847 -8.104 30.278 1.00 96.56 172 LYS A O 1
ATOM 1403 N N . GLN A 1 173 ? -32.546 -7.510 28.223 1.00 96.50 173 GLN A N 1
ATOM 1404 C CA . GLN A 1 173 ? -33.911 -7.183 28.642 1.00 96.50 173 GLN A CA 1
ATOM 1405 C C . GLN A 1 173 ? -34.626 -8.420 29.195 1.00 96.50 173 GLN A C 1
ATOM 1407 O O . GLN A 1 173 ? -35.282 -8.342 30.232 1.00 96.50 173 GLN A O 1
ATOM 1412 N N . GLN A 1 174 ? -34.450 -9.577 28.552 1.00 96.81 174 GLN A N 1
ATOM 1413 C CA . GLN A 1 174 ? -35.029 -10.834 29.015 1.00 96.81 174 GLN A CA 1
ATOM 1414 C C . GLN A 1 174 ? -34.444 -11.291 30.360 1.00 96.81 174 GLN A C 1
ATOM 1416 O O . GLN A 1 174 ? -35.198 -11.725 31.228 1.00 96.81 174 GLN A O 1
ATOM 1421 N N . ILE A 1 175 ? -33.128 -11.156 30.563 1.00 95.81 175 ILE A N 1
ATOM 1422 C CA . ILE A 1 175 ? -32.471 -11.446 31.847 1.00 95.81 175 ILE A CA 1
ATOM 1423 C C . ILE A 1 175 ? -33.016 -10.527 32.944 1.00 95.81 175 ILE A C 1
ATOM 1425 O O . ILE A 1 175 ? -33.419 -11.026 33.988 1.00 95.81 175 ILE A O 1
ATOM 1429 N N . SER A 1 176 ? -33.109 -9.219 32.691 1.00 96.88 176 SER A N 1
ATOM 1430 C CA . SER A 1 176 ? -33.642 -8.259 33.665 1.00 96.88 176 SER A CA 1
ATOM 1431 C C . SER A 1 176 ? -35.091 -8.573 34.061 1.00 96.88 176 SER A C 1
ATOM 1433 O O . SER A 1 176 ? -35.436 -8.502 35.239 1.00 96.88 176 SER A O 1
ATOM 1435 N N . LEU A 1 177 ? -35.930 -8.988 33.105 1.00 97.06 177 LEU A N 1
ATOM 1436 C CA . LEU A 1 177 ? -37.299 -9.419 33.392 1.00 97.06 177 LEU A CA 1
ATOM 1437 C C . LEU A 1 177 ? -37.333 -10.694 34.249 1.00 97.06 177 LEU A C 1
ATOM 1439 O O . LEU A 1 177 ? -38.124 -10.786 35.185 1.00 97.06 177 LEU A O 1
ATOM 1443 N N . LEU A 1 178 ? -36.486 -11.679 33.940 1.00 96.12 178 LEU A N 1
ATOM 1444 C CA . LEU A 1 178 ? -36.388 -12.915 34.722 1.00 96.12 178 LEU A CA 1
ATOM 1445 C C . LEU A 1 178 ? -35.854 -12.659 36.136 1.00 96.12 178 LEU A C 1
ATOM 1447 O O . LEU A 1 178 ? -36.313 -13.296 37.081 1.00 96.12 178 LEU A O 1
ATOM 1451 N N . GLU A 1 179 ? -34.919 -11.724 36.300 1.00 96.25 179 GLU A N 1
ATOM 1452 C CA . GLU A 1 179 ? -34.434 -11.285 37.611 1.00 96.25 179 GLU A CA 1
ATOM 1453 C C . GLU A 1 179 ? -35.556 -10.647 38.433 1.00 96.25 179 GLU A C 1
ATOM 1455 O O . GLU A 1 179 ? -35.744 -11.036 39.586 1.00 96.25 179 GLU A O 1
ATOM 1460 N N . GLN A 1 180 ? -36.361 -9.766 37.828 1.00 96.69 180 GLN A N 1
ATOM 1461 C CA . GLN A 1 180 ? -37.531 -9.185 38.489 1.00 96.69 180 GLN A CA 1
ATOM 1462 C C . GLN A 1 180 ? -38.538 -10.268 38.906 1.00 96.69 180 GLN A C 1
ATOM 1464 O O . GLN A 1 180 ? -38.988 -10.288 40.049 1.00 96.69 180 GLN A O 1
ATOM 1469 N N . GLN A 1 181 ? -38.854 -11.213 38.013 1.00 96.38 181 GLN A N 1
ATOM 1470 C CA . GLN A 1 181 ? -39.749 -12.331 38.337 1.00 96.38 181 GLN A CA 1
ATOM 1471 C C . GLN A 1 181 ? -39.199 -13.205 39.469 1.00 96.38 181 GLN A C 1
ATOM 1473 O O . GLN A 1 181 ? -39.958 -13.670 40.320 1.00 96.38 181 GLN A O 1
ATOM 1478 N N . ARG A 1 182 ? -37.881 -13.439 39.500 1.00 96.88 182 ARG A N 1
ATOM 1479 C CA . ARG A 1 182 ? -37.231 -14.180 40.584 1.00 96.88 182 ARG A CA 1
ATOM 1480 C C . ARG A 1 182 ? -37.386 -13.444 41.915 1.00 96.88 182 ARG A C 1
ATOM 1482 O O . ARG A 1 182 ? -37.710 -14.088 42.907 1.00 96.88 182 ARG A O 1
ATOM 1489 N N . GLU A 1 183 ? -37.170 -12.133 41.938 1.00 97.00 183 GLU A N 1
ATOM 1490 C CA . GLU A 1 183 ? -37.278 -11.316 43.150 1.00 97.00 183 GLU A CA 1
ATOM 1491 C C . GLU A 1 183 ? -38.725 -11.236 43.663 1.00 97.00 183 GLU A C 1
ATOM 1493 O O . GLU A 1 183 ? -38.965 -11.395 44.859 1.00 97.00 183 GLU A O 1
ATOM 1498 N N . GLU A 1 184 ? -39.706 -11.123 42.763 1.00 96.44 184 GLU A N 1
ATOM 1499 C CA . GLU A 1 184 ? -41.131 -11.209 43.104 1.00 96.44 184 GLU A CA 1
ATOM 1500 C C . GLU A 1 184 ? -41.492 -12.577 43.709 1.00 96.44 184 GLU A C 1
ATOM 1502 O O . GLU A 1 184 ? -42.164 -12.647 44.740 1.00 96.44 184 GLU A O 1
ATOM 1507 N N . LEU A 1 185 ? -41.017 -13.681 43.117 1.00 96.00 185 LEU A N 1
ATOM 1508 C CA . LEU A 1 185 ? -41.232 -15.027 43.660 1.00 96.00 185 LEU A CA 1
ATOM 1509 C C . LEU A 1 185 ? -40.543 -15.227 45.015 1.00 96.00 185 LEU A C 1
ATOM 1511 O O . LEU A 1 185 ? -41.121 -15.848 45.909 1.00 96.00 185 LEU A O 1
ATOM 1515 N N . GLU A 1 186 ? -39.333 -14.699 45.184 1.00 96.88 186 GLU A N 1
ATOM 1516 C CA . GLU A 1 186 ? -38.601 -14.720 46.452 1.00 96.88 186 GLU A CA 1
ATOM 1517 C C . GLU A 1 186 ? -39.363 -13.938 47.532 1.00 96.88 186 GLU A C 1
ATOM 1519 O O . GLU A 1 186 ? -39.553 -14.437 48.642 1.00 96.88 186 GLU A O 1
ATOM 1524 N N . GLN A 1 187 ? -39.906 -12.768 47.190 1.00 96.50 187 GLN A N 1
ATOM 1525 C CA . GLN A 1 187 ? -40.745 -11.976 48.084 1.00 96.50 187 GLN A CA 1
ATOM 1526 C C . GLN A 1 187 ? -42.043 -12.705 48.459 1.00 96.50 187 GLN A C 1
ATOM 1528 O O . GLN A 1 187 ? -42.403 -12.743 49.637 1.00 96.50 187 GLN A O 1
ATOM 1533 N N . ILE A 1 188 ? -42.732 -13.322 47.492 1.00 96.69 188 ILE A N 1
ATOM 1534 C CA . ILE A 1 188 ? -43.937 -14.130 47.746 1.00 96.69 188 ILE A CA 1
ATOM 1535 C C . ILE A 1 188 ? -43.607 -15.303 48.676 1.00 96.69 188 ILE A C 1
ATOM 1537 O O . ILE A 1 188 ? -44.337 -15.547 49.638 1.00 96.69 188 ILE A O 1
ATOM 1541 N N . SER A 1 189 ? -42.503 -16.010 48.424 1.00 95.94 189 SER A N 1
ATOM 1542 C CA . SER A 1 189 ? -42.037 -17.111 49.271 1.00 95.94 189 SER A CA 1
ATOM 1543 C C . SER A 1 189 ? -41.748 -16.639 50.698 1.00 95.94 189 SER A C 1
ATOM 1545 O O . SER A 1 189 ? -42.215 -17.258 51.652 1.00 95.94 189 SER A O 1
ATOM 1547 N N . ASN A 1 190 ? -41.040 -15.520 50.862 1.00 96.50 190 ASN A N 1
ATOM 1548 C CA . ASN A 1 190 ? -40.730 -14.952 52.175 1.00 96.50 190 ASN A CA 1
ATOM 1549 C C . ASN A 1 190 ? -41.997 -14.528 52.931 1.00 96.50 190 ASN A C 1
ATOM 1551 O O . ASN A 1 190 ? -42.159 -14.886 54.096 1.00 96.50 190 ASN A O 1
ATOM 1555 N N . ASN A 1 191 ? -42.936 -13.851 52.264 1.00 96.56 191 ASN A N 1
ATOM 1556 C CA . ASN A 1 191 ? -44.230 -13.504 52.856 1.00 96.56 191 ASN A CA 1
ATOM 1557 C C . ASN A 1 191 ? -44.989 -14.758 53.302 1.00 96.56 191 ASN A C 1
ATOM 1559 O O . ASN A 1 191 ? -45.533 -14.798 54.404 1.00 96.56 191 ASN A O 1
ATOM 1563 N N . ARG A 1 192 ? -44.971 -15.817 52.483 1.00 96.56 192 ARG A N 1
ATOM 1564 C CA . ARG A 1 192 ? -45.613 -17.087 52.821 1.00 96.56 192 ARG A CA 1
ATOM 1565 C C . ARG A 1 192 ? -44.975 -17.762 54.035 1.00 96.56 192 ARG A C 1
ATOM 1567 O O . ARG A 1 192 ? -45.696 -18.345 54.842 1.00 96.56 192 ARG A O 1
ATOM 1574 N N . ILE A 1 193 ? -43.651 -17.695 54.173 1.00 96.38 193 ILE A N 1
ATOM 1575 C CA . ILE A 1 193 ? -42.936 -18.201 55.353 1.00 96.38 193 ILE A CA 1
ATOM 1576 C C . ILE A 1 193 ? -43.379 -17.433 56.605 1.00 96.38 193 ILE A C 1
ATOM 1578 O O . ILE A 1 193 ? -43.762 -18.067 57.585 1.00 96.38 193 ILE A O 1
ATOM 1582 N N . VAL A 1 194 ? -43.424 -16.098 56.549 1.00 96.75 194 VAL A N 1
ATOM 1583 C CA . VAL A 1 194 ? -43.874 -15.254 57.672 1.00 96.75 194 VAL A CA 1
ATOM 1584 C C . VAL A 1 194 ? -45.325 -15.558 58.062 1.00 96.75 194 VAL A C 1
ATOM 1586 O O . VAL A 1 194 ? -45.623 -15.725 59.244 1.00 96.75 194 VAL A O 1
ATOM 1589 N N . GLU A 1 195 ? -46.233 -15.693 57.091 1.00 95.44 195 GLU A N 1
ATOM 1590 C CA . GLU A 1 195 ? -47.625 -16.096 57.346 1.00 95.44 195 GLU A CA 1
ATOM 1591 C C . GLU A 1 195 ? -47.711 -17.461 58.045 1.00 95.44 195 GLU A C 1
ATOM 1593 O O . GLU A 1 195 ? -48.499 -17.641 58.976 1.00 95.44 195 GLU A O 1
ATOM 1598 N N . LEU A 1 196 ? -46.906 -18.436 57.608 1.00 95.06 196 LEU A N 1
ATOM 1599 C CA . LEU A 1 196 ? -46.858 -19.765 58.220 1.00 95.06 196 LEU A CA 1
ATOM 1600 C C . LEU A 1 196 ? -46.304 -19.714 59.649 1.00 95.06 196 LEU A C 1
ATOM 1602 O O . LEU A 1 196 ? -46.853 -20.374 60.531 1.00 95.06 196 LEU A O 1
ATOM 1606 N N . GLU A 1 197 ? -45.263 -18.923 59.906 1.00 95.56 197 GLU A N 1
ATOM 1607 C CA . GLU A 1 197 ? -44.716 -18.708 61.251 1.00 95.56 197 GLU A CA 1
ATOM 1608 C C . GLU A 1 197 ? -45.741 -18.043 62.179 1.00 95.56 197 GLU A C 1
ATOM 1610 O O . GLU A 1 197 ? -45.925 -18.477 63.322 1.00 95.56 197 GLU A O 1
ATOM 1615 N N . GLN A 1 198 ? -46.477 -17.049 61.677 1.00 96.19 198 GLN A N 1
ATOM 1616 C CA . GLN A 1 198 ? -47.556 -16.405 62.419 1.00 96.19 198 GLN A CA 1
ATOM 1617 C C . GLN A 1 198 ? -48.694 -17.392 62.714 1.00 96.19 198 GLN A C 1
ATOM 1619 O O . GLN A 1 198 ? -49.154 -17.479 63.854 1.00 96.19 198 GLN A O 1
ATOM 1624 N N . SER A 1 199 ? -49.110 -18.186 61.722 1.00 95.12 199 SER A N 1
ATOM 1625 C CA . SER A 1 199 ? -50.128 -19.229 61.897 1.00 95.12 199 SER A CA 1
ATOM 1626 C C . SER A 1 199 ? -49.703 -20.261 62.941 1.00 95.12 199 SER A C 1
ATOM 1628 O O . SER A 1 199 ? -50.507 -20.638 63.790 1.00 95.12 199 SER A O 1
ATOM 1630 N N . LYS A 1 200 ? -48.440 -20.696 62.913 1.00 96.25 200 LYS A N 1
ATOM 1631 C CA . LYS A 1 200 ? -47.884 -21.641 63.888 1.00 96.25 200 LYS A CA 1
ATOM 1632 C C . LYS A 1 200 ? -47.866 -21.053 65.299 1.00 96.25 200 LYS A C 1
ATOM 1634 O O . LYS A 1 200 ? -48.180 -21.752 66.256 1.00 96.25 200 LYS A O 1
ATOM 1639 N N . THR A 1 201 ? -47.543 -19.769 65.434 1.00 95.00 201 THR A N 1
ATOM 1640 C CA . THR A 1 201 ? -47.574 -19.065 66.726 1.00 95.00 201 THR A CA 1
ATOM 1641 C C . THR A 1 201 ? -48.994 -19.010 67.289 1.00 95.00 201 THR A C 1
ATOM 1643 O O . THR A 1 201 ? -49.216 -19.368 68.443 1.00 95.00 201 THR A O 1
ATOM 1646 N N . LEU A 1 202 ? -49.978 -18.656 66.457 1.00 95.06 202 LEU A N 1
ATOM 1647 C CA . LEU A 1 202 ? -51.389 -18.667 66.849 1.00 95.06 202 LEU A CA 1
ATOM 1648 C C . LEU A 1 202 ? -51.886 -20.075 67.205 1.00 95.06 202 LEU A C 1
ATOM 1650 O O . LEU A 1 202 ? -52.700 -20.227 68.114 1.00 95.06 202 LEU A O 1
ATOM 1654 N N . GLU A 1 203 ? -51.411 -21.109 66.509 1.00 95.81 203 GLU A N 1
ATOM 1655 C CA . GLU A 1 203 ? -51.730 -22.503 66.827 1.00 95.81 203 GLU A CA 1
ATOM 1656 C C . GLU A 1 203 ? -51.179 -22.912 68.200 1.00 95.81 203 GLU A C 1
ATOM 1658 O O . GLU A 1 203 ? -51.909 -23.521 68.987 1.00 95.81 203 GLU A O 1
ATOM 1663 N N . ILE A 1 204 ? -49.944 -22.511 68.526 1.00 95.25 204 ILE A N 1
ATOM 1664 C CA . ILE A 1 204 ? -49.347 -22.709 69.854 1.00 95.25 204 ILE A CA 1
ATOM 1665 C C . ILE A 1 204 ? -50.182 -21.990 70.920 1.00 95.25 204 ILE A C 1
ATOM 1667 O O . ILE A 1 204 ? -50.651 -22.653 71.843 1.00 95.25 204 ILE A O 1
ATOM 1671 N N . GLU A 1 205 ? -50.477 -20.697 70.761 1.00 94.88 205 GLU A N 1
ATOM 1672 C CA . GLU A 1 205 ? -51.323 -19.962 71.716 1.00 94.88 205 GLU A CA 1
ATOM 1673 C C . GLU A 1 205 ? -52.705 -20.610 71.897 1.00 94.88 205 GLU A C 1
ATOM 1675 O O . GLU A 1 205 ? -53.256 -20.648 72.995 1.00 94.88 205 GLU A O 1
ATOM 1680 N N . ASN A 1 206 ? -53.313 -21.111 70.819 1.00 94.69 206 ASN A N 1
ATOM 1681 C CA . ASN A 1 206 ? -54.607 -21.787 70.891 1.00 94.69 206 ASN A CA 1
ATOM 1682 C C . ASN A 1 206 ? -54.493 -23.120 71.648 1.00 94.69 206 ASN A C 1
ATOM 1684 O O . ASN A 1 206 ? -55.369 -23.457 72.443 1.00 94.69 206 ASN A O 1
ATOM 1688 N N . SER A 1 207 ? -53.402 -23.865 71.449 1.00 95.50 207 SER A N 1
ATOM 1689 C CA . SER A 1 207 ? -53.119 -25.076 72.224 1.00 95.50 207 SER A CA 1
ATOM 1690 C C . SER A 1 207 ? -52.923 -24.776 73.718 1.00 95.50 207 SER A C 1
ATOM 1692 O O . SER A 1 207 ? -53.485 -25.484 74.553 1.00 95.50 207 SER A O 1
ATOM 1694 N N . GLU A 1 208 ? -52.238 -23.679 74.056 1.00 95.44 208 GLU A N 1
ATOM 1695 C CA . GLU A 1 208 ? -52.050 -23.205 75.432 1.00 95.44 208 GLU A CA 1
ATOM 1696 C C . GLU A 1 208 ? -53.377 -22.770 76.065 1.00 95.44 208 GLU A C 1
ATOM 1698 O O . GLU A 1 208 ? -53.717 -23.237 77.151 1.00 95.44 208 GLU A O 1
ATOM 1703 N N . ARG A 1 209 ? -54.192 -21.971 75.359 1.00 93.75 209 ARG A N 1
ATOM 1704 C CA . ARG A 1 209 ? -55.541 -21.579 75.813 1.00 93.75 209 ARG A CA 1
ATOM 1705 C C . ARG A 1 209 ? -56.451 -22.789 76.029 1.00 93.75 209 ARG A C 1
ATOM 1707 O O . ARG A 1 209 ? -57.217 -22.817 76.989 1.00 93.75 209 ARG A O 1
ATOM 1714 N N . LYS A 1 210 ? -56.387 -23.807 75.161 1.00 95.38 210 LYS A N 1
ATOM 1715 C CA . LYS A 1 210 ? -57.132 -25.065 75.352 1.00 95.38 210 LYS A CA 1
ATOM 1716 C C . LYS A 1 210 ? -56.677 -25.810 76.606 1.00 95.38 210 LYS A C 1
ATOM 1718 O O . LYS A 1 210 ? -57.524 -26.329 77.330 1.00 95.38 210 LYS A O 1
ATOM 1723 N N . LEU A 1 211 ? -55.371 -25.855 76.867 1.00 95.06 211 LEU A N 1
ATOM 1724 C CA . LEU A 1 211 ? -54.818 -26.457 78.080 1.00 95.06 211 LEU A CA 1
ATOM 1725 C C . LEU A 1 211 ? -55.270 -25.692 79.334 1.00 95.06 211 LEU A C 1
ATOM 1727 O O . LEU A 1 211 ? -55.683 -26.304 80.316 1.00 95.06 211 LEU A O 1
ATOM 1731 N N . GLU A 1 212 ? -55.248 -24.359 79.290 1.00 95.25 212 GLU A N 1
ATOM 1732 C CA . GLU A 1 212 ? -55.727 -23.497 80.372 1.00 95.25 212 GLU A CA 1
ATOM 1733 C C . GLU A 1 212 ? -57.223 -23.700 80.641 1.00 95.25 212 GLU A C 1
ATOM 1735 O O . GLU A 1 212 ? -57.613 -23.906 81.789 1.00 95.25 212 GLU A O 1
ATOM 1740 N N . LEU A 1 213 ? -58.056 -23.736 79.595 1.00 92.88 213 LEU A N 1
ATOM 1741 C CA . LEU A 1 213 ? -59.480 -24.055 79.718 1.00 92.88 213 LEU A CA 1
ATOM 1742 C C . LEU A 1 213 ? -59.704 -25.428 80.354 1.00 92.88 213 LEU A C 1
ATOM 1744 O O . LEU A 1 213 ? -60.537 -25.549 81.247 1.00 92.88 213 LEU A O 1
ATOM 1748 N N . HIS A 1 214 ? -58.951 -26.448 79.939 1.00 94.25 214 HIS A N 1
ATOM 1749 C CA . HIS A 1 214 ? -59.028 -27.778 80.542 1.00 94.25 214 HIS A CA 1
ATOM 1750 C C . HIS A 1 214 ? -58.634 -27.753 82.029 1.00 94.25 214 HIS A C 1
ATOM 1752 O O . HIS A 1 214 ? -59.312 -28.352 82.860 1.00 94.25 214 HIS A O 1
ATOM 1758 N N . ASN A 1 215 ? -57.581 -27.017 82.395 1.00 94.44 215 ASN A N 1
ATOM 1759 C CA . ASN A 1 215 ? -57.164 -26.858 83.791 1.00 94.44 215 ASN A CA 1
ATOM 1760 C C . ASN A 1 215 ? -58.219 -26.125 84.633 1.00 94.44 215 ASN A C 1
ATOM 1762 O O . ASN A 1 215 ? -58.529 -26.563 85.741 1.00 94.44 215 ASN A O 1
ATOM 1766 N N . LEU A 1 216 ? -58.801 -25.045 84.108 1.00 93.12 216 LEU A N 1
ATOM 1767 C CA . LEU A 1 216 ? -59.900 -24.326 84.754 1.00 93.12 216 LEU A CA 1
ATOM 1768 C C . LEU A 1 216 ? -61.142 -25.206 84.893 1.00 93.12 216 LEU A C 1
ATOM 1770 O O . LEU A 1 216 ? -61.817 -25.152 85.918 1.00 93.12 216 LEU A O 1
ATOM 1774 N N . GLN A 1 217 ? -61.432 -26.039 83.895 1.00 94.06 217 GLN A N 1
ATOM 1775 C CA . GLN A 1 217 ? -62.550 -26.970 83.943 1.00 94.06 217 GLN A CA 1
ATOM 1776 C C . GLN A 1 217 ? -62.335 -28.059 84.998 1.00 94.06 217 GLN A C 1
ATOM 1778 O O . GLN A 1 217 ? -63.238 -28.294 85.797 1.00 94.06 217 GLN A O 1
ATOM 1783 N N . ASN A 1 218 ? -61.130 -28.626 85.094 1.00 93.50 218 ASN A N 1
ATOM 1784 C CA . ASN A 1 218 ? -60.755 -29.538 86.177 1.00 93.50 218 ASN A CA 1
ATOM 1785 C C . ASN A 1 218 ? -60.885 -28.872 87.556 1.00 93.50 218 ASN A C 1
ATOM 1787 O O . ASN A 1 218 ? -61.419 -29.470 88.488 1.00 93.50 218 ASN A O 1
ATOM 1791 N N . ALA A 1 219 ? -60.430 -27.622 87.697 1.00 92.38 219 ALA A N 1
ATOM 1792 C CA . ALA A 1 219 ? -60.564 -26.866 88.941 1.00 92.38 219 ALA A CA 1
ATOM 1793 C C . ALA A 1 219 ? -62.038 -26.608 89.290 1.00 92.38 219 ALA A C 1
ATOM 1795 O O . ALA A 1 219 ? -62.443 -26.770 90.438 1.00 92.38 219 ALA A O 1
ATOM 1796 N N . HIS A 1 220 ? -62.861 -26.259 88.300 1.00 90.94 220 HIS A N 1
ATOM 1797 C CA . HIS A 1 220 ? -64.296 -26.083 88.481 1.00 90.94 220 HIS A CA 1
ATOM 1798 C C . HIS A 1 220 ? -64.990 -27.397 88.863 1.00 90.94 220 HIS A C 1
ATOM 1800 O O . HIS A 1 220 ? -65.840 -27.396 89.749 1.00 90.94 220 HIS A O 1
ATOM 1806 N N . GLU A 1 221 ? -64.636 -28.523 88.240 1.00 93.12 221 GLU A N 1
ATOM 1807 C CA . GLU A 1 221 ? -65.141 -29.849 88.611 1.00 93.12 221 GLU A CA 1
ATOM 1808 C C . GLU A 1 221 ? -64.728 -30.240 90.035 1.00 93.12 221 GLU A C 1
ATOM 1810 O O . GLU A 1 221 ? -65.573 -30.727 90.784 1.00 93.12 221 GLU A O 1
ATOM 1815 N N . SER A 1 222 ? -63.493 -29.934 90.445 1.00 94.06 222 SER A N 1
ATOM 1816 C CA . SER A 1 222 ? -63.026 -30.111 91.827 1.00 94.06 222 SER A CA 1
ATOM 1817 C C . SER A 1 222 ? -63.830 -29.262 92.812 1.00 94.06 222 SER A C 1
ATOM 1819 O O . SER A 1 222 ? -64.386 -29.795 93.764 1.00 94.06 222 SER A O 1
ATOM 1821 N N . ILE A 1 223 ? -63.972 -27.955 92.563 1.00 90.56 223 ILE A N 1
ATOM 1822 C CA . ILE A 1 223 ? -64.755 -27.053 93.425 1.00 90.56 223 ILE A CA 1
ATOM 1823 C C . ILE A 1 223 ? -66.218 -27.495 93.478 1.00 90.56 223 ILE A C 1
ATOM 1825 O O . ILE A 1 223 ? -66.859 -27.434 94.526 1.00 90.56 223 ILE A O 1
ATOM 1829 N N . LYS A 1 224 ? -66.775 -27.945 92.350 1.00 93.81 224 LYS A N 1
ATOM 1830 C CA . LYS A 1 224 ? -68.133 -28.482 92.295 1.00 93.81 224 LYS A CA 1
ATOM 1831 C C . LYS A 1 224 ? -68.256 -29.733 93.164 1.00 93.81 224 LYS A C 1
ATOM 1833 O O . LYS A 1 224 ? -69.245 -29.824 93.887 1.00 93.81 224 LYS A O 1
ATOM 1838 N N . ALA A 1 225 ? -67.279 -30.643 93.115 1.00 91.38 225 ALA A N 1
ATOM 1839 C CA . ALA A 1 225 ? -67.219 -31.828 93.969 1.00 91.38 225 ALA A CA 1
ATOM 1840 C C . ALA A 1 225 ? -67.147 -31.444 95.458 1.00 91.38 225 ALA A C 1
ATOM 1842 O O . ALA A 1 225 ? -67.974 -31.919 96.241 1.00 91.38 225 ALA A O 1
ATOM 1843 N N . ASP A 1 226 ? -66.262 -30.511 95.820 1.00 91.19 226 ASP A N 1
ATOM 1844 C CA . ASP A 1 226 ? -66.123 -29.981 97.183 1.00 91.19 226 ASP A CA 1
ATOM 1845 C C . ASP A 1 226 ? -67.421 -29.324 97.675 1.00 91.19 226 ASP A C 1
ATOM 1847 O O . ASP A 1 226 ? -67.846 -29.535 98.809 1.00 91.19 226 ASP A O 1
ATOM 1851 N N . LEU A 1 227 ? -68.112 -28.566 96.817 1.00 89.00 227 LEU A N 1
ATOM 1852 C CA . LEU A 1 227 ? -69.402 -27.954 97.136 1.00 89.00 227 LEU A CA 1
ATOM 1853 C C . LEU A 1 227 ? -70.491 -29.011 97.370 1.00 89.00 227 LEU A C 1
ATOM 1855 O O . LEU A 1 227 ? -71.298 -28.861 98.287 1.00 89.00 227 LEU A O 1
ATOM 1859 N N . THR A 1 228 ? -70.549 -30.071 96.558 1.00 90.19 228 THR A N 1
ATOM 1860 C CA . THR A 1 228 ? -71.465 -31.196 96.812 1.00 90.19 228 THR A CA 1
ATOM 1861 C C . THR A 1 228 ? -71.155 -31.900 98.127 1.00 90.19 228 THR A C 1
ATOM 1863 O O . THR A 1 228 ? -72.095 -32.195 98.863 1.00 90.19 228 THR A O 1
ATOM 1866 N N . GLN A 1 229 ? -69.876 -32.096 98.459 1.00 91.12 229 GLN A N 1
ATOM 1867 C CA . GLN A 1 229 ? -69.470 -32.667 99.742 1.00 91.12 229 GLN A CA 1
ATOM 1868 C C . GLN A 1 229 ? -69.890 -31.761 100.906 1.00 91.12 229 GLN A C 1
ATOM 1870 O O . GLN A 1 229 ? -70.556 -32.212 101.830 1.00 91.12 229 GLN A O 1
ATOM 1875 N N . ALA A 1 230 ? -69.611 -30.457 100.826 1.00 85.19 230 ALA A N 1
ATOM 1876 C CA . ALA A 1 230 ? -70.008 -29.490 101.847 1.00 85.19 230 ALA A CA 1
ATOM 1877 C C . ALA A 1 230 ? -71.535 -29.404 102.020 1.00 85.19 230 ALA A C 1
ATOM 1879 O O . ALA A 1 230 ? -72.023 -29.196 103.131 1.00 85.19 230 ALA A O 1
ATOM 1880 N N . ARG A 1 231 ? -72.307 -29.572 100.935 1.00 89.50 231 ARG A N 1
ATOM 1881 C CA . ARG A 1 231 ? -73.773 -29.676 100.999 1.00 89.50 231 ARG A CA 1
ATOM 1882 C C . ARG A 1 231 ? -74.221 -30.937 101.735 1.00 89.50 231 ARG A C 1
ATOM 1884 O O . ARG A 1 231 ? -75.102 -30.821 102.579 1.00 89.50 231 ARG A O 1
ATOM 1891 N N . GLN A 1 232 ? -73.616 -32.092 101.455 1.00 88.62 232 GLN A N 1
ATOM 1892 C CA . GLN A 1 232 ? -73.896 -33.332 102.190 1.00 88.62 232 GLN A CA 1
ATOM 1893 C C . GLN A 1 232 ? -73.538 -33.202 103.675 1.00 88.62 232 GLN A C 1
ATOM 1895 O O . GLN A 1 232 ? -74.355 -33.537 104.526 1.00 88.62 232 GLN A O 1
ATOM 1900 N N . ASP A 1 233 ? -72.374 -32.639 104.003 1.00 87.81 233 ASP A N 1
ATOM 1901 C CA . ASP A 1 233 ? -71.954 -32.420 105.392 1.00 87.81 233 ASP A CA 1
ATOM 1902 C C . ASP A 1 233 ? -72.902 -31.459 106.138 1.00 87.81 233 ASP A C 1
ATOM 1904 O O . ASP A 1 233 ? -73.190 -31.645 107.323 1.00 87.81 233 ASP A O 1
ATOM 1908 N N . LEU A 1 234 ? -73.410 -30.423 105.457 1.00 83.56 234 LEU A N 1
ATOM 1909 C CA . LEU A 1 234 ? -74.431 -29.521 106.001 1.00 83.56 234 LEU A CA 1
ATOM 1910 C C . LEU A 1 234 ? -75.766 -30.227 106.229 1.00 83.56 234 LEU A C 1
ATOM 1912 O O . LEU A 1 234 ? -76.413 -29.959 107.237 1.00 83.56 234 LEU A O 1
ATOM 1916 N N . GLU A 1 235 ? -76.180 -31.106 105.319 1.00 86.81 235 GLU A N 1
ATOM 1917 C CA . GLU A 1 235 ? -77.405 -31.894 105.459 1.00 86.81 235 GLU A CA 1
ATOM 1918 C C . GLU A 1 235 ? -77.318 -32.825 106.677 1.00 86.81 235 GLU A C 1
ATOM 1920 O O . GLU A 1 235 ? -78.235 -32.828 107.496 1.00 86.81 235 GLU A O 1
ATOM 1925 N N . VAL A 1 236 ? -76.170 -33.487 106.875 1.00 86.31 236 VAL A N 1
ATOM 1926 C CA . VAL A 1 236 ? -75.873 -34.292 108.075 1.00 86.31 236 VAL A CA 1
ATOM 1927 C C . VAL A 1 236 ? -75.890 -33.438 109.349 1.00 86.31 236 VAL A C 1
ATOM 1929 O O . VAL A 1 236 ? -76.540 -33.789 110.332 1.00 86.31 236 VAL A O 1
ATOM 1932 N N . ARG A 1 237 ? -75.245 -32.264 109.352 1.00 81.81 237 ARG A N 1
ATOM 1933 C CA . ARG A 1 237 ? -75.319 -31.360 110.516 1.00 81.81 237 ARG A CA 1
ATOM 1934 C C . ARG A 1 237 ? -76.732 -30.867 110.792 1.00 81.81 237 ARG A C 1
ATOM 1936 O O . ARG A 1 237 ? -77.073 -30.633 111.946 1.00 81.81 237 ARG A O 1
ATOM 1943 N N . ASN A 1 238 ? -77.538 -30.657 109.757 1.00 84.19 238 ASN A N 1
ATOM 1944 C CA . ASN A 1 238 ? -78.913 -30.211 109.918 1.00 84.19 238 ASN A CA 1
ATOM 1945 C C . ASN A 1 238 ? -79.781 -31.324 110.524 1.00 84.19 238 ASN A C 1
ATOM 1947 O O . ASN A 1 238 ? -80.599 -31.035 111.394 1.00 84.19 238 ASN A O 1
ATOM 1951 N N . THR A 1 239 ? -79.565 -32.590 110.140 1.00 81.44 239 THR A N 1
ATOM 1952 C CA . THR A 1 239 ? -80.209 -33.734 110.808 1.00 81.44 239 THR A CA 1
ATOM 1953 C C . THR A 1 239 ? -79.782 -33.847 112.270 1.00 81.44 239 THR A C 1
ATOM 1955 O O . THR A 1 239 ? -80.647 -33.942 113.137 1.00 81.44 239 THR A O 1
ATOM 1958 N N . ASP A 1 240 ? -78.486 -33.702 112.567 1.00 84.00 240 ASP A N 1
ATOM 1959 C CA . ASP A 1 240 ? -77.985 -33.706 113.949 1.00 84.00 240 ASP A CA 1
ATOM 1960 C C . ASP A 1 240 ? -78.594 -32.556 114.774 1.00 84.00 240 ASP A C 1
ATOM 1962 O O . ASP A 1 240 ? -78.965 -32.724 115.937 1.00 84.00 240 ASP A O 1
ATOM 1966 N N . LEU A 1 241 ? -78.736 -31.368 114.178 1.00 82.00 241 LEU A N 1
ATOM 1967 C CA . LEU A 1 241 ? -79.314 -30.200 114.841 1.00 82.00 241 LEU A CA 1
ATOM 1968 C C . LEU A 1 241 ? -80.803 -30.404 115.154 1.00 82.00 241 LEU A C 1
ATOM 1970 O O . LEU A 1 241 ? -81.233 -30.088 116.264 1.00 82.00 241 LEU A O 1
ATOM 1974 N N . VAL A 1 242 ? -81.571 -30.994 114.234 1.00 81.56 242 VAL A N 1
ATOM 1975 C CA . VAL A 1 242 ? -82.968 -31.390 114.481 1.00 81.56 242 VAL A CA 1
ATOM 1976 C C . VAL A 1 242 ? -83.058 -32.405 115.626 1.00 81.56 242 VAL A C 1
ATOM 1978 O O . VAL A 1 242 ? -83.896 -32.251 116.518 1.00 81.56 242 VAL A O 1
ATOM 1981 N N . ASP A 1 243 ? -82.161 -33.390 115.673 1.00 82.06 243 ASP A N 1
ATOM 1982 C CA . ASP A 1 243 ? -82.115 -34.371 116.762 1.00 82.06 243 ASP A CA 1
ATOM 1983 C C . ASP A 1 243 ? -81.788 -33.721 118.116 1.00 82.06 243 ASP A C 1
ATOM 1985 O O . ASP A 1 243 ? -82.435 -34.022 119.125 1.00 82.06 243 ASP A O 1
ATOM 1989 N N . TH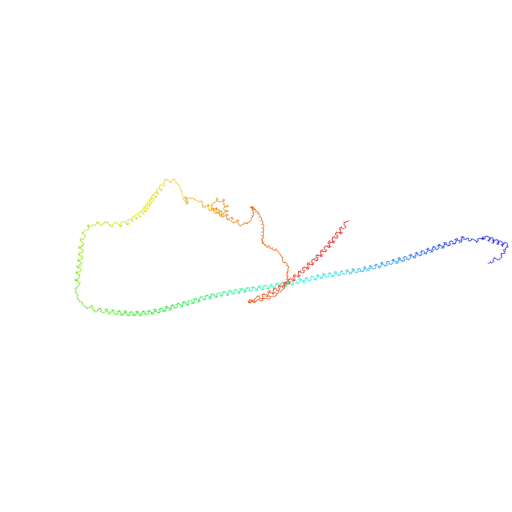R A 1 244 ? -80.852 -32.766 118.156 1.00 75.06 244 THR A N 1
ATOM 1990 C CA . THR A 1 244 ? -80.572 -31.998 119.384 1.00 75.06 244 THR A CA 1
ATOM 1991 C C . THR A 1 244 ? -81.743 -31.105 119.803 1.00 75.06 244 THR A C 1
ATOM 1993 O O . THR A 1 244 ? -82.035 -31.013 120.995 1.00 75.06 244 THR A O 1
ATOM 1996 N N . GLN A 1 245 ? -82.474 -30.501 118.859 1.00 79.00 245 GLN A N 1
ATOM 1997 C CA . GLN A 1 245 ? -83.701 -29.747 119.148 1.00 79.00 245 GLN A CA 1
ATOM 1998 C C . GLN A 1 245 ? -84.787 -30.638 119.760 1.00 79.00 245 GLN A C 1
ATOM 2000 O O . GLN A 1 245 ? -85.426 -30.239 120.736 1.00 79.00 245 GLN A O 1
ATOM 2005 N N . ASN A 1 246 ? -84.952 -31.862 119.254 1.00 79.06 246 ASN A N 1
ATOM 2006 C CA . ASN A 1 246 ? -85.884 -32.841 119.812 1.00 79.06 246 ASN A CA 1
ATOM 2007 C C . ASN A 1 246 ? -85.490 -33.264 121.241 1.00 79.06 246 ASN A C 1
ATOM 2009 O O . ASN A 1 246 ? -86.355 -33.387 122.111 1.00 79.06 246 ASN A O 1
ATOM 2013 N N . GLN A 1 247 ? -84.192 -33.424 121.525 1.00 80.00 247 GLN A N 1
ATOM 2014 C CA . GLN A 1 247 ? -83.700 -33.692 122.886 1.00 80.00 247 GLN A CA 1
ATOM 2015 C C . GLN A 1 247 ? -83.941 -32.514 123.843 1.00 80.00 247 GLN A C 1
ATOM 2017 O O . GLN A 1 247 ? -84.320 -32.718 124.999 1.00 80.00 247 GLN A O 1
ATOM 2022 N N . LEU A 1 248 ? -83.765 -31.279 123.371 1.00 72.56 248 LEU A N 1
ATOM 2023 C CA . LEU A 1 248 ? -83.986 -30.066 124.162 1.00 72.56 248 LEU A CA 1
ATOM 2024 C C . LEU A 1 248 ? -85.476 -29.887 124.501 1.00 72.56 248 LEU A C 1
ATOM 2026 O O . LEU A 1 248 ? -85.815 -29.586 125.645 1.00 72.56 248 LEU A O 1
ATOM 2030 N N . ALA A 1 249 ? -86.372 -30.187 123.554 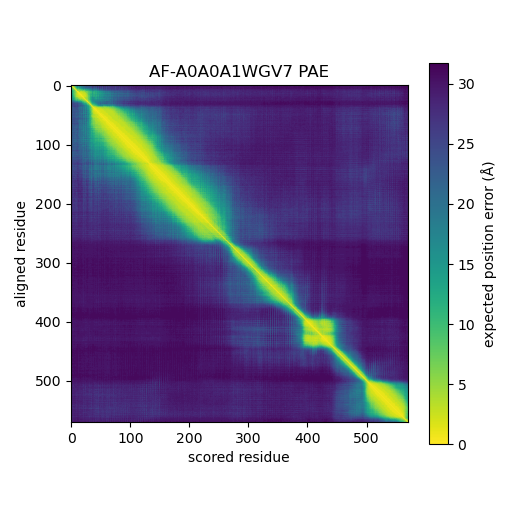1.00 76.19 249 ALA A N 1
ATOM 2031 C CA . ALA A 1 249 ? -87.816 -30.217 123.790 1.00 76.19 249 ALA A CA 1
ATOM 2032 C C . ALA A 1 249 ? -88.223 -31.262 124.850 1.00 76.19 249 ALA A C 1
ATOM 2034 O O . ALA A 1 249 ? -89.067 -30.983 125.703 1.00 76.19 249 ALA A O 1
ATOM 2035 N N . ALA A 1 250 ? -87.587 -32.439 124.859 1.00 76.69 250 ALA A N 1
ATOM 2036 C CA . ALA A 1 250 ? -87.831 -33.466 125.874 1.00 76.69 250 ALA A CA 1
ATOM 2037 C C . ALA A 1 250 ? -87.373 -33.039 127.284 1.00 76.69 250 ALA A C 1
ATOM 2039 O O . ALA A 1 250 ? -88.038 -33.347 128.274 1.00 76.69 250 ALA A O 1
ATOM 2040 N N . LEU A 1 251 ? -86.258 -32.306 127.391 1.00 72.88 251 LEU A N 1
ATOM 2041 C CA . LEU A 1 251 ? -85.785 -31.746 128.663 1.00 72.88 251 LEU A CA 1
ATOM 2042 C C . LEU A 1 251 ? -86.681 -30.609 129.174 1.00 72.88 251 LEU A C 1
ATOM 2044 O O . LEU A 1 251 ? -86.912 -30.520 130.379 1.00 72.88 251 LEU A O 1
ATOM 2048 N N . GLN A 1 252 ? -87.223 -29.785 128.273 1.00 76.00 252 GLN A N 1
ATOM 2049 C CA . GLN A 1 252 ? -88.177 -28.724 128.604 1.00 76.00 252 GLN A CA 1
ATOM 2050 C C . GLN A 1 252 ? -89.451 -29.302 129.251 1.00 76.00 252 GLN A C 1
ATOM 2052 O O . GLN A 1 252 ? -89.842 -28.864 130.329 1.00 76.00 252 GLN A O 1
ATOM 2057 N N . ALA A 1 253 ? -90.025 -30.362 128.666 1.00 74.81 253 ALA A N 1
ATOM 2058 C CA . ALA A 1 253 ? -91.215 -31.037 129.198 1.00 74.81 253 ALA A CA 1
ATOM 2059 C C . ALA A 1 253 ? -91.003 -31.626 130.607 1.00 74.81 253 ALA A C 1
ATOM 2061 O O . ALA A 1 253 ? -91.916 -31.649 131.429 1.00 74.81 253 ALA A O 1
ATOM 2062 N N . LYS A 1 254 ? -89.775 -32.060 130.913 1.00 76.75 254 LYS A N 1
ATOM 2063 C CA . LYS A 1 254 ? -89.401 -32.597 132.230 1.00 76.75 254 LYS A CA 1
ATOM 2064 C C . LYS A 1 254 ? -89.301 -31.520 133.319 1.00 76.75 254 LYS A C 1
ATOM 2066 O O . LYS A 1 254 ? -89.457 -31.820 134.500 1.00 76.75 254 LYS A O 1
ATOM 2071 N N . ASN A 1 255 ? -89.004 -30.280 132.934 1.00 70.50 255 ASN A N 1
ATOM 2072 C CA . ASN A 1 255 ? -88.888 -29.147 133.853 1.00 70.50 255 ASN A CA 1
ATOM 2073 C C . ASN A 1 255 ? -90.275 -28.646 134.298 1.00 70.50 255 ASN A C 1
ATOM 2075 O O . ASN A 1 255 ? -90.487 -28.359 135.477 1.00 70.50 255 ASN A O 1
ATOM 2079 N N . ASP A 1 256 ? -91.245 -28.656 133.380 1.00 72.94 256 ASP A N 1
ATOM 2080 C CA . ASP A 1 256 ? -92.637 -28.283 133.660 1.00 72.94 256 ASP A CA 1
ATOM 2081 C C . ASP A 1 256 ? -93.318 -29.265 134.644 1.00 72.94 256 ASP A C 1
ATOM 2083 O O . ASP A 1 256 ? -94.095 -28.855 135.508 1.00 72.94 256 ASP A O 1
ATOM 2087 N N . GLU A 1 257 ? -92.961 -30.555 134.598 1.00 74.38 257 GLU A N 1
ATOM 2088 C CA . GLU A 1 257 ? -93.474 -31.598 135.506 1.00 74.38 257 GLU A CA 1
ATOM 2089 C C . GLU A 1 257 ? -92.985 -31.425 136.963 1.00 74.38 257 GLU A C 1
ATOM 2091 O O . GLU A 1 257 ? -93.741 -31.639 137.916 1.00 74.38 257 GLU A O 1
ATOM 2096 N N . LEU A 1 258 ? -91.742 -30.966 137.163 1.00 68.00 258 LEU A N 1
ATOM 2097 C CA . LEU A 1 258 ? -91.167 -30.717 138.494 1.00 68.00 258 LEU A CA 1
ATOM 2098 C C . LEU A 1 258 ? -91.730 -29.450 139.159 1.00 68.00 258 LEU A C 1
ATOM 2100 O O . LEU A 1 258 ? -91.898 -29.414 140.380 1.00 68.00 258 LEU A O 1
ATOM 2104 N N . GLN A 1 259 ? -92.077 -28.424 138.378 1.00 61.22 259 GLN A N 1
ATOM 2105 C CA . GLN A 1 259 ? -92.717 -27.211 138.901 1.00 61.22 259 GLN A CA 1
ATOM 2106 C C . GLN A 1 259 ? -94.166 -27.456 139.355 1.00 61.22 259 GLN A C 1
ATOM 2108 O O . GLN A 1 259 ? -94.628 -26.818 140.304 1.00 61.22 259 GLN A O 1
ATOM 2113 N N . GLN A 1 260 ? -94.861 -28.432 138.763 1.00 62.75 260 GLN A N 1
ATOM 2114 C CA . GLN A 1 260 ? -96.228 -28.800 139.144 1.00 62.75 260 GLN A CA 1
ATOM 2115 C C . GLN A 1 260 ? -96.301 -29.592 140.470 1.00 62.75 260 GLN A C 1
ATOM 2117 O O . GLN A 1 260 ? -97.328 -29.559 141.147 1.00 62.75 260 GLN A O 1
ATOM 2122 N N . GLN A 1 261 ? -95.205 -30.234 140.904 1.00 59.53 261 GLN A N 1
ATOM 2123 C CA . GLN A 1 261 ? -95.124 -30.963 142.183 1.00 59.53 261 GLN A CA 1
ATOM 2124 C C . GLN A 1 261 ? -94.834 -30.059 143.400 1.00 59.53 261 GLN A C 1
ATOM 2126 O O . GLN A 1 261 ? -95.239 -30.380 144.517 1.00 59.53 261 GLN A O 1
ATOM 2131 N N . LEU A 1 262 ? -94.197 -28.899 143.204 1.00 50.75 262 LEU A N 1
ATOM 2132 C CA . LEU A 1 262 ? -93.851 -27.957 144.284 1.00 50.75 262 LEU A CA 1
ATOM 2133 C C . LEU A 1 262 ? -95.030 -27.083 144.755 1.00 50.75 262 LEU A C 1
ATOM 2135 O O . LEU A 1 262 ? -95.027 -26.603 145.887 1.00 50.75 262 LEU A O 1
ATOM 2139 N N . ALA A 1 263 ? -96.072 -26.922 143.936 1.00 53.44 263 ALA A N 1
ATOM 2140 C CA . ALA A 1 263 ? -97.256 -26.129 144.281 1.00 53.44 263 ALA A CA 1
ATOM 2141 C C . ALA A 1 263 ? -98.242 -26.845 145.240 1.00 53.44 263 ALA A C 1
ATOM 2143 O O . ALA A 1 263 ? -99.138 -26.204 145.784 1.00 53.44 263 ALA A O 1
ATOM 2144 N N . GLY A 1 264 ? -98.084 -28.156 145.476 1.00 52.03 264 GLY A N 1
ATOM 2145 C CA . GLY A 1 264 ? -99.052 -28.985 146.213 1.00 52.03 264 GLY A CA 1
ATOM 2146 C C . GLY A 1 264 ? -98.825 -29.161 147.723 1.00 52.03 264 GLY A C 1
ATOM 2147 O O . GLY A 1 264 ? -99.707 -29.692 148.389 1.00 52.03 264 GLY A O 1
ATOM 2148 N N . ILE A 1 265 ? -97.683 -28.742 148.290 1.00 47.69 265 ILE A N 1
ATOM 2149 C CA . ILE A 1 265 ? -97.297 -29.099 149.679 1.00 47.69 265 ILE A CA 1
ATOM 2150 C C . ILE A 1 265 ? -97.289 -27.904 150.658 1.00 47.69 265 ILE A C 1
ATOM 2152 O O . ILE A 1 265 ? -97.306 -28.102 151.868 1.00 47.69 265 ILE A O 1
ATOM 2156 N N . ASN A 1 266 ? -97.363 -26.653 150.197 1.00 42.25 266 ASN A N 1
ATOM 2157 C CA . ASN A 1 266 ? -97.108 -25.491 151.067 1.00 42.25 266 ASN A CA 1
ATOM 2158 C C . ASN A 1 266 ? -98.356 -24.838 151.713 1.00 42.25 266 ASN A C 1
ATOM 2160 O O . ASN A 1 266 ? -98.338 -23.647 152.007 1.00 42.25 266 ASN A O 1
ATOM 2164 N N . ASN A 1 267 ? -99.449 -25.586 151.919 1.00 40.88 267 ASN A N 1
ATOM 2165 C CA . ASN A 1 267 ? -100.739 -25.038 152.379 1.00 40.88 267 ASN A CA 1
ATOM 2166 C C . ASN A 1 267 ? -101.313 -25.716 153.642 1.00 40.88 267 ASN A C 1
ATOM 2168 O O . ASN A 1 267 ? -102.515 -25.961 153.719 1.00 40.88 267 ASN A O 1
ATOM 2172 N N . GLN A 1 268 ? -100.474 -25.998 154.648 1.00 39.47 268 GLN A N 1
ATOM 2173 C CA . GLN A 1 268 ? -100.909 -26.371 156.007 1.00 39.47 268 GLN A CA 1
ATOM 2174 C C . GLN A 1 268 ? -99.795 -26.133 157.050 1.00 39.47 268 GLN A C 1
ATOM 2176 O O . GLN A 1 268 ? -98.902 -26.961 157.186 1.00 39.47 268 GLN A O 1
ATOM 2181 N N . ALA A 1 269 ? -99.857 -25.001 157.768 1.00 35.00 269 ALA A N 1
ATOM 2182 C CA . ALA A 1 269 ? -99.649 -24.861 159.225 1.00 35.00 269 ALA A CA 1
ATOM 2183 C C . ALA A 1 269 ? -99.248 -23.420 159.598 1.00 35.00 269 ALA A C 1
ATOM 2185 O O . ALA A 1 269 ? -98.110 -22.990 159.414 1.00 35.00 269 ALA A O 1
ATOM 2186 N N . ALA A 1 270 ? -100.211 -22.690 160.158 1.00 34.97 270 ALA A N 1
ATOM 2187 C CA . ALA A 1 270 ? -99.986 -21.496 160.957 1.00 34.97 270 ALA A CA 1
ATOM 2188 C C . ALA A 1 270 ? -99.711 -21.887 162.427 1.00 34.97 270 ALA A C 1
ATOM 2190 O O . ALA A 1 270 ? -100.220 -22.905 162.887 1.00 34.97 270 ALA A O 1
ATOM 2191 N N . GLU A 1 271 ? -98.984 -21.006 163.130 1.00 34.56 271 GLU A N 1
ATOM 2192 C CA . GLU A 1 271 ? -98.795 -20.885 164.595 1.00 34.56 271 GLU A CA 1
ATOM 2193 C C . GLU A 1 271 ? -97.586 -21.579 165.269 1.00 34.56 271 GLU A C 1
ATOM 2195 O O . GLU A 1 271 ? -97.647 -22.732 165.674 1.00 34.56 271 GLU A O 1
ATOM 2200 N N . GLN A 1 272 ? -96.511 -20.799 165.490 1.00 34.66 272 GLN A N 1
ATOM 2201 C CA . GLN A 1 272 ? -95.886 -20.480 166.801 1.00 34.66 272 GLN A CA 1
ATOM 2202 C C . GLN A 1 272 ? -94.855 -19.341 166.579 1.00 34.66 272 GLN A C 1
ATOM 2204 O O . GLN A 1 272 ? -93.909 -19.499 165.821 1.00 34.66 272 GLN A O 1
ATOM 2209 N N . SER A 1 273 ? -95.096 -18.088 166.984 1.00 30.89 273 SER A N 1
ATOM 2210 C CA . SER A 1 273 ? -95.040 -17.511 168.343 1.00 30.89 273 SER A CA 1
ATOM 2211 C C . SER A 1 273 ? -93.621 -17.363 168.928 1.00 30.89 273 SER A C 1
ATOM 2213 O O . SER A 1 273 ? -93.109 -18.267 169.572 1.00 30.89 273 SER A O 1
ATOM 2215 N N . GLY A 1 274 ? -93.059 -16.156 168.783 1.00 37.53 274 GLY A N 1
ATOM 2216 C CA . GLY A 1 274 ? -92.346 -15.429 169.842 1.00 37.53 274 GLY A CA 1
ATOM 2217 C C . GLY A 1 274 ? -91.127 -16.075 170.502 1.00 37.53 274 GLY A C 1
ATOM 2218 O O . GLY A 1 274 ? -91.258 -16.556 171.619 1.00 37.53 274 GLY A O 1
ATOM 2219 N N . LEU A 1 275 ? -89.937 -15.955 169.887 1.00 36.25 275 LEU A N 1
ATOM 2220 C CA . LEU A 1 275 ? -88.642 -15.959 170.602 1.00 36.25 275 LEU A CA 1
ATOM 2221 C C . LEU A 1 275 ? -87.426 -15.560 169.733 1.00 36.25 275 LEU A C 1
ATOM 2223 O O . LEU A 1 275 ? -86.390 -16.198 169.786 1.00 36.25 275 LEU A O 1
ATOM 2227 N N . GLN A 1 276 ? -87.493 -14.463 168.970 1.00 33.78 276 GLN A N 1
ATOM 2228 C CA . GLN A 1 276 ? -86.259 -13.773 168.530 1.00 33.78 276 GLN A CA 1
ATOM 2229 C C . GLN A 1 276 ? -86.419 -12.237 168.519 1.00 33.78 276 GLN A C 1
ATOM 2231 O O . GLN A 1 276 ? -85.757 -11.533 167.769 1.00 33.78 276 GLN A O 1
ATOM 2236 N N . ALA A 1 277 ? -87.305 -11.712 169.376 1.00 46.38 277 ALA A N 1
ATOM 2237 C CA . ALA A 1 277 ? -87.405 -10.285 169.719 1.00 46.38 277 ALA A CA 1
ATOM 2238 C C . ALA A 1 277 ? -86.887 -9.986 171.145 1.00 46.38 277 ALA A C 1
ATOM 2240 O O . ALA A 1 277 ? -86.852 -8.839 171.573 1.00 46.38 277 ALA A O 1
ATOM 2241 N N . THR A 1 278 ? -86.437 -11.010 171.877 1.00 54.72 278 THR A N 1
ATOM 2242 C CA . THR A 1 278 ? -85.893 -10.901 173.242 1.00 54.72 278 THR A CA 1
ATOM 2243 C C . THR A 1 278 ? -84.434 -11.343 173.353 1.00 54.72 278 THR A C 1
ATOM 2245 O O . THR A 1 278 ? -83.855 -11.200 174.425 1.00 54.72 278 THR A O 1
ATOM 2248 N N . TYR A 1 279 ? -83.809 -11.831 172.270 1.00 46.03 279 TYR A N 1
ATOM 2249 C CA . TYR A 1 279 ? -82.448 -12.366 172.358 1.00 46.03 279 TYR A CA 1
ATOM 2250 C C . TYR A 1 279 ? -81.337 -11.332 172.153 1.00 46.03 279 TYR A C 1
ATOM 2252 O O . TYR A 1 279 ? -80.352 -11.444 172.860 1.00 46.03 279 TYR A O 1
ATOM 2260 N N . GLU A 1 280 ? -81.461 -10.280 171.327 1.00 39.88 280 GLU A N 1
ATOM 2261 C CA . GLU A 1 280 ? -80.364 -9.283 171.223 1.00 39.88 280 GLU A CA 1
ATOM 2262 C C . GLU A 1 280 ? -80.767 -7.803 171.113 1.00 39.88 280 GLU A C 1
ATOM 2264 O O . GLU A 1 280 ? -79.936 -6.944 170.825 1.00 39.88 280 GLU A O 1
ATOM 2269 N N . VAL A 1 281 ? -81.973 -7.473 171.587 1.00 63.22 281 VAL A N 1
ATOM 2270 C CA . VAL A 1 281 ? -82.200 -6.188 172.284 1.00 63.22 281 VAL A CA 1
ATOM 2271 C C . VAL A 1 281 ? -81.290 -6.076 173.535 1.00 63.22 281 VAL A C 1
ATOM 2273 O O . VAL A 1 281 ? -81.015 -4.973 173.991 1.00 63.22 281 VAL A O 1
ATOM 2276 N N . LEU A 1 282 ? -80.695 -7.184 174.017 1.00 56.66 282 LEU A N 1
ATOM 2277 C CA . LEU A 1 282 ? -79.596 -7.186 174.998 1.00 56.66 282 LEU A CA 1
ATOM 2278 C C . LEU A 1 282 ? -78.174 -7.012 174.416 1.00 56.66 282 LEU A C 1
ATOM 2280 O O . LEU A 1 282 ? -77.291 -6.592 175.158 1.00 56.66 282 LEU A O 1
ATOM 2284 N N . LYS A 1 283 ? -77.911 -7.259 173.121 1.00 53.62 283 LYS A N 1
ATOM 2285 C CA . LYS A 1 283 ? -76.582 -6.958 172.533 1.00 53.62 283 LYS A CA 1
ATOM 2286 C C . LYS A 1 283 ? -76.462 -5.516 172.085 1.00 53.62 283 LYS A C 1
ATOM 2288 O O . LYS A 1 283 ? -75.379 -4.943 172.177 1.00 53.62 283 LYS A O 1
ATOM 2293 N N . LEU A 1 284 ? -77.586 -4.898 171.722 1.00 57.16 284 LEU A N 1
ATOM 2294 C CA . LEU A 1 284 ? -77.653 -3.450 171.556 1.00 57.16 284 LEU A CA 1
ATOM 2295 C C . LEU A 1 284 ? -77.371 -2.696 172.874 1.00 57.16 284 LEU A C 1
ATOM 2297 O O . LEU A 1 284 ? -76.886 -1.577 172.820 1.00 57.16 284 LEU A O 1
ATOM 2301 N N . GLN A 1 285 ? -77.571 -3.319 174.044 1.00 60.84 285 GLN A N 1
ATOM 2302 C CA . GLN A 1 285 ? -77.279 -2.724 175.360 1.00 60.84 285 GLN A CA 1
ATOM 2303 C C . GLN A 1 285 ? -75.865 -3.025 175.908 1.00 60.84 285 GLN A C 1
ATOM 2305 O O . GLN A 1 285 ? -75.442 -2.377 176.867 1.00 60.84 285 GLN A O 1
ATOM 2310 N N . LEU A 1 286 ? -75.106 -3.960 175.311 1.00 55.19 286 LEU A N 1
ATOM 2311 C CA . LEU A 1 286 ? -73.712 -4.248 175.698 1.00 55.19 286 LEU A CA 1
ATOM 2312 C C . LEU A 1 286 ? -72.705 -3.402 174.892 1.00 55.19 286 LEU A C 1
ATOM 2314 O O . LEU A 1 286 ? -71.768 -2.856 175.467 1.00 55.19 286 LEU A O 1
ATOM 2318 N N . ALA A 1 287 ? -72.946 -3.193 173.592 1.00 57.25 287 ALA A N 1
ATOM 2319 C CA . ALA A 1 287 ? -72.105 -2.318 172.765 1.00 57.25 287 ALA A CA 1
ATOM 2320 C C . ALA A 1 287 ? -72.257 -0.825 173.141 1.00 57.25 287 ALA A C 1
ATOM 2322 O O . ALA A 1 287 ? -71.290 -0.065 173.120 1.00 57.25 287 ALA A O 1
ATOM 2323 N N . GLU A 1 288 ? -73.447 -0.414 173.600 1.00 61.59 288 GLU A N 1
ATOM 2324 C CA . GLU A 1 288 ? -73.718 0.937 174.120 1.00 61.59 288 GLU A CA 1
ATOM 2325 C C . GLU A 1 288 ? -73.036 1.201 175.487 1.00 61.59 288 GLU A C 1
ATOM 2327 O O . GLU A 1 288 ? -72.883 2.351 175.902 1.00 61.59 288 GLU A O 1
ATOM 2332 N N . LYS A 1 289 ? -72.531 0.153 176.164 1.00 63.28 289 LYS A N 1
ATOM 2333 C CA . LYS A 1 289 ? -71.679 0.260 177.364 1.00 63.28 289 LYS A CA 1
ATOM 2334 C C . LYS A 1 289 ? -70.174 0.261 177.067 1.00 63.28 289 LYS A C 1
ATOM 2336 O O . LYS A 1 289 ? -69.435 0.901 177.813 1.00 63.28 289 LYS A O 1
ATOM 2341 N N . GLU A 1 290 ? -69.718 -0.354 175.975 1.00 59.28 290 GLU A N 1
ATOM 2342 C CA . GLU A 1 290 ? -68.311 -0.297 175.530 1.00 59.28 290 GLU A CA 1
ATOM 2343 C C . GLU A 1 290 ? -67.957 1.060 174.887 1.00 59.28 290 GLU A C 1
ATOM 2345 O O . GLU A 1 290 ? -66.862 1.581 175.102 1.00 59.28 290 GLU A O 1
ATOM 2350 N N . GLN A 1 291 ? -68.923 1.714 174.232 1.00 56.62 291 GLN A N 1
ATOM 2351 C CA . GLN A 1 291 ? -68.791 3.088 173.727 1.00 56.62 291 GLN A CA 1
ATOM 2352 C C . GLN A 1 291 ? -68.749 4.147 174.861 1.00 56.62 291 GLN A C 1
ATOM 2354 O O . GLN A 1 291 ? -68.157 5.207 174.694 1.00 56.62 291 GLN A O 1
ATOM 2359 N N . GLN A 1 292 ? -69.300 3.865 176.053 1.00 63.34 292 GLN A N 1
ATOM 2360 C CA . GLN A 1 292 ? -69.309 4.797 177.201 1.00 63.34 292 GLN A CA 1
ATOM 2361 C C . GLN A 1 292 ? -68.071 4.698 178.123 1.00 63.34 292 GLN A C 1
ATOM 2363 O O . GLN A 1 292 ? -67.895 5.554 178.990 1.00 63.34 292 GLN A O 1
ATOM 2368 N N . LEU A 1 293 ? -67.197 3.697 177.943 1.00 55.28 293 LEU A N 1
ATOM 2369 C CA . LEU A 1 293 ? -65.937 3.547 178.698 1.00 55.28 293 LEU A CA 1
ATOM 2370 C C . LEU A 1 293 ? -64.715 4.109 177.948 1.00 55.28 293 LEU A C 1
ATOM 2372 O O . LEU A 1 293 ? -63.802 4.638 178.583 1.00 55.28 293 LEU A O 1
ATOM 2376 N N . ALA A 1 294 ? -64.711 4.074 176.612 1.00 59.50 294 ALA A N 1
ATOM 2377 C CA . ALA A 1 294 ? -63.650 4.684 175.804 1.00 59.50 294 ALA A CA 1
ATOM 2378 C C . ALA A 1 294 ? -63.686 6.228 175.863 1.00 59.50 294 ALA A C 1
ATOM 2380 O O . ALA A 1 294 ? -62.640 6.865 175.988 1.00 59.50 294 ALA A O 1
ATOM 2381 N N . ASP A 1 295 ? -64.882 6.824 175.923 1.00 61.16 295 ASP A N 1
ATOM 2382 C CA . ASP A 1 295 ? -65.069 8.281 175.998 1.00 61.16 295 ASP A CA 1
ATOM 2383 C C . ASP A 1 295 ? -64.857 8.880 177.411 1.00 61.16 295 ASP A C 1
ATOM 2385 O O . ASP A 1 295 ? -64.794 10.102 177.557 1.00 61.16 295 ASP A O 1
ATOM 2389 N N . PHE A 1 296 ? -64.673 8.060 178.461 1.00 59.25 296 PHE A N 1
ATOM 2390 C CA . PHE A 1 296 ? -64.316 8.540 179.813 1.00 59.25 296 PHE A CA 1
ATOM 2391 C C . PHE A 1 296 ? -62.807 8.435 180.122 1.00 59.25 296 PHE A C 1
ATOM 2393 O O . PHE A 1 296 ? -62.293 9.230 180.908 1.00 59.25 296 PHE A O 1
ATOM 2400 N N . ASN A 1 297 ? -62.056 7.552 179.445 1.00 55.56 297 ASN A N 1
ATOM 2401 C CA . ASN A 1 297 ? -60.581 7.591 179.456 1.00 55.56 297 ASN A CA 1
ATOM 2402 C C . ASN A 1 297 ? -60.004 8.672 178.519 1.00 55.56 297 ASN A C 1
ATOM 2404 O O . ASN A 1 297 ? -58.860 9.086 178.687 1.00 55.56 297 ASN A O 1
ATOM 2408 N N . ALA A 1 298 ? -60.831 9.229 177.628 1.00 57.38 298 ALA A N 1
ATOM 2409 C CA . ALA A 1 298 ? -60.539 10.377 176.772 1.00 57.38 298 ALA A CA 1
ATOM 2410 C C . ALA A 1 298 ? -60.171 11.696 177.478 1.00 57.38 298 ALA A C 1
ATOM 2412 O O . ALA A 1 298 ? -60.003 12.700 176.798 1.00 57.38 298 ALA A O 1
ATOM 2413 N N . LYS A 1 299 ? -60.095 11.799 178.804 1.00 60.56 299 LYS A N 1
ATOM 2414 C CA . LYS A 1 299 ? -60.005 13.137 179.424 1.00 60.56 299 LYS A CA 1
ATOM 2415 C C . LYS A 1 299 ? -58.962 13.311 180.508 1.00 60.56 299 LYS A C 1
ATOM 2417 O O . LYS A 1 299 ? -58.820 14.425 181.004 1.00 60.56 299 LYS A O 1
ATOM 2422 N N . ASN A 1 300 ? -58.201 12.261 180.822 1.00 55.91 300 ASN A N 1
ATOM 2423 C CA . ASN A 1 300 ? -57.167 12.325 181.855 1.00 55.91 300 ASN A CA 1
ATOM 2424 C C . ASN A 1 300 ? -55.726 12.386 181.298 1.00 55.91 300 ASN A C 1
ATOM 2426 O O . ASN A 1 300 ? -54.884 13.018 181.930 1.00 55.91 300 ASN A O 1
ATOM 2430 N N . ASP A 1 301 ? -55.447 11.841 180.103 1.00 49.53 301 ASP A N 1
ATOM 2431 C CA . ASP A 1 301 ? -54.099 11.918 179.494 1.00 49.53 301 ASP A CA 1
ATOM 2432 C C . ASP A 1 301 ? -53.816 13.256 178.778 1.00 49.53 301 ASP A C 1
ATOM 2434 O O . ASP A 1 301 ? -52.668 13.682 178.684 1.00 49.53 301 ASP A O 1
ATOM 2438 N N . GLU A 1 302 ? -54.848 13.998 178.369 1.00 50.12 302 GLU A N 1
ATOM 2439 C CA . GLU A 1 302 ? -54.700 15.284 177.663 1.00 50.12 302 GLU A CA 1
ATOM 2440 C C . GLU A 1 302 ? -54.251 16.453 178.573 1.00 50.12 302 GLU A C 1
ATOM 2442 O O . GLU A 1 302 ? -53.782 17.474 178.081 1.00 50.12 302 GLU A O 1
ATOM 2447 N N . LEU A 1 303 ? -54.334 16.348 179.906 1.00 53.34 303 LEU A N 1
ATOM 2448 C CA . LEU A 1 303 ? -53.998 17.470 180.808 1.00 53.34 303 LEU A CA 1
ATOM 2449 C C . LEU A 1 303 ? -52.730 17.264 181.649 1.00 53.34 303 LEU A C 1
ATOM 2451 O O . LEU A 1 303 ? -52.224 18.224 182.235 1.00 53.34 303 LEU A O 1
ATOM 2455 N N . VAL A 1 304 ? -52.140 16.064 181.672 1.00 52.28 304 VAL A N 1
ATOM 2456 C CA . VAL A 1 304 ? -50.962 15.766 182.508 1.00 52.28 304 VAL A CA 1
ATOM 2457 C C . VAL A 1 304 ? -49.690 15.658 181.675 1.00 52.28 304 VAL A C 1
ATOM 2459 O O . VAL A 1 304 ? -48.984 14.663 181.660 1.00 52.28 304 VAL A O 1
ATOM 2462 N N . LYS A 1 305 ? -49.302 16.822 181.157 1.00 48.16 305 LYS A N 1
ATOM 2463 C CA . LYS A 1 305 ? -47.913 17.207 180.839 1.00 48.16 305 LYS A CA 1
ATOM 2464 C C . LYS A 1 305 ? -47.543 17.230 179.362 1.00 48.16 305 LYS A C 1
ATOM 2466 O O . LYS A 1 305 ? -46.419 16.895 178.984 1.00 48.16 305 LYS A O 1
ATOM 2471 N N . GLN A 1 306 ? -48.367 17.993 178.648 1.00 55.34 306 GLN A N 1
ATOM 2472 C CA . GLN A 1 306 ? -47.985 19.188 177.869 1.00 55.34 306 GLN A CA 1
ATOM 2473 C C . GLN A 1 306 ? -46.911 20.122 178.532 1.00 55.34 306 GLN A C 1
ATOM 2475 O O . GLN A 1 306 ? -46.897 21.324 178.303 1.00 55.34 306 GLN A O 1
ATOM 2480 N N . LEU A 1 307 ? -45.983 19.614 179.354 1.00 41.41 307 LEU A N 1
ATOM 2481 C CA . LEU A 1 307 ? -44.967 20.380 180.095 1.00 41.41 307 LEU A CA 1
ATOM 2482 C C . LEU A 1 307 ? -43.587 19.689 180.149 1.00 41.41 307 LEU A C 1
ATOM 2484 O O . LEU A 1 307 ? -42.698 20.194 180.824 1.00 41.41 307 LEU A O 1
ATOM 2488 N N . SER A 1 308 ? -43.371 18.563 179.446 1.00 39.59 308 SER A N 1
ATOM 2489 C CA . SER A 1 308 ? -42.079 17.835 179.460 1.00 39.59 308 SER A CA 1
ATOM 2490 C C . SER A 1 308 ? -41.324 17.792 178.123 1.00 39.59 308 SER A C 1
ATOM 2492 O O . SER A 1 308 ? -40.580 16.861 177.842 1.00 39.59 308 SER A O 1
ATOM 2494 N N . GLY A 1 309 ? -41.430 18.881 177.358 1.00 44.22 309 GLY A N 1
ATOM 2495 C CA . GLY A 1 309 ? -40.256 19.389 176.647 1.00 44.22 309 GLY A CA 1
ATOM 2496 C C . GLY A 1 309 ? -40.214 19.119 175.146 1.00 44.22 309 GLY A C 1
ATOM 2497 O O . GLY A 1 309 ? -39.600 18.165 174.681 1.00 44.22 309 GLY A O 1
ATOM 2498 N N . LEU A 1 310 ? -40.683 20.076 174.345 1.00 51.94 310 LEU A N 1
ATOM 2499 C CA . LEU A 1 310 ? -39.919 21.288 173.971 1.00 51.94 310 LEU A CA 1
ATOM 2500 C C . LEU A 1 310 ? -38.371 21.310 174.171 1.00 51.94 310 LEU A C 1
ATOM 2502 O O . LEU A 1 310 ? -37.774 22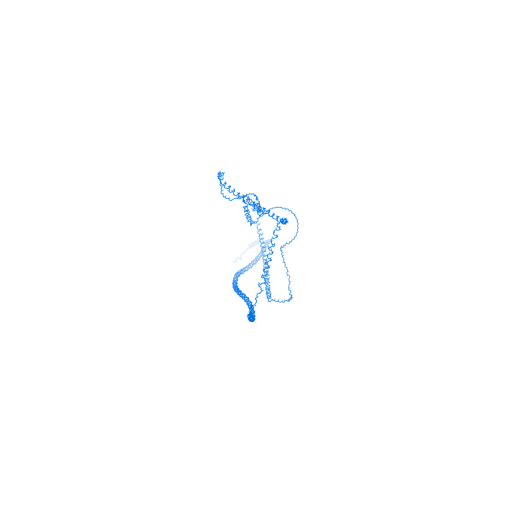.371 174.036 1.00 51.94 310 LEU A O 1
ATOM 2506 N N . GLU A 1 311 ? -37.698 20.180 174.425 1.00 46.41 311 GLU A N 1
ATOM 2507 C CA . GLU A 1 311 ? -36.249 20.071 174.671 1.00 46.41 311 GLU A CA 1
ATOM 2508 C C . GLU A 1 311 ? -35.543 19.077 173.712 1.00 46.41 311 GLU A C 1
ATOM 2510 O O . GLU A 1 311 ? -34.321 19.064 173.642 1.00 46.41 311 GLU A O 1
ATOM 2515 N N . ALA A 1 312 ? -36.269 18.315 172.870 1.00 45.97 312 ALA A N 1
ATOM 2516 C CA . ALA A 1 312 ? -35.675 17.496 171.786 1.00 45.97 312 ALA A CA 1
ATOM 2517 C C . ALA A 1 312 ? -35.915 18.050 170.360 1.00 45.97 312 ALA A C 1
ATOM 2519 O O . ALA A 1 312 ? -35.647 17.395 169.351 1.00 45.97 312 ALA A O 1
ATOM 2520 N N . GLN A 1 313 ? -36.370 19.300 170.269 1.00 50.78 313 GLN A N 1
ATOM 2521 C CA . GLN A 1 313 ? -36.416 20.119 169.059 1.00 50.78 313 GLN A CA 1
ATOM 2522 C C . GLN A 1 313 ? -35.019 20.720 168.769 1.00 50.78 313 GLN A C 1
ATOM 2524 O O . GLN A 1 313 ? -34.867 21.932 168.850 1.00 50.78 313 GLN A O 1
ATOM 2529 N N . THR A 1 314 ? -33.959 19.930 168.487 1.00 53.44 314 THR A N 1
ATOM 2530 C CA . THR A 1 314 ? -32.650 20.500 168.027 1.00 53.44 314 THR A CA 1
ATOM 2531 C C . THR A 1 314 ? -31.642 19.572 167.300 1.00 53.44 314 THR A C 1
ATOM 2533 O O . THR A 1 314 ? -30.540 20.040 167.034 1.00 53.44 314 THR A O 1
ATOM 2536 N N . GLN A 1 315 ? -31.920 18.303 166.925 1.00 50.41 315 GLN A N 1
ATOM 2537 C CA . GLN A 1 315 ? -30.809 17.407 166.489 1.00 50.41 315 GLN A CA 1
ATOM 2538 C C . GLN A 1 315 ? -30.830 16.748 165.090 1.00 50.41 315 GLN A C 1
ATOM 2540 O O . GLN A 1 315 ? -29.771 16.301 164.662 1.00 50.41 315 GLN A O 1
ATOM 2545 N N . VAL A 1 316 ? -31.914 16.740 164.297 1.00 53.91 316 VAL A N 1
ATOM 2546 C CA . VAL A 1 316 ? -31.851 16.169 162.912 1.00 53.91 316 VAL A CA 1
ATOM 2547 C C . VAL A 1 316 ? -32.119 17.191 161.797 1.00 53.91 316 VAL A C 1
ATOM 2549 O O . VAL A 1 316 ? -31.772 16.970 160.640 1.00 53.91 316 VAL A O 1
ATOM 2552 N N . HIS A 1 317 ? -32.524 18.410 162.157 1.00 57.00 317 HIS A N 1
ATOM 2553 C CA . HIS A 1 317 ? -32.519 19.566 161.252 1.00 57.00 317 HIS A CA 1
ATOM 2554 C C . HIS A 1 317 ? -31.095 20.067 160.874 1.00 57.00 317 HIS A C 1
ATOM 2556 O O . HIS A 1 317 ? -30.975 21.088 160.204 1.00 57.00 317 HIS A O 1
ATOM 2562 N N . ALA A 1 318 ? -30.014 19.362 161.257 1.00 55.59 318 ALA A N 1
ATOM 2563 C CA . ALA A 1 318 ? -28.622 19.818 161.115 1.00 55.59 318 ALA A CA 1
ATOM 2564 C C . ALA A 1 318 ? -27.767 19.139 160.011 1.00 55.59 318 ALA A C 1
ATOM 2566 O O . ALA A 1 318 ? -26.717 19.685 159.676 1.00 55.59 318 ALA A O 1
ATOM 2567 N N . GLN A 1 319 ? -28.148 17.993 159.413 1.00 54.88 319 GLN A N 1
ATOM 2568 C CA . GLN A 1 319 ? -27.235 17.270 158.490 1.00 54.88 319 GLN A CA 1
ATOM 2569 C C . GLN A 1 319 ? -27.635 17.210 157.003 1.00 54.88 319 GLN A C 1
ATOM 2571 O O . GLN A 1 319 ? -26.755 17.375 156.164 1.00 54.88 319 GLN A O 1
ATOM 2576 N N . ALA A 1 320 ? -28.908 17.092 156.610 1.00 48.34 320 ALA A N 1
ATOM 2577 C CA . ALA A 1 320 ? -29.261 17.129 155.174 1.00 48.34 320 ALA A CA 1
ATOM 2578 C C . ALA A 1 320 ? -29.465 18.559 154.626 1.00 48.34 320 ALA A C 1
ATOM 2580 O O . ALA A 1 320 ? -29.260 18.804 153.436 1.00 48.34 320 ALA A O 1
ATOM 2581 N N . HIS A 1 321 ? -29.753 19.530 155.504 1.00 62.66 321 HIS A N 1
ATOM 2582 C CA . HIS A 1 321 ? -29.788 20.959 155.168 1.00 62.66 321 HIS A CA 1
ATOM 2583 C C . HIS A 1 321 ? -28.408 21.492 154.706 1.00 62.66 321 HIS A C 1
ATOM 2585 O O . HIS A 1 321 ? -28.351 22.522 154.051 1.00 62.66 321 HIS A O 1
ATOM 2591 N N . ASN A 1 322 ? -27.296 20.781 154.950 1.00 65.00 322 ASN A N 1
ATOM 2592 C CA . ASN A 1 322 ? -25.957 21.194 154.498 1.00 65.00 322 ASN A CA 1
ATOM 2593 C C . ASN A 1 322 ? -25.588 20.746 153.064 1.00 65.00 322 ASN A C 1
ATOM 2595 O O . ASN A 1 322 ? -24.726 21.363 152.447 1.00 65.00 322 ASN A O 1
ATOM 2599 N N . GLY A 1 323 ? -26.220 19.707 152.500 1.00 68.12 323 GLY A N 1
ATOM 2600 C CA . GLY A 1 323 ? -25.790 19.121 151.216 1.00 68.12 323 GLY A CA 1
ATOM 2601 C C . GLY A 1 323 ? -26.345 19.817 149.968 1.00 68.12 323 GLY A C 1
ATOM 2602 O O . GLY A 1 323 ? -25.603 20.150 149.051 1.00 68.12 323 GLY A O 1
ATOM 2603 N N . LEU A 1 324 ? -27.651 20.082 149.922 1.00 56.91 324 LEU A N 1
ATOM 2604 C CA . LEU A 1 324 ? -28.277 20.744 148.766 1.00 56.91 324 LEU A CA 1
ATOM 2605 C C . LEU A 1 324 ? -28.381 22.265 148.923 1.00 56.91 324 LEU A C 1
ATOM 2607 O O . LEU A 1 324 ? -28.506 22.956 147.915 1.00 56.91 324 LEU A O 1
ATOM 2611 N N . GLN A 1 325 ? -28.209 22.812 150.135 1.00 63.69 325 GLN A N 1
ATOM 2612 C CA . GLN A 1 325 ? -28.027 24.256 150.305 1.00 63.69 325 GLN A CA 1
ATOM 2613 C C . GLN A 1 325 ? -26.744 24.750 149.607 1.00 63.69 325 GLN A C 1
ATOM 2615 O O . GLN A 1 325 ? -26.755 25.859 149.091 1.00 63.69 325 GLN A O 1
ATOM 2620 N N . GLN A 1 326 ? -25.698 23.921 149.451 1.00 68.50 326 GLN A N 1
ATOM 2621 C CA . GLN A 1 326 ? -24.517 24.273 148.641 1.00 68.50 326 GLN A CA 1
ATOM 2622 C C . GLN A 1 326 ? -24.776 24.281 147.122 1.00 68.50 326 GLN A C 1
ATOM 2624 O O . GLN A 1 326 ? -24.228 25.131 146.423 1.00 68.50 326 GLN A O 1
ATOM 2629 N N . LEU A 1 327 ? -25.644 23.407 146.596 1.00 63.88 327 LEU A N 1
ATOM 2630 C CA . LEU A 1 327 ? -26.004 23.410 145.167 1.00 63.88 327 LEU A CA 1
ATOM 2631 C C . LEU A 1 327 ? -26.995 24.537 144.830 1.00 63.88 327 LEU A C 1
ATOM 2633 O O . LEU A 1 327 ? -26.898 25.174 143.781 1.00 63.88 327 LEU A O 1
ATOM 2637 N N . ILE A 1 328 ? -27.911 24.829 145.759 1.00 71.06 328 ILE A N 1
ATOM 2638 C CA . ILE A 1 328 ? -28.772 26.014 145.704 1.00 71.06 328 ILE A CA 1
ATOM 2639 C C . ILE A 1 328 ? -27.914 27.287 145.724 1.00 71.06 328 ILE A C 1
ATOM 2641 O O . ILE A 1 328 ? -28.206 28.205 144.969 1.00 71.06 328 ILE A O 1
ATOM 2645 N N . GLN A 1 329 ? -26.811 27.328 146.477 1.00 71.75 329 GLN A N 1
ATOM 2646 C CA . GLN A 1 329 ? -25.914 28.487 146.523 1.00 71.75 329 GLN A CA 1
ATOM 2647 C C . GLN A 1 329 ? -25.051 28.640 145.253 1.00 71.75 329 GLN A C 1
ATOM 2649 O O . GLN A 1 329 ? -24.847 29.766 144.804 1.00 71.75 329 GLN A O 1
ATOM 2654 N N . SER A 1 330 ? -24.616 27.545 144.610 1.00 73.69 330 SER A N 1
ATOM 2655 C CA . SER A 1 330 ? -23.834 27.621 143.362 1.00 73.69 330 SER A CA 1
ATOM 2656 C C . SER A 1 330 ? -24.677 28.005 142.141 1.00 73.69 330 SER A C 1
ATOM 2658 O O . SER A 1 330 ? -24.216 28.767 141.297 1.00 73.69 330 SER A O 1
ATOM 2660 N N . LEU A 1 331 ? -25.927 27.540 142.042 1.00 67.38 331 LEU A N 1
ATOM 2661 C CA . LEU A 1 331 ? -26.824 27.952 140.956 1.00 67.38 331 LEU A CA 1
ATOM 2662 C C . LEU A 1 331 ? -27.569 29.258 141.258 1.00 67.38 331 LEU A C 1
ATOM 2664 O O . LEU A 1 331 ? -27.911 29.955 140.313 1.00 67.38 331 LEU A O 1
ATOM 2668 N N . GLN A 1 332 ? -27.745 29.673 142.521 1.00 65.25 332 GLN A N 1
ATOM 2669 C CA . GLN A 1 332 ? -28.108 31.066 142.839 1.00 65.25 332 GLN A CA 1
ATOM 2670 C C . GLN A 1 332 ? -26.994 32.048 142.452 1.00 65.25 332 GLN A C 1
ATOM 2672 O O . GLN A 1 332 ? -27.298 33.172 142.064 1.00 65.25 332 GLN A O 1
ATOM 2677 N N . GLN A 1 333 ? -25.723 31.636 142.490 1.00 74.38 333 GLN A N 1
ATOM 2678 C CA . GLN A 1 333 ? -24.604 32.437 141.984 1.00 74.38 333 GLN A CA 1
ATOM 2679 C C . GLN A 1 333 ? -24.572 32.479 140.443 1.00 74.38 333 GLN A C 1
ATOM 2681 O O . GLN A 1 333 ? -24.244 33.516 139.868 1.00 74.38 333 GLN A O 1
ATOM 2686 N N . ASP A 1 334 ? -25.000 31.406 139.771 1.00 72.62 334 ASP A N 1
ATOM 2687 C CA . ASP A 1 334 ? -25.099 31.343 138.305 1.00 72.62 334 ASP A CA 1
ATOM 2688 C C . ASP A 1 334 ? -26.350 32.073 137.757 1.00 72.62 334 ASP A C 1
ATOM 2690 O O . ASP A 1 334 ? -26.269 32.825 136.784 1.00 72.62 334 ASP A O 1
ATOM 2694 N N . LEU A 1 335 ? -27.487 31.984 138.463 1.00 67.38 335 LEU A N 1
ATOM 2695 C CA . LEU A 1 335 ? -28.663 32.847 138.279 1.00 67.38 335 LEU A CA 1
ATOM 2696 C C . LEU A 1 335 ? -28.351 34.307 138.623 1.00 67.38 335 LEU A C 1
ATOM 2698 O O . LEU A 1 335 ? -28.852 35.196 137.947 1.00 67.38 335 LEU A O 1
ATOM 2702 N N . GLY A 1 336 ? -27.502 34.566 139.618 1.00 73.19 336 GLY A N 1
ATOM 2703 C CA . GLY A 1 336 ? -27.023 35.900 139.972 1.00 73.19 336 GLY A CA 1
ATOM 2704 C C . GLY A 1 336 ? -26.135 36.512 138.889 1.00 73.19 336 GLY A C 1
ATOM 2705 O O . GLY A 1 336 ? -26.341 37.666 138.536 1.00 73.19 336 GLY A O 1
ATOM 2706 N N . SER A 1 337 ? -25.216 35.744 138.291 1.00 73.19 337 SER A N 1
ATOM 2707 C CA . SER A 1 337 ? -24.373 36.229 137.186 1.00 73.19 337 SER A CA 1
ATOM 2708 C C . SER A 1 337 ? -25.196 36.508 135.921 1.00 73.19 337 SER A C 1
ATOM 2710 O O . SER A 1 337 ? -25.044 37.562 135.306 1.00 73.19 337 SER A O 1
ATOM 2712 N N . LYS A 1 338 ? -26.153 35.630 135.585 1.00 71.25 338 LYS A N 1
ATOM 2713 C CA . LYS A 1 338 ? -27.091 35.811 134.466 1.00 71.25 338 LYS A CA 1
ATOM 2714 C C . LYS A 1 338 ? -28.079 36.953 134.706 1.00 71.25 338 LYS A C 1
ATOM 2716 O O . LYS A 1 338 ? -28.353 37.701 133.773 1.00 71.25 338 LYS A O 1
ATOM 2721 N N . HIS A 1 339 ? -28.582 37.123 135.930 1.00 74.50 339 HIS A N 1
ATOM 2722 C CA . HIS A 1 339 ? -29.449 38.242 136.311 1.00 74.50 339 HIS A CA 1
ATOM 2723 C C . HIS A 1 339 ? -28.681 39.566 136.331 1.00 74.50 339 HIS A C 1
ATOM 2725 O O . HIS A 1 339 ? -29.202 40.562 135.856 1.00 74.50 339 HIS A O 1
ATOM 2731 N N . GLN A 1 340 ? -27.420 39.582 136.768 1.00 73.75 340 GLN A N 1
ATOM 2732 C CA . GLN A 1 340 ? -26.559 40.767 136.732 1.00 73.75 340 GLN A CA 1
ATOM 2733 C C . GLN A 1 340 ? -26.135 41.128 135.297 1.00 73.75 340 GLN A C 1
ATOM 2735 O O . GLN A 1 340 ? -25.997 42.304 134.979 1.00 73.75 340 GLN A O 1
ATOM 2740 N N . GLN A 1 341 ? -26.020 40.143 134.400 1.00 71.19 341 GLN A N 1
ATOM 2741 C CA . GLN A 1 341 ? -25.810 40.351 132.964 1.00 71.19 341 GLN A CA 1
ATOM 2742 C C . GLN A 1 341 ? -27.089 40.852 132.260 1.00 71.19 341 GLN A C 1
ATOM 2744 O O . GLN A 1 341 ? -27.010 41.732 131.410 1.00 71.19 341 GLN A O 1
ATOM 2749 N N . LEU A 1 342 ? -28.274 40.371 132.659 1.00 66.81 342 LEU A N 1
ATOM 2750 C CA . LEU A 1 342 ? -29.582 40.869 132.200 1.00 66.81 342 LEU A CA 1
ATOM 2751 C C . LEU A 1 342 ? -29.910 42.266 132.741 1.00 66.81 342 LEU A C 1
ATOM 2753 O O . LEU A 1 342 ? -30.407 43.090 131.989 1.00 66.81 342 LEU A O 1
ATOM 2757 N N . GLN A 1 343 ? -29.561 42.561 133.993 1.00 72.62 343 GLN A N 1
ATOM 2758 C CA . GLN A 1 343 ? -29.734 43.871 134.621 1.00 72.62 343 GLN A CA 1
ATOM 2759 C C . GLN A 1 343 ? -28.721 44.893 134.089 1.00 72.62 343 GLN A C 1
ATOM 2761 O O . GLN A 1 343 ? -29.050 46.068 133.966 1.00 72.62 343 GLN A O 1
ATOM 2766 N N . GLN A 1 344 ? -27.509 44.466 133.710 1.00 73.88 344 GLN A N 1
ATOM 2767 C CA . GLN A 1 344 ? -26.593 45.302 132.932 1.00 73.88 344 GLN A CA 1
ATOM 2768 C C . GLN A 1 344 ? -27.129 45.547 131.522 1.00 73.88 344 GLN A C 1
ATOM 2770 O O . GLN A 1 344 ? -27.038 46.678 131.062 1.00 73.88 344 GLN A O 1
ATOM 2775 N N . PHE A 1 345 ? -27.740 44.568 130.845 1.00 70.69 345 PHE A N 1
ATOM 2776 C CA . PHE A 1 345 ? -28.417 44.824 129.569 1.00 70.69 345 PHE A CA 1
ATOM 2777 C C . PHE A 1 345 ? -29.635 45.741 129.726 1.00 70.69 345 PHE A C 1
ATOM 2779 O O . PHE A 1 345 ? -29.772 46.651 128.923 1.00 70.69 345 PHE A O 1
ATOM 2786 N N . GLU A 1 346 ? -30.452 45.595 130.771 1.00 70.62 346 GLU A N 1
ATOM 2787 C CA . GLU A 1 346 ? -31.555 46.517 131.085 1.00 70.62 346 GLU A CA 1
ATOM 2788 C C . GLU A 1 346 ? -31.047 47.920 131.419 1.00 70.62 346 GLU A C 1
ATOM 2790 O O . GLU A 1 346 ? -31.536 48.878 130.844 1.00 70.62 346 GLU A O 1
ATOM 2795 N N . GLN A 1 347 ? -29.999 48.073 132.234 1.00 72.19 347 GLN A N 1
ATOM 2796 C CA . GLN A 1 347 ? -29.391 49.382 132.498 1.00 72.19 347 GLN A CA 1
ATOM 2797 C C . GLN A 1 347 ? -28.702 49.972 131.267 1.00 72.19 347 GLN A C 1
ATOM 2799 O O . GLN A 1 347 ? -28.687 51.191 131.122 1.00 72.19 347 GLN A O 1
ATOM 2804 N N . THR A 1 348 ? -28.158 49.150 130.365 1.00 71.44 348 THR A N 1
ATOM 2805 C CA . THR A 1 348 ? -27.600 49.608 129.081 1.00 71.44 348 THR A CA 1
ATOM 2806 C C . THR A 1 348 ? -28.721 49.996 128.116 1.00 71.44 348 THR A C 1
ATOM 2808 O O . THR A 1 348 ? -28.581 50.966 127.388 1.00 71.44 348 THR A O 1
ATOM 2811 N N . VAL A 1 349 ? -29.860 49.304 128.138 1.00 70.94 349 VAL A N 1
ATOM 2812 C CA . VAL A 1 349 ? -31.057 49.621 127.344 1.00 70.94 349 VAL A CA 1
ATOM 2813 C C . VAL A 1 349 ? -31.789 50.843 127.899 1.00 70.94 349 VAL A C 1
ATOM 2815 O O . VAL A 1 349 ? -32.272 51.648 127.112 1.00 70.94 349 VAL A O 1
ATOM 2818 N N . ASP A 1 350 ? -31.801 51.055 129.212 1.00 72.38 350 ASP A N 1
ATOM 2819 C CA . ASP A 1 350 ? -32.354 52.247 129.855 1.00 72.38 350 ASP A CA 1
ATOM 2820 C C . ASP A 1 350 ? -31.418 53.446 129.712 1.00 72.38 350 ASP A C 1
ATOM 2822 O O . ASP A 1 350 ? -31.889 54.545 129.443 1.00 72.38 350 ASP A O 1
ATOM 2826 N N . THR A 1 351 ? -30.093 53.266 129.788 1.00 72.19 351 THR A N 1
ATOM 2827 C CA . THR A 1 351 ? -29.154 54.343 129.430 1.00 72.19 351 THR A CA 1
ATOM 2828 C C . THR A 1 351 ? -29.145 54.618 127.935 1.00 72.19 351 THR A C 1
ATOM 2830 O O . THR A 1 351 ? -29.005 55.778 127.578 1.00 72.19 351 THR A O 1
ATOM 2833 N N . LEU A 1 352 ? -29.362 53.638 127.053 1.00 67.19 352 LEU A N 1
ATOM 2834 C CA . LEU A 1 352 ? -29.532 53.873 125.615 1.00 67.19 352 LEU A CA 1
ATOM 2835 C C . LEU A 1 352 ? -30.887 54.513 125.288 1.00 67.19 352 LEU A C 1
ATOM 2837 O O . LEU A 1 352 ? -30.906 55.400 124.449 1.00 67.19 352 LEU A O 1
ATOM 2841 N N . ASN A 1 353 ? -31.976 54.181 125.987 1.00 69.88 353 ASN A N 1
ATOM 2842 C CA . ASN A 1 353 ? -33.272 54.864 125.855 1.00 69.88 353 ASN A CA 1
ATOM 2843 C C . ASN A 1 353 ? -33.244 56.284 126.440 1.00 69.88 353 ASN A C 1
ATOM 2845 O O . ASN A 1 353 ? -33.859 57.196 125.889 1.00 69.88 353 ASN A O 1
ATOM 2849 N N . LEU A 1 354 ? -32.522 56.504 127.544 1.00 74.31 354 LEU A N 1
ATOM 2850 C CA . LEU A 1 354 ? -32.316 57.836 128.115 1.00 74.31 354 LEU A CA 1
ATOM 2851 C C . LEU A 1 354 ? -31.371 58.664 127.231 1.00 74.31 354 LEU A C 1
ATOM 2853 O O . LEU A 1 354 ? -31.635 59.840 127.016 1.00 74.31 354 LEU A O 1
ATOM 2857 N N . ARG A 1 355 ? -30.350 58.037 126.626 1.00 71.81 355 ARG A N 1
ATOM 2858 C CA . ARG A 1 355 ? -29.469 58.631 125.606 1.00 71.81 355 ARG A CA 1
ATOM 2859 C C . ARG A 1 355 ? -30.206 58.898 124.297 1.00 71.81 355 ARG A C 1
ATOM 2861 O O . ARG A 1 355 ? -29.896 59.883 123.650 1.00 71.81 355 ARG A O 1
ATOM 2868 N N . GLU A 1 356 ? -31.178 58.077 123.912 1.00 65.38 356 GLU A N 1
ATOM 2869 C CA . GLU A 1 356 ? -32.047 58.280 122.747 1.00 65.38 356 GLU A CA 1
ATOM 2870 C C . GLU A 1 356 ? -33.042 59.422 122.998 1.00 65.38 356 GLU A C 1
ATOM 2872 O O . GLU A 1 356 ? -33.230 60.268 122.127 1.00 65.38 356 GLU A O 1
ATOM 2877 N N . LYS A 1 357 ? -33.584 59.545 124.219 1.00 72.25 357 LYS A N 1
ATOM 2878 C CA . LYS A 1 357 ? -34.360 60.722 124.648 1.00 72.25 357 LYS A CA 1
ATOM 2879 C C . LYS A 1 357 ? -33.514 61.993 124.746 1.00 72.25 357 LYS A C 1
ATOM 2881 O O . LYS A 1 357 ? -33.966 63.033 124.282 1.00 72.25 357 LYS A O 1
ATOM 2886 N N . GLU A 1 358 ? -32.294 61.928 125.279 1.00 72.12 358 GLU A N 1
ATOM 2887 C CA . GLU A 1 358 ? -31.362 63.065 125.324 1.00 72.12 358 GLU A CA 1
ATOM 2888 C C . GLU A 1 358 ? -30.833 63.433 123.931 1.00 72.12 358 GLU A C 1
ATOM 2890 O O . GLU A 1 358 ? -30.668 64.614 123.653 1.00 72.12 358 GLU A O 1
ATOM 2895 N N . LEU A 1 359 ? -30.638 62.472 123.020 1.00 65.25 359 LEU A N 1
ATOM 2896 C CA . LEU A 1 359 ? -30.277 62.722 121.619 1.00 65.25 359 LEU A CA 1
ATOM 2897 C C . LEU A 1 359 ? -31.452 63.270 120.809 1.00 65.25 359 LEU A C 1
ATOM 2899 O O . LEU A 1 359 ? -31.225 64.113 119.949 1.00 65.25 359 LEU A O 1
ATOM 2903 N N . LEU A 1 360 ? -32.696 62.873 121.093 1.00 63.62 360 LEU A N 1
ATOM 2904 C CA . LEU A 1 360 ? -33.891 63.478 120.493 1.00 63.62 360 LEU A CA 1
ATOM 2905 C C . LEU A 1 360 ? -34.158 64.884 121.046 1.00 63.62 360 LEU A C 1
ATOM 2907 O O . LEU A 1 360 ? -34.536 65.774 120.287 1.00 63.62 360 LEU A O 1
ATOM 2911 N N . GLN A 1 361 ? -33.876 65.126 122.328 1.00 73.06 361 GLN A N 1
ATOM 2912 C CA . GLN A 1 361 ? -33.955 66.452 122.941 1.00 73.06 361 GLN A CA 1
ATOM 2913 C C . GLN A 1 361 ? -32.800 67.365 122.490 1.00 73.06 361 GLN A C 1
ATOM 2915 O O . GLN A 1 361 ? -33.033 68.542 122.230 1.00 73.06 361 GLN A O 1
ATOM 2920 N N . GLN A 1 362 ? -31.601 66.823 122.245 1.00 60.50 362 GLN A N 1
ATOM 2921 C CA . GLN A 1 362 ? -30.488 67.529 121.594 1.00 60.50 362 GLN A CA 1
ATOM 2922 C C . GLN A 1 362 ? -30.697 67.717 120.082 1.00 60.50 362 GLN A C 1
ATOM 2924 O O . GLN A 1 362 ? -30.205 68.697 119.534 1.00 60.50 362 GLN A O 1
ATOM 2929 N N . LEU A 1 363 ? -31.465 66.857 119.400 1.00 59.72 363 LEU A N 1
ATOM 2930 C CA . LEU A 1 363 ? -31.927 67.063 118.015 1.00 59.72 363 LEU A CA 1
ATOM 2931 C C . LEU A 1 363 ? -33.012 68.149 117.921 1.00 59.72 363 LEU A C 1
ATOM 2933 O O . LEU A 1 363 ? -33.071 68.867 116.923 1.00 59.72 363 LEU A O 1
ATOM 2937 N N . GLN A 1 364 ? -33.836 68.306 118.960 1.00 62.12 364 GLN A N 1
ATOM 2938 C CA . GLN A 1 364 ? -34.818 69.386 119.082 1.00 62.12 364 GLN A CA 1
ATOM 2939 C C . GLN A 1 364 ? -34.141 70.724 119.459 1.00 62.12 364 GLN A C 1
ATOM 2941 O O . GLN A 1 364 ? -34.411 71.738 118.821 1.00 62.12 364 GLN A O 1
ATOM 2946 N N . GLU A 1 365 ? -33.173 70.721 120.386 1.00 62.41 365 GLU A N 1
ATOM 2947 C CA . GLU A 1 365 ? -32.377 71.906 120.758 1.00 62.41 365 GLU A CA 1
ATOM 2948 C C . GLU A 1 365 ? -31.331 72.305 119.700 1.00 62.41 365 GLU A C 1
ATOM 2950 O O . GLU A 1 365 ? -31.004 73.487 119.578 1.00 62.41 365 GLU A O 1
ATOM 2955 N N . GLN A 1 366 ? -30.823 71.372 118.883 1.00 49.75 366 GLN A N 1
ATOM 2956 C CA . GLN A 1 366 ? -30.026 71.724 117.704 1.00 49.75 366 GLN A CA 1
ATOM 2957 C C . GLN A 1 366 ? -30.880 72.212 116.532 1.00 49.75 366 GLN A C 1
ATOM 2959 O O . GLN A 1 366 ? -30.359 72.990 115.745 1.00 49.75 366 GLN A O 1
ATOM 2964 N N . ARG A 1 367 ? -32.172 71.872 116.408 1.00 59.88 367 ARG A N 1
ATOM 2965 C CA . ARG A 1 367 ? -33.046 72.574 115.446 1.00 59.88 367 ARG A CA 1
ATOM 2966 C C . ARG A 1 367 ? -33.231 74.047 115.817 1.00 59.88 367 ARG A C 1
ATOM 2968 O O . ARG A 1 367 ? -33.160 74.884 114.929 1.00 59.88 367 ARG A O 1
ATOM 2975 N N . GLU A 1 368 ? -33.382 74.369 117.100 1.00 58.19 368 GLU A N 1
ATOM 2976 C CA . GLU A 1 368 ? -33.551 75.761 117.555 1.00 58.19 368 GLU A CA 1
ATOM 2977 C C . GLU A 1 368 ? -32.230 76.554 117.648 1.00 58.19 368 GLU A C 1
ATOM 2979 O O . GLU A 1 368 ? -32.241 77.773 117.491 1.00 58.19 368 GLU A O 1
ATOM 2984 N N . LYS A 1 369 ? -31.067 75.903 117.823 1.00 52.12 369 LYS A N 1
ATOM 2985 C CA . LYS A 1 369 ? -29.747 76.577 117.776 1.00 52.12 369 LYS A CA 1
ATOM 2986 C C . LYS A 1 369 ? -29.116 76.661 116.381 1.00 52.12 369 LYS A C 1
ATOM 2988 O O . LYS A 1 369 ? -28.272 77.530 116.157 1.00 52.12 369 LYS A O 1
ATOM 2993 N N . ASN A 1 370 ? -29.526 75.821 115.430 1.00 47.59 370 ASN A N 1
ATOM 2994 C CA . ASN A 1 370 ? -29.065 75.897 114.036 1.00 47.59 370 ASN A CA 1
ATOM 2995 C C . ASN A 1 370 ? -29.837 76.958 113.213 1.00 47.59 370 ASN A C 1
ATOM 2997 O O . ASN A 1 370 ? -29.403 77.311 112.121 1.00 47.59 370 ASN A O 1
ATOM 3001 N N . ASP A 1 371 ? -30.888 77.559 113.791 1.00 46.78 371 ASP A N 1
ATOM 3002 C CA . ASP A 1 371 ? -31.557 78.777 113.301 1.00 46.78 371 ASP A CA 1
ATOM 3003 C C . ASP A 1 371 ? -30.811 80.092 113.646 1.00 46.78 371 ASP A C 1
ATOM 3005 O O . ASP A 1 371 ? -31.216 81.153 113.175 1.00 46.78 371 ASP A O 1
ATOM 3009 N N . GLN A 1 372 ? -29.722 80.087 114.439 1.00 47.38 372 GLN A N 1
ATOM 3010 C CA . GLN A 1 372 ? -29.101 81.349 114.900 1.00 47.38 372 GLN A CA 1
ATOM 3011 C C . GLN A 1 372 ? -27.578 81.520 114.753 1.00 47.38 372 GLN A C 1
ATOM 3013 O O . GLN A 1 372 ? -27.116 82.644 114.957 1.00 47.38 372 GLN A O 1
ATOM 3018 N N . GLN A 1 373 ? -26.760 80.518 114.379 1.00 33.50 373 GLN A N 1
ATOM 3019 C CA . GLN A 1 373 ? -25.299 80.767 114.345 1.00 33.50 373 GLN A CA 1
ATOM 3020 C C . GLN A 1 373 ? -24.413 79.938 113.393 1.00 33.50 373 GLN A C 1
ATOM 3022 O O . GLN A 1 373 ? -23.208 79.856 113.614 1.00 33.50 373 GLN A O 1
ATOM 3027 N N . GLN A 1 374 ? -24.951 79.385 112.298 1.00 42.56 374 GLN A N 1
ATOM 3028 C CA . GLN A 1 374 ? -24.146 79.006 111.114 1.00 42.56 374 GLN A CA 1
ATOM 3029 C C . GLN A 1 374 ? -24.952 78.904 109.799 1.00 42.56 374 GLN A C 1
ATOM 3031 O O . GLN A 1 374 ? -24.487 78.339 108.820 1.00 42.56 374 GLN A O 1
ATOM 3036 N N . GLN A 1 375 ? -26.118 79.553 109.732 1.00 42.31 375 GLN A N 1
ATOM 3037 C CA . GLN A 1 375 ? -26.684 80.193 108.537 1.00 42.31 375 GLN A CA 1
ATOM 3038 C C . GLN A 1 375 ? -26.882 81.662 108.929 1.00 42.31 375 GLN A C 1
ATOM 3040 O O . GLN A 1 375 ? -27.837 82.004 109.606 1.00 42.31 375 GLN A O 1
ATOM 3045 N N . LEU A 1 376 ? -25.884 82.533 108.777 1.00 35.09 376 LEU A N 1
ATOM 3046 C CA . LEU A 1 376 ? -25.352 83.050 107.510 1.00 35.09 376 LEU A CA 1
ATOM 3047 C C . LEU A 1 376 ? -24.021 82.425 107.024 1.00 35.09 376 LEU A C 1
ATOM 3049 O O . LEU A 1 376 ? -23.096 83.135 106.648 1.00 35.09 376 LEU A O 1
ATOM 3053 N N . PHE A 1 377 ? -23.922 81.098 106.969 1.00 36.44 377 PHE A N 1
ATOM 3054 C CA . PHE A 1 377 ? -23.064 80.368 106.033 1.00 36.44 377 PHE A CA 1
ATOM 3055 C C . PHE A 1 377 ? -23.941 79.432 105.176 1.00 36.44 377 PHE A C 1
ATOM 3057 O O . PHE A 1 377 ? -24.335 78.349 105.590 1.00 36.44 377 PHE A O 1
ATOM 3064 N N . ALA A 1 378 ? -24.315 79.903 103.983 1.00 38.03 378 ALA A N 1
ATOM 3065 C CA . ALA A 1 378 ? -25.244 79.269 103.045 1.00 38.03 378 ALA A CA 1
ATOM 3066 C C . ALA A 1 378 ? -24.504 78.595 101.868 1.00 38.03 378 ALA A C 1
ATOM 3068 O O . ALA A 1 378 ? -23.820 79.292 101.124 1.00 38.03 378 ALA A O 1
ATOM 3069 N N . ALA A 1 379 ? -24.652 77.274 101.673 1.00 34.38 379 ALA A N 1
ATOM 3070 C CA . ALA A 1 379 ? -24.260 76.515 100.463 1.00 34.38 379 ALA A CA 1
ATOM 3071 C C . ALA A 1 379 ? -24.729 75.042 100.592 1.00 34.38 379 ALA A C 1
ATOM 3073 O O . ALA A 1 379 ? -24.375 74.387 101.562 1.00 34.38 379 ALA A O 1
ATOM 3074 N N . SER A 1 380 ? -25.679 74.572 99.764 1.00 27.84 380 SER A N 1
ATOM 3075 C CA . SER A 1 380 ? -25.482 73.673 98.591 1.00 27.84 380 SER A CA 1
ATOM 3076 C C . SER A 1 380 ? -24.925 72.273 98.935 1.00 27.84 380 SER A C 1
ATOM 3078 O O . SER A 1 380 ? -23.951 72.176 99.655 1.00 27.84 380 SER A O 1
ATOM 3080 N N . GLN A 1 381 ? -25.377 71.128 98.409 1.00 30.22 381 GLN A N 1
ATOM 3081 C CA . GLN A 1 381 ? -26.344 70.774 97.366 1.00 30.22 381 GLN A CA 1
ATOM 3082 C C . GLN A 1 381 ? -26.416 69.222 97.306 1.00 30.22 381 GLN A C 1
ATOM 3084 O O . GLN A 1 381 ? -25.461 68.556 97.680 1.00 30.22 381 GLN A O 1
ATOM 3089 N N . LYS A 1 382 ? -27.520 68.676 96.772 1.00 28.92 382 LYS A N 1
ATOM 3090 C CA . LYS A 1 382 ? -27.581 67.582 95.772 1.00 28.92 382 LYS A CA 1
ATOM 3091 C C . LYS A 1 382 ? -26.600 66.380 95.832 1.00 28.92 382 LYS A C 1
ATOM 3093 O O . LYS A 1 382 ? -25.413 66.538 95.610 1.00 28.92 382 LYS A O 1
ATOM 3098 N N . GLN A 1 383 ? -27.218 65.193 95.726 1.00 27.31 383 GLN A N 1
ATOM 3099 C CA . GLN A 1 383 ? -26.924 64.166 94.703 1.00 27.31 383 GLN A CA 1
ATOM 3100 C C . GLN A 1 383 ? -25.605 63.364 94.823 1.00 27.31 383 GLN A C 1
ATOM 3102 O O . GLN A 1 383 ? -24.587 63.820 95.317 1.00 27.31 383 GLN A O 1
ATOM 3107 N N . THR A 1 384 ? -25.649 62.165 94.235 1.00 27.53 384 THR A N 1
ATOM 3108 C CA . THR A 1 384 ? -24.531 61.286 93.839 1.00 27.53 384 THR A CA 1
ATOM 3109 C C . THR A 1 384 ? -23.859 60.414 94.905 1.00 27.53 384 THR A C 1
ATOM 3111 O O . THR A 1 384 ? -23.126 60.844 95.785 1.00 27.53 384 THR A O 1
ATOM 3114 N N . SER A 1 385 ? -24.110 59.121 94.716 1.00 41.00 385 SER A N 1
ATOM 3115 C CA . SER A 1 385 ? -23.344 57.958 95.140 1.00 41.00 385 SER A CA 1
ATOM 3116 C C . SER A 1 385 ? -21.936 57.970 94.543 1.00 41.00 385 SER A C 1
ATOM 3118 O O . SER A 1 385 ? -21.783 57.958 93.320 1.00 41.00 385 SER A O 1
ATOM 3120 N N . ALA A 1 386 ? -20.929 57.947 95.409 1.00 23.62 386 ALA A N 1
ATOM 3121 C CA . ALA A 1 386 ? -19.523 57.811 95.070 1.00 23.62 386 ALA A CA 1
ATOM 3122 C C . ALA A 1 386 ? -18.767 57.296 96.313 1.00 23.62 386 ALA A C 1
ATOM 3124 O O . ALA A 1 386 ? -19.078 57.720 97.421 1.00 23.62 386 ALA A O 1
ATOM 3125 N N . THR A 1 387 ? -17.841 56.349 96.092 1.00 23.88 387 THR A N 1
ATOM 3126 C CA . THR A 1 387 ? -16.459 56.260 96.633 1.00 23.88 387 THR A CA 1
ATOM 3127 C C . THR A 1 387 ? -16.151 56.919 97.993 1.00 23.88 387 THR A C 1
ATOM 3129 O O . THR A 1 387 ? -16.525 58.050 98.240 1.00 23.88 387 THR A O 1
ATOM 3132 N N . ALA A 1 388 ? -15.319 56.392 98.890 1.00 26.50 388 ALA A N 1
ATOM 3133 C CA . ALA A 1 388 ? -14.174 55.499 98.758 1.00 26.50 388 ALA A CA 1
ATOM 3134 C C . ALA A 1 388 ? -13.480 55.397 100.139 1.00 26.50 388 ALA A C 1
ATOM 3136 O O . ALA A 1 388 ? -13.614 56.305 100.952 1.00 26.50 388 ALA A O 1
ATOM 3137 N N . ASN A 1 389 ? -12.616 54.382 100.270 1.00 31.02 389 ASN A N 1
ATOM 3138 C CA . ASN A 1 389 ? -11.312 54.393 100.954 1.00 31.02 389 ASN A CA 1
ATOM 3139 C C . ASN A 1 389 ? -11.276 54.534 102.496 1.00 31.02 389 ASN A C 1
ATOM 3141 O O . ASN A 1 389 ? -11.947 55.338 103.119 1.00 31.02 389 ASN A O 1
ATOM 3145 N N . THR A 1 390 ? -10.410 53.795 103.193 1.00 26.66 390 THR A N 1
ATOM 3146 C CA . THR A 1 390 ? -8.963 53.926 102.977 1.00 26.66 390 THR A CA 1
ATOM 3147 C C . THR A 1 390 ? -8.141 52.676 103.301 1.00 26.66 390 THR A C 1
ATOM 3149 O O . THR A 1 390 ? -8.478 51.910 104.196 1.00 26.66 390 THR A O 1
ATOM 3152 N N . ALA A 1 391 ? -7.005 52.622 102.592 1.00 29.12 391 ALA A N 1
ATOM 3153 C CA . ALA A 1 391 ? -5.801 51.799 102.732 1.00 29.12 391 ALA A CA 1
ATOM 3154 C C . ALA A 1 391 ? -5.831 50.405 102.080 1.00 29.12 391 ALA A C 1
ATOM 3156 O O . ALA A 1 391 ? -6.697 49.603 102.381 1.00 29.12 391 ALA A O 1
ATOM 3157 N N . THR A 1 392 ? -4.909 49.982 101.210 1.00 34.19 392 THR A N 1
ATOM 3158 C CA . THR A 1 392 ? -3.752 50.588 100.521 1.00 34.19 392 THR A CA 1
ATOM 3159 C C . THR A 1 392 ? -3.258 49.553 99.487 1.00 34.19 392 THR A C 1
ATOM 3161 O O . THR A 1 392 ? -3.053 48.407 99.856 1.00 34.19 392 THR A O 1
ATOM 3164 N N . VAL A 1 393 ? -3.043 49.991 98.238 1.00 34.88 393 VAL A N 1
ATOM 3165 C CA . VAL A 1 393 ? -1.997 49.593 97.254 1.00 34.88 393 VAL A CA 1
ATOM 3166 C C . VAL A 1 393 ? -1.718 48.102 96.935 1.00 34.88 393 VAL A C 1
ATOM 3168 O O . VAL A 1 393 ? -1.214 47.373 97.782 1.00 34.88 393 VAL A O 1
ATOM 3171 N N . SER A 1 394 ? -1.813 47.725 95.641 1.00 45.88 394 SER A N 1
ATOM 3172 C CA . SER A 1 394 ? -0.690 47.185 94.810 1.00 45.88 394 SER A CA 1
ATOM 3173 C C . SER A 1 394 ? -1.194 46.607 93.470 1.00 45.88 394 SER A C 1
ATOM 3175 O O . SER A 1 394 ? -1.826 45.565 93.453 1.00 45.88 394 SER A O 1
ATOM 3177 N N . ALA A 1 395 ? -1.021 47.230 92.299 1.00 55.25 395 ALA A N 1
ATOM 3178 C CA . ALA A 1 395 ? 0.220 47.389 91.515 1.00 55.25 395 ALA A CA 1
ATOM 3179 C C . ALA A 1 395 ? 0.945 46.090 91.066 1.00 55.25 395 ALA A C 1
ATOM 3181 O O . ALA A 1 395 ? 1.939 46.191 90.350 1.00 55.25 395 ALA A O 1
ATOM 3182 N N . ASN A 1 396 ? 0.463 44.888 91.423 1.00 56.91 396 ASN A N 1
ATOM 3183 C CA . ASN A 1 396 ? 1.164 43.622 91.122 1.00 56.91 396 ASN A CA 1
ATOM 3184 C C . ASN A 1 396 ? 0.539 42.763 90.000 1.00 56.91 396 ASN A C 1
ATOM 3186 O O . ASN A 1 396 ? 1.258 41.974 89.387 1.00 56.91 396 ASN A O 1
ATOM 3190 N N . ASP A 1 397 ? -0.739 42.953 89.659 1.00 60.25 397 ASP A N 1
ATOM 3191 C CA . ASP A 1 397 ? -1.426 42.081 88.688 1.00 60.25 397 ASP A CA 1
ATOM 3192 C C . ASP A 1 397 ? -1.176 42.467 87.215 1.00 60.25 397 ASP A C 1
ATOM 3194 O O . ASP A 1 397 ? -1.051 41.591 86.359 1.00 60.25 397 ASP A O 1
ATOM 3198 N N . GLU A 1 398 ? -0.962 43.749 86.892 1.00 64.19 398 GLU A N 1
ATOM 3199 C CA . GLU A 1 398 ? -0.643 44.171 85.511 1.00 64.19 398 GLU A CA 1
ATOM 3200 C C . GLU A 1 398 ? 0.756 43.728 85.046 1.00 64.19 398 GLU A C 1
ATOM 3202 O O . GLU A 1 398 ? 0.976 43.471 83.860 1.00 64.19 398 GLU A O 1
ATOM 3207 N N . LYS A 1 399 ? 1.722 43.600 85.965 1.00 67.31 399 LYS A N 1
ATOM 3208 C CA . LYS A 1 399 ? 3.083 43.161 85.620 1.00 67.31 399 LYS A CA 1
ATOM 3209 C C . LYS A 1 399 ? 3.115 41.675 85.257 1.00 67.31 399 LYS A C 1
ATOM 3211 O O . LYS A 1 399 ? 3.800 41.301 84.306 1.00 67.31 399 LYS A O 1
ATOM 3216 N N . HIS A 1 400 ? 2.343 40.849 85.965 1.00 72.75 400 HIS A N 1
ATOM 3217 C CA . HIS A 1 400 ? 2.307 39.404 85.744 1.00 72.75 400 HIS A CA 1
ATOM 3218 C C . HIS A 1 400 ? 1.677 39.044 84.390 1.00 72.75 400 HIS A C 1
ATOM 3220 O O . HIS A 1 400 ? 2.204 38.211 83.652 1.00 72.75 400 HIS A O 1
ATOM 3226 N N . VAL A 1 401 ? 0.605 39.739 83.997 1.00 71.00 401 VAL A N 1
ATOM 3227 C CA . VAL A 1 401 ? -0.059 39.482 82.709 1.00 71.00 401 VAL A CA 1
ATOM 3228 C C . VAL A 1 401 ? 0.779 39.996 81.524 1.00 71.00 401 VAL A C 1
ATOM 3230 O O . VAL A 1 401 ? 0.843 39.324 80.492 1.00 71.00 401 VAL A O 1
ATOM 3233 N N . ARG A 1 402 ? 1.526 41.106 81.666 1.00 74.31 402 ARG A N 1
ATOM 3234 C CA . ARG A 1 402 ? 2.502 41.547 80.640 1.00 74.31 402 ARG A CA 1
ATOM 3235 C C . ARG A 1 402 ? 3.627 40.527 80.422 1.00 74.31 402 ARG A C 1
ATOM 3237 O O . ARG A 1 402 ? 4.023 40.298 79.280 1.00 74.31 402 ARG A O 1
ATOM 3244 N N . GLU A 1 403 ? 4.099 39.876 81.484 1.00 74.69 403 GLU A N 1
ATOM 3245 C CA . GLU A 1 403 ? 5.129 38.828 81.414 1.00 74.69 403 GLU A CA 1
ATOM 3246 C C . GLU A 1 403 ? 4.641 37.569 80.677 1.00 74.69 403 GLU A C 1
ATOM 3248 O O . GLU A 1 403 ? 5.379 36.988 79.878 1.00 74.69 403 GLU A O 1
ATOM 3253 N N . ILE A 1 404 ? 3.380 37.175 80.883 1.00 76.56 404 ILE A N 1
ATOM 3254 C CA . ILE A 1 404 ? 2.767 36.025 80.200 1.00 76.56 404 ILE A CA 1
ATOM 3255 C C . ILE A 1 404 ? 2.654 36.283 78.689 1.00 76.56 404 ILE A C 1
ATOM 3257 O O . ILE A 1 404 ? 3.055 35.434 77.889 1.00 76.56 404 ILE A O 1
ATOM 3261 N N . PHE A 1 405 ? 2.189 37.467 78.274 1.00 75.75 405 PHE A N 1
ATOM 3262 C CA . PHE A 1 405 ? 2.079 37.814 76.850 1.00 75.75 405 PHE A CA 1
ATOM 3263 C C . PHE A 1 405 ? 3.445 37.952 76.161 1.00 75.75 405 PHE A C 1
ATOM 3265 O O . PHE A 1 405 ? 3.607 37.479 75.035 1.00 75.75 405 PHE A O 1
ATOM 3272 N N . GLN A 1 406 ? 4.452 38.507 76.848 1.00 78.44 406 GLN A N 1
ATOM 3273 C CA . GLN A 1 406 ? 5.842 38.566 76.368 1.00 78.44 406 GLN A CA 1
ATOM 3274 C C . GLN A 1 406 ? 6.417 37.166 76.085 1.00 78.44 406 GLN A C 1
ATOM 3276 O O . GLN A 1 406 ? 7.235 37.006 75.178 1.00 78.44 406 GLN A O 1
ATOM 3281 N N . ARG A 1 407 ? 5.991 36.153 76.853 1.00 75.19 407 ARG A N 1
ATOM 3282 C CA . ARG A 1 407 ? 6.474 34.770 76.748 1.00 75.19 407 ARG A CA 1
ATOM 3283 C C . ARG A 1 407 ? 5.755 33.960 75.667 1.00 75.19 407 ARG A C 1
ATOM 3285 O O . ARG A 1 407 ? 6.392 33.137 75.017 1.00 75.19 407 ARG A O 1
ATOM 3292 N N . LEU A 1 408 ? 4.455 34.189 75.476 1.00 74.62 408 LEU A N 1
ATOM 3293 C CA . LEU A 1 408 ? 3.635 33.453 74.505 1.00 74.62 408 LEU A CA 1
ATOM 3294 C C . LEU A 1 408 ? 3.736 34.018 73.078 1.00 74.62 408 LEU A C 1
ATOM 3296 O O . LEU A 1 408 ? 3.693 33.246 72.123 1.00 74.62 408 LEU A O 1
ATOM 3300 N N . TYR A 1 409 ? 3.909 35.338 72.921 1.00 78.69 409 TYR A N 1
ATOM 3301 C CA . TYR A 1 409 ? 3.919 36.014 71.614 1.00 78.69 409 TYR A CA 1
ATOM 3302 C C . TYR A 1 409 ? 5.025 37.088 71.510 1.00 78.69 409 TYR A C 1
ATOM 3304 O O . TYR A 1 409 ? 4.731 38.277 71.354 1.00 78.69 409 TYR A O 1
ATOM 3312 N N . PRO A 1 410 ? 6.315 36.706 71.587 1.00 78.81 410 PRO A N 1
ATOM 3313 C CA . PRO A 1 410 ? 7.427 37.654 71.731 1.00 78.81 410 PRO A CA 1
ATOM 3314 C C . PRO A 1 410 ? 7.563 38.640 70.558 1.00 78.81 410 PRO A C 1
ATOM 3316 O O . PRO A 1 410 ? 7.884 39.808 70.771 1.00 78.81 410 PRO A O 1
ATOM 3319 N N . GLU A 1 411 ? 7.278 38.198 69.331 1.00 73.12 411 GLU A N 1
ATOM 3320 C CA . GLU A 1 411 ? 7.359 39.027 68.116 1.00 73.12 411 GLU A CA 1
ATOM 3321 C C . GLU A 1 411 ? 6.240 40.084 68.047 1.00 73.12 411 GLU A C 1
ATOM 3323 O O . GLU A 1 411 ? 6.508 41.262 67.805 1.00 73.12 411 GLU A O 1
ATOM 3328 N N . ALA A 1 412 ? 4.993 39.708 68.348 1.00 72.44 412 ALA A N 1
ATOM 3329 C CA . ALA A 1 412 ? 3.860 40.637 68.349 1.00 72.44 412 ALA A CA 1
ATOM 3330 C C . ALA A 1 412 ? 3.916 41.655 69.500 1.00 72.44 412 ALA A C 1
ATOM 3332 O O . ALA A 1 412 ? 3.535 42.819 69.330 1.00 72.44 412 ALA A O 1
ATOM 3333 N N . VAL A 1 413 ? 4.446 41.242 70.655 1.00 80.12 413 VAL A N 1
ATOM 3334 C CA . VAL A 1 413 ? 4.704 42.132 71.794 1.00 80.12 413 VAL A CA 1
ATOM 3335 C C . VAL A 1 413 ? 5.791 43.158 71.466 1.00 80.12 413 VAL A C 1
ATOM 3337 O O . VAL A 1 413 ? 5.636 44.336 71.785 1.00 80.12 413 VAL A O 1
ATOM 3340 N N . LYS A 1 414 ? 6.858 42.758 70.761 1.00 78.62 414 LYS A N 1
ATOM 3341 C CA . LYS A 1 414 ? 7.938 43.664 70.335 1.00 78.62 414 LYS A CA 1
ATOM 3342 C C . LYS A 1 414 ? 7.474 44.679 69.284 1.00 78.62 414 LYS A C 1
ATOM 3344 O O . LYS A 1 414 ? 7.849 45.846 69.365 1.00 78.62 414 LYS A O 1
ATOM 3349 N N . ALA A 1 415 ? 6.623 44.266 68.346 1.00 73.50 415 ALA A N 1
ATOM 3350 C CA . ALA A 1 415 ? 6.023 45.155 67.346 1.00 73.50 415 ALA A CA 1
ATOM 3351 C C . ALA A 1 415 ? 5.038 46.180 67.950 1.00 73.50 415 ALA A C 1
ATOM 3353 O O . ALA A 1 415 ? 4.853 47.255 67.385 1.00 73.50 415 ALA A O 1
ATOM 3354 N N . SER A 1 416 ? 4.464 45.875 69.120 1.00 73.50 416 SER A N 1
ATOM 3355 C CA . SER A 1 416 ? 3.530 46.742 69.863 1.00 73.50 416 SER A CA 1
ATOM 3356 C C . SER A 1 416 ? 4.186 47.447 71.066 1.00 73.50 416 SER A C 1
ATOM 3358 O O . SER A 1 416 ? 3.504 48.019 71.917 1.00 73.50 416 SER A O 1
ATOM 3360 N N . ALA A 1 417 ? 5.519 47.396 71.183 1.00 72.50 417 ALA A N 1
ATOM 3361 C CA . ALA A 1 417 ? 6.250 47.931 72.335 1.00 72.50 417 ALA A CA 1
ATOM 3362 C C . ALA A 1 417 ? 6.211 49.468 72.412 1.00 72.50 417 ALA A C 1
ATOM 3364 O O . ALA A 1 417 ? 6.248 50.037 73.500 1.00 72.50 417 ALA A O 1
ATOM 3365 N N . SER A 1 418 ? 6.094 50.149 71.272 1.00 71.44 418 SER A N 1
ATOM 3366 C CA . SER A 1 418 ? 6.041 51.613 71.178 1.00 71.44 418 SER A CA 1
ATOM 3367 C C . SER A 1 418 ? 4.699 52.213 71.616 1.00 71.44 418 SER A C 1
ATOM 3369 O O . SER A 1 418 ? 4.668 53.378 72.005 1.00 71.44 418 SER A O 1
ATOM 3371 N N . THR A 1 419 ? 3.609 51.437 71.616 1.00 69.75 419 THR A N 1
ATOM 3372 C CA . THR A 1 419 ? 2.300 51.845 72.162 1.00 69.75 419 THR A CA 1
ATOM 3373 C C . THR A 1 419 ? 2.071 51.378 73.604 1.00 69.75 419 THR A C 1
ATOM 3375 O O . THR A 1 419 ? 1.136 51.831 74.254 1.00 69.75 419 THR A O 1
ATOM 3378 N N . ALA A 1 420 ? 2.953 50.540 74.163 1.00 61.56 420 ALA A N 1
ATOM 3379 C CA . ALA A 1 420 ? 2.778 49.881 75.465 1.00 61.56 420 ALA A CA 1
ATOM 3380 C C . ALA A 1 420 ? 2.633 50.808 76.685 1.00 61.56 420 ALA A C 1
ATOM 3382 O O . ALA A 1 420 ? 2.124 50.363 77.719 1.00 61.56 420 ALA A O 1
ATOM 3383 N N . LEU A 1 421 ? 3.089 52.058 76.563 1.00 68.25 421 LEU A N 1
ATOM 3384 C CA . LEU A 1 421 ? 3.041 53.089 77.605 1.00 68.25 421 LEU A CA 1
ATOM 3385 C C . LEU A 1 421 ? 2.035 54.215 77.300 1.00 68.25 421 LEU A C 1
ATOM 3387 O O . LEU A 1 421 ? 1.858 55.096 78.136 1.00 68.25 421 LEU A O 1
ATOM 3391 N N . SER A 1 422 ? 1.405 54.219 76.118 1.00 71.12 422 SER A N 1
ATOM 3392 C CA . SER A 1 422 ? 0.519 55.300 75.654 1.00 71.12 422 SER A CA 1
ATOM 3393 C C . SER A 1 422 ? -0.956 54.906 75.520 1.00 71.12 422 SER A C 1
ATOM 3395 O O . SER A 1 422 ? -1.791 55.785 75.315 1.00 71.12 422 SER A O 1
ATOM 3397 N N . VAL A 1 423 ? -1.293 53.621 75.671 1.00 76.75 423 VAL A N 1
ATOM 3398 C CA . VAL A 1 423 ? -2.675 53.101 75.697 1.00 76.75 423 VAL A CA 1
ATOM 3399 C C . VAL A 1 423 ? -2.943 52.337 76.998 1.00 76.75 423 VAL A C 1
ATOM 3401 O O . VAL A 1 423 ? -2.001 51.957 77.700 1.00 76.75 423 VAL A O 1
ATOM 3404 N N . SER A 1 424 ? -4.216 52.109 77.347 1.00 80.88 424 SER A N 1
ATOM 3405 C CA . SER A 1 424 ? -4.558 51.308 78.533 1.00 80.88 424 SER A CA 1
ATOM 3406 C C . SER A 1 424 ? -4.100 49.851 78.371 1.00 80.88 424 SER A C 1
ATOM 3408 O O . SER A 1 424 ? -3.905 49.366 77.254 1.00 80.88 424 SER A O 1
ATOM 3410 N N . PHE A 1 425 ? -3.909 49.133 79.483 1.00 80.00 425 PHE A N 1
ATOM 3411 C CA . PHE A 1 425 ? -3.411 47.755 79.451 1.00 80.00 425 PHE A CA 1
ATOM 3412 C C . PHE A 1 425 ? -4.278 46.826 78.579 1.00 80.00 425 PHE A C 1
ATOM 3414 O O . PHE A 1 425 ? -3.737 46.084 77.760 1.00 80.00 425 PHE A O 1
ATOM 3421 N N . GLU A 1 426 ? -5.604 46.933 78.669 1.00 79.69 426 GLU A N 1
ATOM 3422 C CA . GLU A 1 426 ? -6.543 46.167 77.835 1.00 79.69 426 GLU A CA 1
ATOM 3423 C C . GLU A 1 426 ? -6.409 46.477 76.337 1.00 79.69 426 GLU A C 1
ATOM 3425 O O . GLU A 1 426 ? -6.351 45.556 75.523 1.00 79.69 426 GLU A O 1
ATOM 3430 N N . GLN A 1 427 ? -6.247 47.751 75.966 1.00 78.44 427 GLN A N 1
ATOM 3431 C CA . GLN A 1 427 ? -6.030 48.147 74.568 1.00 78.44 427 GLN A CA 1
ATOM 3432 C C . GLN A 1 427 ? -4.689 47.647 74.024 1.00 78.44 427 GLN A C 1
ATOM 3434 O O . GLN A 1 427 ? -4.581 47.272 72.855 1.00 78.44 427 GLN A O 1
ATOM 3439 N N . TRP A 1 428 ? -3.659 47.607 74.870 1.00 85.25 428 TRP A N 1
ATOM 3440 C CA . TRP A 1 428 ? -2.369 47.045 74.491 1.00 85.25 428 TRP A CA 1
ATOM 3441 C C . TRP A 1 428 ? -2.461 45.534 74.225 1.00 85.25 428 TRP A C 1
ATOM 3443 O O . TRP A 1 428 ? -1.900 45.057 73.237 1.00 85.25 428 TRP A O 1
ATOM 3453 N N . VAL A 1 429 ? -3.202 44.782 75.048 1.00 81.62 429 VAL A N 1
ATOM 3454 C CA . VAL A 1 429 ? -3.411 43.335 74.852 1.00 81.62 429 VAL A CA 1
ATOM 3455 C C . VAL A 1 429 ? -4.145 43.045 73.537 1.00 81.62 429 VAL A C 1
ATOM 3457 O O . VAL A 1 429 ? -3.712 42.170 72.780 1.00 81.62 429 VAL A O 1
ATOM 3460 N N . GLU A 1 430 ? -5.196 43.803 73.208 1.00 82.69 430 GLU A N 1
ATOM 3461 C CA . GLU A 1 430 ? -5.897 43.670 71.920 1.00 82.69 430 GLU A CA 1
ATOM 3462 C C . GLU A 1 430 ? -4.968 43.933 70.726 1.00 82.69 430 GLU A C 1
ATOM 3464 O O . GLU A 1 430 ? -4.983 43.194 69.736 1.00 82.69 430 GLU A O 1
ATOM 3469 N N . GLN A 1 431 ? -4.102 44.943 70.830 1.00 80.31 431 GLN A N 1
ATOM 3470 C CA . GLN A 1 431 ? -3.170 45.305 69.765 1.00 80.31 431 GLN A CA 1
ATOM 3471 C C . GLN A 1 431 ? -2.085 44.237 69.547 1.00 80.31 431 GLN A C 1
ATOM 3473 O O . GLN A 1 431 ? -1.736 43.931 68.401 1.00 80.31 431 GLN A O 1
ATOM 3478 N N . VAL A 1 432 ? -1.604 43.607 70.622 1.00 82.56 432 VAL A N 1
ATOM 3479 C CA . VAL A 1 432 ? -0.669 42.472 70.551 1.00 82.56 432 VAL A CA 1
ATOM 3480 C C . VAL A 1 432 ? -1.318 41.270 69.856 1.00 82.56 432 VAL A C 1
ATOM 3482 O O . VAL A 1 432 ? -0.715 40.683 68.955 1.00 82.56 432 VAL A O 1
ATOM 3485 N N . LEU A 1 433 ? -2.562 40.925 70.199 1.00 82.50 433 LEU A N 1
ATOM 3486 C CA . LEU A 1 433 ? -3.278 39.804 69.576 1.00 82.50 433 LEU A CA 1
ATOM 3487 C C . LEU A 1 433 ? -3.582 40.053 68.090 1.00 82.50 433 LEU A C 1
ATOM 3489 O O . LEU A 1 433 ? -3.375 39.165 67.258 1.00 82.50 433 LEU A O 1
ATOM 3493 N N . ALA A 1 434 ? -3.991 41.273 67.728 1.00 79.12 434 ALA A N 1
ATOM 3494 C CA . ALA A 1 434 ? -4.220 41.658 66.335 1.00 79.12 434 ALA A CA 1
ATOM 3495 C C . ALA A 1 434 ? -2.930 41.591 65.494 1.00 79.12 434 ALA A C 1
ATOM 3497 O O . ALA A 1 434 ? -2.940 41.131 64.348 1.00 79.12 434 ALA A O 1
ATOM 3498 N N . THR A 1 435 ? -1.799 41.998 66.074 1.00 79.62 435 THR A N 1
ATOM 3499 C CA . THR A 1 435 ? -0.487 41.945 65.412 1.00 79.62 435 THR A CA 1
ATOM 3500 C C . THR A 1 435 ? -0.015 40.503 65.219 1.00 79.62 435 THR A C 1
ATOM 3502 O O . THR A 1 435 ? 0.529 40.171 64.163 1.00 79.62 435 THR A O 1
ATOM 3505 N N . GLN A 1 436 ? -0.304 39.613 66.172 1.00 78.00 436 GLN A N 1
ATOM 3506 C CA . GLN A 1 436 ? 0.010 38.192 66.042 1.00 78.00 436 GLN A CA 1
ATOM 3507 C C . GLN A 1 436 ? -0.805 37.503 64.937 1.00 78.00 436 GLN A C 1
ATOM 3509 O O . GLN A 1 436 ? -0.257 36.706 64.175 1.00 78.00 436 GLN A O 1
ATOM 3514 N N . LEU A 1 437 ? -2.085 37.850 64.787 1.00 77.50 437 LEU A N 1
ATOM 3515 C CA . LEU A 1 437 ? -2.926 37.376 63.680 1.00 77.50 437 LEU A CA 1
ATOM 3516 C C . LEU A 1 437 ? -2.387 37.824 62.311 1.00 77.50 437 LEU A C 1
ATOM 3518 O O . LEU A 1 437 ? -2.424 37.063 61.344 1.00 77.50 437 LEU A O 1
ATOM 3522 N N . LYS A 1 438 ? -1.808 39.028 62.239 1.00 76.56 438 LYS A N 1
ATOM 3523 C CA . LYS A 1 438 ? -1.190 39.568 61.020 1.00 76.56 438 LYS A CA 1
ATOM 3524 C C . LYS A 1 438 ? 0.149 38.893 60.685 1.00 76.56 438 LYS A C 1
ATOM 3526 O O . LYS A 1 438 ? 0.417 38.628 59.515 1.00 76.56 438 LYS A O 1
ATOM 3531 N N . LEU A 1 439 ? 0.954 38.553 61.695 1.00 71.94 439 LEU A N 1
ATOM 3532 C CA . LEU A 1 439 ? 2.206 37.793 61.543 1.00 71.94 439 LEU A CA 1
ATOM 3533 C C . LEU A 1 439 ? 1.959 36.320 61.163 1.00 71.94 439 LEU A C 1
ATOM 3535 O O . LEU A 1 439 ? 2.696 35.762 60.351 1.00 71.94 439 LEU A O 1
ATOM 3539 N N . ALA A 1 440 ? 0.884 35.704 61.665 1.00 63.53 440 ALA A N 1
ATOM 3540 C CA . ALA A 1 440 ? 0.487 34.341 61.296 1.00 63.53 440 ALA A CA 1
ATOM 3541 C C . ALA A 1 440 ? -0.036 34.225 59.846 1.00 63.53 440 ALA A C 1
ATOM 3543 O O . ALA A 1 440 ? 0.087 33.165 59.235 1.00 63.53 440 ALA A O 1
ATOM 3544 N N . ALA A 1 441 ? -0.559 35.314 59.267 1.00 61.66 441 ALA A N 1
ATOM 3545 C CA . ALA A 1 441 ? -1.005 35.364 57.871 1.00 61.66 441 ALA A CA 1
ATOM 3546 C C . ALA A 1 441 ? 0.140 35.584 56.854 1.00 61.66 441 ALA A C 1
ATOM 3548 O O . ALA A 1 441 ? -0.003 35.210 55.691 1.00 61.66 441 ALA A O 1
ATOM 3549 N N . ALA A 1 442 ? 1.287 36.137 57.272 1.00 58.56 442 ALA A N 1
ATOM 3550 C CA . ALA A 1 442 ? 2.432 36.423 56.396 1.00 58.56 442 ALA A CA 1
ATOM 3551 C C . ALA A 1 442 ? 3.390 35.226 56.193 1.00 58.56 442 ALA A C 1
ATOM 3553 O O . ALA A 1 442 ? 4.065 35.151 55.172 1.00 58.56 442 ALA A O 1
ATOM 3554 N N . ASN A 1 443 ? 3.403 34.242 57.101 1.00 56.44 443 ASN A N 1
ATOM 3555 C CA . ASN A 1 443 ? 4.300 33.072 57.046 1.00 56.44 443 ASN A CA 1
ATOM 3556 C C . ASN A 1 443 ? 3.769 31.877 56.218 1.00 56.44 443 ASN A C 1
ATOM 3558 O O . ASN A 1 443 ? 4.307 30.774 56.312 1.00 56.44 443 ASN A O 1
ATOM 3562 N N . LYS A 1 444 ? 2.731 32.071 55.388 1.00 53.19 444 LYS A N 1
ATOM 3563 C CA . LYS A 1 444 ? 2.179 31.032 54.487 1.00 53.19 444 LYS A CA 1
ATOM 3564 C C . LYS A 1 444 ? 2.352 31.339 52.991 1.00 53.19 444 LYS A C 1
ATOM 3566 O O . LYS A 1 444 ? 1.759 30.659 52.156 1.00 53.19 444 LYS A O 1
ATOM 3571 N N . ALA A 1 445 ? 3.190 32.316 52.644 1.00 41.22 445 ALA A N 1
ATOM 3572 C CA . ALA A 1 445 ? 3.579 32.607 51.270 1.00 41.22 445 ALA A CA 1
ATOM 3573 C C . ALA A 1 445 ? 5.106 32.741 51.162 1.00 41.22 445 ALA A C 1
ATOM 3575 O O . ALA A 1 445 ? 5.728 33.486 51.910 1.00 41.22 445 ALA A O 1
ATOM 3576 N N . THR A 1 446 ? 5.675 32.038 50.179 1.00 36.88 446 THR A N 1
ATOM 3577 C CA . THR A 1 446 ? 7.032 32.184 49.613 1.00 36.88 446 THR A CA 1
ATOM 3578 C C . THR A 1 446 ? 8.234 31.754 50.462 1.00 36.88 446 THR A C 1
ATOM 3580 O O . THR A 1 446 ? 8.729 32.469 51.325 1.00 36.88 446 THR A O 1
ATOM 3583 N N . GLY A 1 447 ? 8.774 30.582 50.105 1.00 33.00 447 GLY A N 1
ATOM 3584 C CA . GLY A 1 447 ? 10.190 30.276 50.278 1.00 33.00 447 GLY A CA 1
ATOM 3585 C C . GLY A 1 447 ? 11.081 31.020 49.272 1.00 33.00 447 GLY A C 1
ATOM 3586 O O . GLY A 1 447 ? 10.591 31.699 48.370 1.00 33.00 447 GLY A O 1
ATOM 3587 N N . SER A 1 448 ? 12.387 30.778 49.422 1.00 31.05 448 SER A N 1
ATOM 3588 C CA . SER A 1 448 ? 13.517 31.239 48.595 1.00 31.05 448 SER A CA 1
ATOM 3589 C C . SER A 1 448 ? 14.112 32.600 48.970 1.00 31.05 448 SER A C 1
ATOM 3591 O O . SER A 1 448 ? 13.625 33.649 48.570 1.00 31.05 448 SER A O 1
ATOM 3593 N N . SER A 1 449 ? 15.286 32.592 49.609 1.00 32.34 449 SER A N 1
ATOM 3594 C CA . SER A 1 449 ? 16.560 32.752 48.882 1.00 32.34 449 SER A CA 1
ATOM 3595 C C . SER A 1 449 ? 17.755 33.055 49.814 1.00 32.34 449 SER A C 1
ATOM 3597 O O . SER A 1 449 ? 17.746 33.979 50.615 1.00 32.34 449 SER A O 1
ATOM 3599 N N . SER A 1 450 ? 18.796 32.230 49.650 1.00 32.44 450 SER A N 1
ATOM 3600 C CA . SER A 1 450 ? 20.235 32.553 49.578 1.00 32.44 450 SER A CA 1
ATOM 3601 C C . SER A 1 450 ? 20.989 33.343 50.673 1.00 32.44 450 SER A C 1
ATOM 3603 O O . SER A 1 450 ? 20.844 34.550 50.816 1.00 32.44 450 SER A O 1
ATOM 3605 N N . ASN A 1 451 ? 22.021 32.640 51.177 1.00 32.00 451 ASN A N 1
ATOM 3606 C CA . ASN A 1 451 ? 23.423 33.054 51.400 1.00 32.00 451 ASN A CA 1
ATOM 3607 C C . ASN A 1 451 ? 23.786 33.906 52.637 1.00 32.00 451 ASN A C 1
ATOM 3609 O O . ASN A 1 451 ? 23.453 35.083 52.700 1.00 32.00 451 ASN A O 1
ATOM 3613 N N . LYS A 1 452 ? 24.707 33.400 53.488 1.00 29.84 452 LYS A N 1
ATOM 3614 C CA . LYS A 1 452 ? 26.179 33.629 53.388 1.00 29.84 452 LYS A CA 1
ATOM 3615 C C . LYS A 1 452 ? 26.926 33.459 54.741 1.00 29.84 452 LYS A C 1
ATOM 3617 O O . LYS A 1 452 ? 26.498 34.028 55.733 1.00 29.84 452 LYS A O 1
ATOM 3622 N N . SER A 1 453 ? 28.120 32.831 54.677 1.00 30.98 453 SER A N 1
ATOM 3623 C CA . SER A 1 453 ? 29.305 32.933 55.585 1.00 30.98 453 SER A CA 1
ATOM 3624 C C . SER A 1 453 ? 29.200 32.376 57.024 1.00 30.98 453 SER A C 1
ATOM 3626 O O . SER A 1 453 ? 28.156 32.482 57.639 1.00 30.98 453 SER A O 1
ATOM 3628 N N . THR A 1 454 ? 30.217 31.787 57.680 1.00 31.81 454 THR A N 1
ATOM 3629 C CA . THR A 1 454 ? 31.687 31.740 57.488 1.00 31.81 454 THR A CA 1
ATOM 3630 C C . THR A 1 454 ? 32.312 30.611 58.342 1.00 31.81 454 THR A C 1
ATOM 3632 O O . THR A 1 454 ? 31.864 30.390 59.458 1.00 31.81 454 THR A O 1
ATOM 3635 N N . GLN A 1 455 ? 33.397 30.011 57.824 1.00 27.91 455 GLN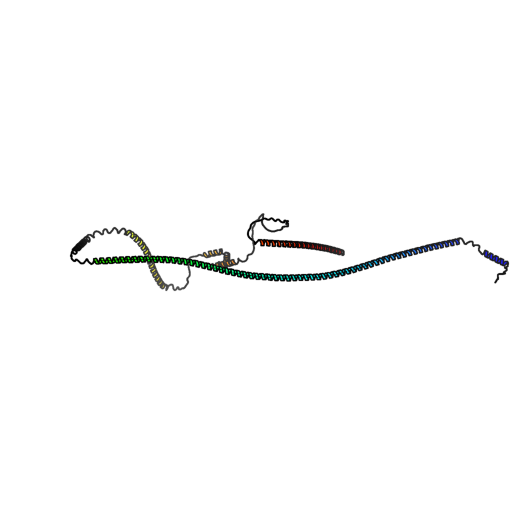 A N 1
ATOM 3636 C CA . GLN A 1 455 ? 34.603 29.458 58.490 1.00 27.91 455 GLN A CA 1
ATOM 3637 C C . GLN A 1 455 ? 34.491 28.517 59.713 1.00 27.91 455 GLN A C 1
ATOM 3639 O O . GLN A 1 455 ? 34.151 28.947 60.807 1.00 27.91 455 GLN A O 1
ATOM 3644 N N . SER A 1 456 ? 35.073 27.309 59.619 1.00 31.09 456 SER A N 1
ATOM 3645 C CA . SER A 1 456 ? 36.483 27.052 60.007 1.00 31.09 456 SER A CA 1
ATOM 3646 C C . SER A 1 456 ? 36.915 25.566 59.898 1.00 31.09 456 SER A C 1
ATOM 3648 O O . SER A 1 456 ? 36.253 24.665 60.385 1.00 31.09 456 SER A O 1
ATOM 3650 N N . ASN A 1 457 ? 38.073 25.390 59.250 1.00 27.62 457 ASN A N 1
ATOM 3651 C CA . ASN A 1 457 ? 39.222 24.508 59.516 1.00 27.62 457 ASN A CA 1
ATOM 3652 C C . ASN A 1 457 ? 39.197 22.957 59.603 1.00 27.62 457 ASN A C 1
ATOM 3654 O O . ASN A 1 457 ? 38.426 22.325 60.314 1.00 27.62 457 ASN A O 1
ATOM 3658 N N . SER A 1 458 ? 40.305 22.437 59.041 1.00 30.39 458 SER A N 1
ATOM 3659 C CA . SER A 1 458 ? 41.101 21.222 59.336 1.00 30.39 458 SER A CA 1
ATOM 3660 C C . SER A 1 458 ? 40.766 19.858 58.699 1.00 30.39 458 SER A C 1
ATOM 3662 O O . SER A 1 458 ? 40.036 19.047 59.245 1.00 30.39 458 SER A O 1
ATOM 3664 N N . ASN A 1 459 ? 41.478 19.593 57.595 1.00 30.08 459 ASN A N 1
ATOM 3665 C CA . ASN A 1 459 ? 42.544 18.586 57.456 1.00 30.08 459 ASN A CA 1
ATOM 3666 C C . ASN A 1 459 ? 42.276 17.071 57.667 1.00 30.08 459 ASN A C 1
ATOM 3668 O O . ASN A 1 459 ? 42.166 16.591 58.790 1.00 30.08 459 ASN A O 1
ATOM 3672 N N . SER A 1 460 ? 42.554 16.341 56.574 1.00 30.59 460 SER A N 1
ATOM 3673 C CA . SER A 1 460 ? 43.367 15.105 56.462 1.00 30.59 460 SER A CA 1
ATOM 3674 C C . SER A 1 460 ? 42.666 13.764 56.185 1.00 30.59 460 SER A C 1
ATOM 3676 O O . SER A 1 460 ? 41.936 13.226 57.005 1.00 30.59 460 SER A O 1
ATOM 3678 N N . SER A 1 461 ? 43.137 13.168 55.081 1.00 30.00 461 SER A N 1
ATOM 3679 C CA . SER A 1 461 ? 43.564 11.767 54.897 1.00 30.00 461 SER A CA 1
ATOM 3680 C C . SER A 1 461 ? 42.561 10.610 54.731 1.00 30.00 461 SER A C 1
ATOM 3682 O O . SER A 1 461 ? 41.782 10.266 55.605 1.00 30.00 461 SER A O 1
ATOM 3684 N N . SER A 1 462 ? 42.817 9.924 53.609 1.00 28.58 462 SER A N 1
ATOM 3685 C CA . SER A 1 462 ? 42.953 8.473 53.416 1.00 28.58 462 SER A CA 1
ATOM 3686 C C . SER A 1 462 ? 41.715 7.581 53.265 1.00 28.58 462 SER A C 1
ATOM 3688 O O . SER A 1 462 ? 41.000 7.292 54.213 1.00 28.58 462 SER A O 1
ATOM 3690 N N . SER A 1 463 ? 41.662 7.007 52.058 1.00 32.16 463 SER A N 1
ATOM 3691 C CA . SER A 1 463 ? 41.542 5.575 51.746 1.00 32.16 463 SER A CA 1
ATOM 3692 C C . SER A 1 463 ? 40.265 4.799 52.090 1.00 32.16 463 SER A C 1
ATOM 3694 O O . SER A 1 463 ? 39.913 4.612 53.247 1.00 32.16 463 SER A O 1
ATOM 3696 N N . ASN A 1 464 ? 39.802 4.130 51.028 1.00 31.59 464 ASN A N 1
ATOM 3697 C CA . ASN A 1 464 ? 39.367 2.734 50.959 1.00 31.59 464 ASN A CA 1
ATOM 3698 C C . ASN A 1 464 ? 37.870 2.365 51.047 1.00 31.59 464 ASN A C 1
ATOM 3700 O O . ASN A 1 464 ? 37.226 2.435 52.081 1.00 31.59 464 ASN A O 1
ATOM 3704 N N . HIS A 1 465 ? 37.456 1.781 49.913 1.00 31.08 465 HIS A N 1
ATOM 3705 C CA . HIS A 1 465 ? 36.672 0.557 49.720 1.00 31.08 465 HIS A CA 1
ATOM 3706 C C . HIS A 1 465 ? 35.131 0.548 49.851 1.00 31.08 465 HIS A C 1
ATOM 3708 O O . HIS A 1 465 ? 34.548 0.561 50.924 1.00 31.08 465 HIS A O 1
ATOM 3714 N N . THR A 1 466 ? 34.538 0.308 48.667 1.00 30.38 466 THR A N 1
ATOM 3715 C CA . THR A 1 466 ? 33.521 -0.714 48.327 1.00 30.38 466 THR A CA 1
ATOM 3716 C C . THR A 1 466 ? 32.092 -0.564 48.856 1.00 30.38 466 THR A C 1
ATOM 3718 O O . THR A 1 466 ? 31.819 -0.860 50.012 1.00 30.38 466 THR A O 1
ATOM 3721 N N . SER A 1 467 ? 31.134 -0.337 47.948 1.00 30.92 467 SER A N 1
ATOM 3722 C CA . SER A 1 467 ? 30.245 -1.383 47.386 1.00 30.92 467 SER A CA 1
ATOM 3723 C C . SER A 1 467 ? 28.924 -0.805 46.866 1.00 30.92 467 SER A C 1
ATOM 3725 O O . SER A 1 467 ? 28.329 0.062 47.498 1.00 30.92 467 SER A O 1
ATOM 3727 N N . SER A 1 468 ? 28.415 -1.439 45.801 1.00 31.08 468 SER A N 1
ATOM 3728 C CA . SER A 1 468 ? 27.048 -1.343 45.250 1.00 31.08 468 SER A CA 1
ATOM 3729 C C . SER A 1 468 ? 26.762 -0.063 44.439 1.00 31.08 468 SER A C 1
ATOM 3731 O O . SER A 1 468 ? 27.165 1.021 44.824 1.00 31.08 468 SER A O 1
ATOM 3733 N N . SER A 1 469 ? 26.063 -0.071 43.306 1.00 31.12 469 SER A N 1
ATOM 3734 C CA . SER A 1 469 ? 25.421 -1.127 42.522 1.00 31.12 469 SER A CA 1
ATOM 3735 C C . SER A 1 469 ? 24.934 -0.520 41.189 1.00 31.12 469 SER A C 1
ATOM 3737 O O . SER A 1 469 ? 24.689 0.680 41.135 1.00 31.12 469 SER A O 1
ATOM 3739 N N . HIS A 1 470 ? 24.757 -1.379 40.171 1.00 30.91 470 HIS A N 1
ATOM 3740 C CA . HIS A 1 470 ? 23.908 -1.200 38.971 1.00 30.91 470 HIS A CA 1
ATOM 3741 C C . HIS A 1 470 ? 24.347 -0.118 37.947 1.00 30.91 470 HIS A C 1
ATOM 3743 O O . HIS A 1 470 ? 24.673 1.001 38.296 1.00 30.91 470 HIS A O 1
ATOM 3749 N N . THR A 1 471 ? 24.401 -0.337 36.627 1.00 30.34 471 THR A N 1
ATOM 3750 C CA . THR A 1 471 ? 23.764 -1.329 35.742 1.00 30.34 471 THR A CA 1
ATOM 3751 C C . THR A 1 471 ? 24.399 -1.261 34.342 1.00 30.34 471 THR A C 1
ATOM 3753 O O . THR A 1 471 ? 24.895 -0.213 33.943 1.00 30.34 471 THR A O 1
ATOM 3756 N N . ASN A 1 472 ? 24.246 -2.360 33.595 1.00 32.03 472 ASN A N 1
ATOM 3757 C CA . ASN A 1 472 ? 24.272 -2.491 32.132 1.00 32.03 472 ASN A CA 1
ATOM 3758 C C . ASN A 1 472 ? 25.587 -2.291 31.365 1.00 32.03 472 ASN A C 1
ATOM 3760 O O . ASN A 1 472 ? 25.984 -1.176 31.048 1.00 32.03 472 ASN A O 1
ATOM 3764 N N . ASN A 1 473 ? 26.126 -3.414 30.870 1.00 32.16 473 ASN A N 1
ATOM 3765 C CA . ASN A 1 473 ? 26.258 -3.599 29.424 1.00 32.16 473 ASN A CA 1
ATOM 3766 C C . ASN A 1 473 ? 26.469 -5.073 29.018 1.00 32.16 473 ASN A C 1
ATOM 3768 O O . ASN A 1 473 ? 27.429 -5.708 29.431 1.00 32.16 473 ASN A O 1
ATOM 3772 N N . ASN A 1 474 ? 25.596 -5.506 28.105 1.00 35.88 474 ASN A N 1
ATOM 3773 C CA . ASN A 1 474 ? 25.914 -6.164 26.836 1.00 35.88 474 ASN A CA 1
ATOM 3774 C C . ASN A 1 474 ? 26.321 -7.655 26.761 1.00 35.88 474 ASN A C 1
ATOM 3776 O O . ASN A 1 474 ? 27.103 -8.179 27.543 1.00 35.88 474 ASN A O 1
ATOM 3780 N N . SER A 1 475 ? 25.884 -8.227 25.631 1.00 34.59 475 SER A N 1
ATOM 3781 C CA . SER A 1 475 ? 26.419 -9.387 24.908 1.00 34.59 475 SER A CA 1
ATOM 3782 C C . SER A 1 475 ? 26.019 -10.790 25.376 1.00 34.59 475 SER A C 1
ATOM 3784 O O . SER A 1 475 ? 26.525 -11.320 26.367 1.00 34.59 475 SER A O 1
ATOM 3786 N N . HIS A 1 476 ? 25.214 -11.463 24.547 1.00 31.47 476 HIS A N 1
ATOM 3787 C CA . HIS A 1 476 ? 25.404 -12.894 24.344 1.00 31.47 476 HIS A CA 1
ATOM 3788 C C . HIS A 1 476 ? 25.358 -13.265 22.865 1.00 31.47 476 HIS A C 1
ATOM 3790 O O . HIS A 1 476 ? 24.422 -12.944 22.138 1.00 31.47 476 HIS A O 1
ATOM 3796 N N . ASN A 1 477 ? 26.459 -13.901 22.487 1.00 37.53 477 ASN A N 1
ATOM 3797 C CA . ASN A 1 477 ? 26.822 -14.447 21.201 1.00 37.53 477 ASN A CA 1
ATOM 3798 C C . ASN A 1 477 ? 26.269 -15.874 21.067 1.00 37.53 477 ASN A C 1
ATOM 3800 O O . ASN A 1 477 ? 25.994 -16.549 22.062 1.00 37.53 477 ASN A O 1
ATOM 3804 N N . ASP A 1 478 ? 26.161 -16.305 19.820 1.00 37.38 478 ASP A N 1
ATOM 3805 C CA . ASP A 1 478 ? 25.703 -17.602 19.344 1.00 37.38 478 ASP A CA 1
ATOM 3806 C C . ASP A 1 478 ? 26.423 -18.815 19.960 1.00 37.38 478 ASP A C 1
ATOM 3808 O O . ASP A 1 478 ? 27.649 -18.834 20.086 1.00 37.38 478 ASP A O 1
ATOM 3812 N N . ASN A 1 479 ? 25.656 -19.877 20.240 1.00 34.31 479 ASN A N 1
ATOM 3813 C CA . ASN A 1 479 ? 25.874 -21.221 19.678 1.00 34.31 479 ASN A CA 1
ATOM 3814 C C . ASN A 1 479 ? 24.858 -22.221 20.252 1.00 34.31 479 ASN A C 1
ATOM 3816 O O . ASN A 1 479 ? 25.003 -22.699 21.377 1.00 34.31 479 ASN A O 1
ATOM 3820 N N . LEU A 1 480 ? 23.844 -22.581 19.458 1.00 32.03 480 LEU A N 1
ATOM 3821 C CA . LEU A 1 480 ? 22.918 -23.666 19.780 1.00 32.03 480 LEU A CA 1
ATOM 3822 C C . LEU A 1 480 ? 23.337 -24.942 19.040 1.00 32.03 480 LEU A C 1
ATOM 3824 O O . LEU A 1 480 ? 23.195 -25.061 17.822 1.00 32.03 480 LEU A O 1
ATOM 3828 N N . ILE A 1 481 ? 23.846 -25.902 19.809 1.00 35.94 481 ILE A N 1
ATOM 3829 C CA . ILE A 1 481 ? 24.087 -27.277 19.382 1.00 35.94 481 ILE A CA 1
ATOM 3830 C C . ILE A 1 481 ? 22.777 -28.066 19.489 1.00 35.94 481 ILE A C 1
ATOM 3832 O O . ILE A 1 481 ? 22.189 -28.222 20.552 1.00 35.94 481 ILE A O 1
ATOM 3836 N N . ASN A 1 482 ? 22.366 -28.568 18.331 1.00 37.75 482 ASN A N 1
ATOM 3837 C CA . ASN A 1 482 ? 21.594 -29.774 18.052 1.00 37.75 482 ASN A CA 1
ATOM 3838 C C . ASN A 1 482 ? 21.431 -30.781 19.221 1.00 37.75 482 ASN A C 1
ATOM 3840 O O . ASN A 1 482 ? 22.403 -31.422 19.621 1.00 37.75 482 ASN A O 1
ATOM 3844 N N . SER A 1 483 ? 20.201 -31.050 19.679 1.00 33.44 483 SER A N 1
ATOM 3845 C CA . SER A 1 483 ? 19.829 -32.378 20.212 1.00 33.44 483 SER A CA 1
ATOM 3846 C C . SER A 1 483 ? 18.329 -32.648 20.068 1.00 33.44 483 SER A C 1
ATOM 3848 O O . SER A 1 483 ? 17.489 -32.047 20.732 1.00 33.44 483 SER A O 1
ATOM 3850 N N . ASN A 1 484 ? 18.012 -33.597 19.192 1.00 42.09 484 ASN A N 1
ATOM 3851 C CA . ASN A 1 484 ? 16.707 -34.225 19.057 1.00 42.09 484 ASN A CA 1
ATOM 3852 C C . ASN A 1 484 ? 16.440 -35.216 20.205 1.00 42.09 484 ASN A C 1
ATOM 3854 O O . ASN A 1 484 ? 17.302 -36.020 20.543 1.00 42.09 484 ASN A O 1
ATOM 3858 N N . ASN A 1 485 ? 15.182 -35.221 20.654 1.00 43.78 485 ASN A N 1
ATOM 3859 C CA . ASN A 1 485 ? 14.344 -36.401 20.888 1.00 43.78 485 ASN A CA 1
ATOM 3860 C C . ASN A 1 485 ? 14.803 -37.446 21.931 1.00 43.78 485 ASN A C 1
ATOM 3862 O O . ASN A 1 485 ? 15.678 -38.264 21.663 1.00 43.78 485 ASN A O 1
ATOM 3866 N N . ARG A 1 486 ? 14.073 -37.541 23.053 1.00 31.98 486 ARG A N 1
ATOM 3867 C CA . ARG A 1 486 ? 13.770 -38.827 23.704 1.00 31.98 486 ARG A CA 1
ATOM 3868 C C . ARG A 1 486 ? 12.480 -38.746 24.516 1.00 31.98 486 ARG A C 1
ATOM 3870 O O . ARG A 1 486 ? 12.410 -38.133 25.575 1.00 31.98 486 ARG A O 1
ATOM 3877 N N . ILE A 1 487 ? 11.472 -39.412 23.966 1.00 42.22 487 ILE A N 1
ATOM 3878 C CA . ILE A 1 487 ? 10.295 -39.938 24.648 1.00 42.22 487 ILE A CA 1
ATOM 3879 C C . ILE A 1 487 ? 10.779 -40.814 25.809 1.00 42.22 487 ILE A C 1
ATOM 3881 O O . ILE A 1 487 ? 11.532 -41.761 25.589 1.00 42.22 487 ILE A O 1
ATOM 3885 N N . SER A 1 488 ? 10.329 -40.516 27.025 1.00 34.19 488 SER A N 1
ATOM 3886 C CA . SER A 1 488 ? 10.293 -41.493 28.108 1.00 34.19 488 SER A CA 1
ATOM 3887 C C . SER A 1 488 ? 8.975 -41.329 28.847 1.00 34.19 488 SER A C 1
ATOM 3889 O O . SER A 1 488 ? 8.738 -40.355 29.556 1.00 34.19 488 SER A O 1
ATOM 3891 N N . SER A 1 489 ? 8.103 -42.294 28.592 1.00 40.94 489 SER A N 1
ATOM 3892 C CA . SER A 1 489 ? 6.932 -42.642 29.377 1.00 40.94 489 SER A CA 1
ATOM 3893 C C . SER A 1 489 ? 7.306 -42.807 30.847 1.00 40.94 489 SER A C 1
ATOM 3895 O O . SER A 1 489 ? 8.160 -43.634 31.157 1.00 40.94 489 SER A O 1
ATOM 3897 N N . ASN A 1 490 ? 6.624 -42.087 31.735 1.00 36.12 490 ASN A N 1
ATOM 3898 C CA . ASN A 1 490 ? 6.422 -42.549 33.098 1.00 36.12 490 ASN A CA 1
ATOM 3899 C C . ASN A 1 490 ? 4.962 -42.320 33.483 1.00 36.12 490 ASN A C 1
ATOM 3901 O O . ASN A 1 490 ? 4.468 -41.199 33.554 1.00 36.12 490 ASN A O 1
ATOM 3905 N N . SER A 1 491 ? 4.296 -43.450 33.659 1.00 42.88 491 SER A N 1
ATOM 3906 C CA . SER A 1 491 ? 2.995 -43.657 34.265 1.00 42.88 491 SER A CA 1
ATOM 3907 C C . SER A 1 491 ? 2.937 -43.080 35.678 1.00 42.88 491 SER A C 1
ATOM 3909 O O . SER A 1 491 ? 3.730 -43.473 36.535 1.00 42.88 491 SER A O 1
ATOM 3911 N N . SER A 1 492 ? 1.949 -42.228 35.930 1.00 36.81 492 SER A N 1
ATOM 3912 C CA . SER A 1 492 ? 1.421 -41.970 37.267 1.00 36.81 492 SER A CA 1
ATOM 3913 C C . SER A 1 492 ? -0.063 -42.314 37.262 1.00 36.81 492 SER A C 1
ATOM 3915 O O . SER A 1 492 ? -0.878 -41.618 36.658 1.00 36.81 492 SER A O 1
ATOM 3917 N N . ASP A 1 493 ? -0.355 -43.439 37.902 1.00 41.78 493 ASP A N 1
ATOM 3918 C CA . ASP A 1 493 ? -1.664 -43.815 38.409 1.00 41.78 493 ASP A CA 1
ATOM 3919 C C . ASP A 1 493 ? -2.089 -42.815 39.500 1.00 41.78 493 ASP A C 1
ATOM 3921 O O . ASP A 1 493 ? -1.258 -42.361 40.292 1.00 41.78 493 ASP A O 1
ATOM 3925 N N . GLY A 1 494 ? -3.363 -42.431 39.502 1.00 35.09 494 GLY A N 1
ATOM 3926 C CA . GLY A 1 494 ? -3.903 -41.386 40.371 1.00 35.09 494 GLY A CA 1
ATOM 3927 C C . GLY A 1 494 ? -5.179 -40.793 39.789 1.00 35.09 494 GLY A C 1
ATOM 3928 O O . GLY A 1 494 ? -5.146 -39.812 39.054 1.00 35.09 494 GLY A O 1
ATOM 3929 N N . GLY A 1 495 ? -6.300 -41.455 40.066 1.00 39.34 495 GLY A N 1
ATOM 3930 C CA . GLY A 1 495 ? -7.591 -41.147 39.472 1.00 39.34 495 GLY A CA 1
ATOM 3931 C C . GLY A 1 495 ? -8.312 -39.902 39.995 1.00 39.34 495 GLY A C 1
ATOM 3932 O O . GLY A 1 495 ? -7.937 -39.266 40.975 1.00 39.34 495 GLY A O 1
ATOM 3933 N N . SER A 1 496 ? -9.466 -39.715 39.354 1.00 41.03 496 SER A N 1
ATOM 3934 C CA . SER A 1 496 ? -10.656 -38.978 39.785 1.00 41.03 496 SER A CA 1
ATOM 3935 C C . SER A 1 496 ? -10.833 -37.537 39.289 1.00 41.03 496 SER A C 1
ATOM 3937 O O . SER A 1 496 ? -10.136 -36.607 39.678 1.00 41.03 496 SER A O 1
ATOM 3939 N N . SER A 1 497 ? -11.929 -37.394 38.533 1.00 45.91 497 SER A N 1
ATOM 3940 C CA . SER A 1 497 ? -12.757 -36.203 38.294 1.00 45.91 497 SER A CA 1
ATOM 3941 C C . SER A 1 497 ? -12.197 -35.080 37.411 1.00 45.91 497 SER A C 1
ATOM 3943 O O . SER A 1 497 ? -11.276 -34.366 37.784 1.00 45.91 497 SER A O 1
ATOM 3945 N N . GLY A 1 498 ? -12.844 -34.863 36.257 1.00 41.81 498 GLY A N 1
ATOM 3946 C CA . GLY A 1 498 ? -12.711 -33.615 35.499 1.00 41.81 498 GLY A CA 1
ATOM 3947 C C . GLY A 1 498 ? -12.771 -33.773 33.982 1.00 41.81 498 GLY A C 1
ATOM 3948 O O . GLY A 1 498 ? -11.806 -33.460 33.296 1.00 41.81 498 GLY A O 1
ATOM 3949 N N . THR A 1 499 ? -13.911 -34.192 33.434 1.00 48.59 499 THR A N 1
ATOM 3950 C CA . THR A 1 499 ? -14.194 -34.291 31.985 1.00 48.59 499 THR A CA 1
ATOM 3951 C C . THR A 1 499 ? -14.211 -32.945 31.226 1.00 48.59 499 THR A C 1
ATOM 3953 O O . THR A 1 499 ? -14.619 -32.912 30.071 1.00 48.59 499 THR A O 1
ATOM 3956 N N . GLY A 1 500 ? -13.758 -31.840 31.835 1.00 53.84 500 GLY A N 1
ATOM 3957 C CA . GLY A 1 500 ? -13.728 -30.500 31.228 1.00 53.84 500 GLY A CA 1
ATOM 3958 C C . GLY A 1 500 ? -12.352 -30.009 30.757 1.00 53.84 500 GLY A C 1
ATOM 3959 O O . GLY A 1 500 ? -12.298 -29.164 29.877 1.00 53.84 500 GLY A O 1
ATOM 3960 N N . ASN A 1 501 ? -11.239 -30.548 31.275 1.00 56.03 501 ASN A N 1
ATOM 3961 C CA . ASN A 1 501 ? -9.897 -29.994 31.003 1.00 56.03 501 ASN A CA 1
ATOM 3962 C C . ASN A 1 501 ? -9.181 -30.612 29.786 1.00 56.03 501 ASN A C 1
ATOM 3964 O O . ASN A 1 501 ? -8.177 -30.076 29.321 1.00 56.03 501 ASN A O 1
ATOM 3968 N N . ASP A 1 502 ? -9.662 -31.747 29.274 1.00 57.69 502 ASP A N 1
ATOM 3969 C CA . ASP A 1 502 ? -8.977 -32.487 28.202 1.00 57.69 502 ASP A CA 1
ATOM 3970 C C . ASP A 1 502 ? -9.264 -31.889 26.810 1.00 57.69 502 ASP A C 1
ATOM 3972 O O . ASP A 1 502 ? -8.411 -31.904 25.925 1.00 57.69 502 ASP A O 1
ATOM 3976 N N . VAL A 1 503 ? -10.439 -31.270 26.632 1.00 64.06 503 VAL A N 1
ATOM 3977 C CA . VAL A 1 503 ? -10.812 -30.566 25.390 1.00 64.06 503 VAL A CA 1
ATOM 3978 C C . VAL A 1 503 ? -9.975 -29.296 25.222 1.00 64.06 503 VAL A C 1
ATOM 3980 O O . VAL A 1 503 ? -9.364 -29.106 24.170 1.00 64.06 503 VAL A O 1
ATOM 3983 N N . ASP A 1 504 ? -9.833 -28.505 26.288 1.00 73.56 504 ASP A N 1
ATOM 3984 C CA . ASP A 1 504 ? -8.998 -27.299 26.296 1.00 73.56 504 ASP A CA 1
ATOM 3985 C C . ASP A 1 504 ? -7.515 -27.627 26.061 1.00 73.56 504 ASP A C 1
ATOM 3987 O O . ASP A 1 504 ? -6.815 -26.912 25.341 1.00 73.56 504 ASP A O 1
ATOM 3991 N N . ALA A 1 505 ? -7.020 -28.746 26.604 1.00 76.25 505 ALA A N 1
ATOM 3992 C CA . ALA A 1 505 ? -5.646 -29.199 26.387 1.00 76.25 505 ALA A CA 1
ATOM 3993 C C . ALA A 1 505 ? -5.383 -29.638 24.932 1.00 76.25 505 ALA A C 1
ATOM 3995 O O . ALA A 1 505 ? -4.291 -29.410 24.392 1.00 76.25 505 ALA A O 1
ATOM 3996 N N . VAL A 1 506 ? -6.373 -30.256 24.281 1.00 83.81 506 VAL A N 1
ATOM 3997 C CA . VAL A 1 506 ? -6.306 -30.641 22.863 1.00 83.81 506 VAL A CA 1
ATOM 3998 C C . VAL A 1 506 ? -6.377 -29.410 21.958 1.00 83.81 506 VAL A C 1
ATOM 4000 O O . VAL A 1 506 ? -5.584 -29.302 21.017 1.00 83.81 506 VAL A O 1
ATOM 4003 N N . GLU A 1 507 ? -7.250 -28.452 22.262 1.00 85.62 507 GLU A N 1
ATOM 4004 C CA . GLU A 1 507 ? -7.389 -27.212 21.496 1.00 85.62 507 GLU A CA 1
ATOM 4005 C C . GLU A 1 507 ? -6.146 -26.316 21.618 1.00 85.62 507 GLU A C 1
ATOM 4007 O O . GLU A 1 507 ? -5.612 -25.849 20.607 1.00 85.62 507 GLU A O 1
ATOM 4012 N N . LEU A 1 508 ? -5.578 -26.191 22.823 1.00 86.62 508 LEU A N 1
ATOM 4013 C CA . LEU A 1 508 ? -4.290 -25.526 23.047 1.00 86.62 508 LEU A CA 1
ATOM 4014 C C . LEU A 1 508 ? -3.151 -26.190 22.268 1.00 86.62 508 LEU A C 1
ATOM 4016 O O . LEU A 1 508 ? -2.299 -25.496 21.707 1.00 86.62 508 LEU A O 1
ATOM 4020 N N . ARG A 1 509 ? -3.123 -27.527 22.184 1.00 87.44 509 ARG A N 1
ATOM 4021 C CA . ARG A 1 509 ? -2.144 -28.247 21.351 1.00 87.44 509 ARG A CA 1
ATOM 4022 C C . ARG A 1 509 ? -2.313 -27.928 19.872 1.00 87.44 509 ARG A C 1
ATOM 4024 O O . ARG A 1 509 ? -1.310 -27.703 19.192 1.00 87.44 509 ARG A O 1
ATOM 4031 N N . LEU A 1 510 ? -3.548 -27.889 19.379 1.00 91.56 510 LEU A N 1
ATOM 4032 C CA . LEU A 1 510 ? -3.840 -27.579 17.983 1.00 91.56 510 LEU A CA 1
ATOM 4033 C C . LEU A 1 510 ? -3.429 -26.141 17.634 1.00 91.56 510 LEU A C 1
ATOM 4035 O O . LEU A 1 510 ? -2.747 -25.927 16.629 1.00 91.56 510 LEU A O 1
ATOM 4039 N N . GLN A 1 511 ? -3.740 -25.174 18.502 1.00 92.38 511 GLN A N 1
ATOM 4040 C CA . GLN A 1 511 ? -3.261 -23.796 18.373 1.00 92.38 511 GLN A CA 1
ATOM 4041 C C . GLN A 1 511 ? -1.733 -23.716 18.392 1.00 92.38 511 GLN A C 1
ATOM 4043 O O . GLN A 1 511 ? -1.147 -23.017 17.568 1.00 92.38 511 GLN A O 1
ATOM 4048 N N . ASN A 1 512 ? -1.059 -24.453 19.280 1.00 88.56 512 ASN A N 1
ATOM 4049 C CA . ASN A 1 512 ? 0.404 -24.447 19.348 1.00 88.56 512 ASN A CA 1
ATOM 4050 C C . ASN A 1 512 ? 1.036 -24.996 18.057 1.00 88.56 512 ASN A C 1
ATOM 4052 O O . ASN A 1 512 ? 2.029 -24.453 17.577 1.00 88.56 512 ASN A O 1
ATOM 4056 N N . ILE A 1 513 ? 0.441 -26.030 17.453 1.00 93.88 513 ILE A N 1
ATOM 4057 C CA . ILE A 1 513 ? 0.875 -26.575 16.157 1.00 93.88 513 ILE A CA 1
ATOM 4058 C C . ILE A 1 513 ? 0.677 -25.544 15.039 1.00 93.88 513 ILE A C 1
ATOM 4060 O O . ILE A 1 513 ? 1.590 -25.326 14.242 1.00 93.88 513 ILE A O 1
ATOM 4064 N N . GLN A 1 514 ? -0.472 -24.866 14.999 1.00 91.38 514 GLN A N 1
ATOM 4065 C CA . GLN A 1 514 ? -0.729 -23.808 14.016 1.00 91.38 514 GLN A CA 1
ATOM 4066 C C . GLN A 1 514 ? 0.223 -22.617 14.181 1.00 91.38 514 GLN A C 1
ATOM 4068 O O . GLN A 1 514 ? 0.724 -22.083 13.191 1.00 91.38 514 GLN A O 1
ATOM 4073 N N . LEU A 1 515 ? 0.515 -22.219 15.421 1.00 93.62 515 LEU A N 1
ATOM 4074 C CA . LEU A 1 515 ? 1.480 -21.162 15.716 1.00 93.62 515 LEU A CA 1
ATOM 4075 C C . LEU A 1 515 ? 2.890 -21.557 15.273 1.00 93.62 515 LEU A C 1
ATOM 4077 O O . LEU A 1 515 ? 3.561 -20.750 14.638 1.00 93.62 515 LEU A O 1
ATOM 4081 N N . ARG A 1 516 ? 3.320 -22.801 15.517 1.00 92.38 516 ARG A N 1
ATOM 4082 C CA . ARG A 1 516 ? 4.610 -23.309 15.019 1.00 92.38 516 ARG A CA 1
ATOM 4083 C C . ARG A 1 516 ? 4.678 -23.296 13.494 1.00 92.38 516 ARG A C 1
ATOM 4085 O O . ARG A 1 516 ? 5.662 -22.813 12.949 1.00 92.38 516 ARG A O 1
ATOM 4092 N N . ALA A 1 517 ? 3.616 -23.723 12.809 1.00 93.81 517 ALA A N 1
ATOM 4093 C CA . ALA A 1 517 ? 3.554 -23.679 11.349 1.00 93.81 517 ALA A CA 1
ATOM 4094 C C . ALA A 1 517 ? 3.662 -22.241 10.804 1.00 93.81 517 ALA A C 1
ATOM 4096 O O . ALA A 1 517 ? 4.415 -21.993 9.863 1.00 93.81 517 ALA A O 1
ATOM 4097 N N . LYS A 1 518 ? 2.976 -21.275 11.433 1.00 92.81 518 LYS A N 1
ATOM 4098 C CA . LYS A 1 518 ? 3.107 -19.850 11.084 1.00 92.81 518 LYS A CA 1
ATOM 4099 C C . LYS A 1 518 ? 4.507 -19.306 11.363 1.00 92.81 518 LYS A C 1
ATOM 4101 O O . LYS A 1 518 ? 5.030 -18.538 10.561 1.00 92.81 518 LYS A O 1
ATOM 4106 N N . VAL A 1 519 ? 5.129 -19.693 12.475 1.00 94.19 519 VAL A N 1
ATOM 4107 C CA . VAL A 1 519 ? 6.507 -19.293 12.804 1.00 94.19 519 VAL A CA 1
ATOM 4108 C C . VAL A 1 519 ? 7.501 -19.850 11.782 1.00 94.19 519 VAL A C 1
ATOM 4110 O O . VAL A 1 519 ? 8.394 -19.120 11.350 1.00 94.19 519 VAL A O 1
ATOM 4113 N N . ASP A 1 520 ? 7.332 -21.092 11.329 1.00 95.38 520 ASP A N 1
ATOM 4114 C CA . ASP A 1 520 ? 8.166 -21.683 10.275 1.00 95.38 520 ASP A CA 1
ATOM 4115 C C . ASP A 1 520 ? 7.997 -20.956 8.932 1.00 95.38 520 ASP A C 1
ATOM 4117 O O . ASP A 1 520 ? 8.977 -20.706 8.221 1.00 95.38 520 ASP A O 1
ATOM 4121 N N . GLU A 1 521 ? 6.767 -20.571 8.589 1.00 95.25 521 GLU A N 1
ATOM 4122 C CA . GLU A 1 521 ? 6.469 -19.793 7.386 1.00 95.25 521 GLU A CA 1
ATOM 4123 C C . GLU A 1 521 ? 7.095 -18.394 7.446 1.00 95.25 521 GLU A C 1
ATOM 4125 O O . GLU A 1 521 ? 7.792 -17.989 6.511 1.00 95.25 521 GLU A O 1
ATOM 4130 N N . LEU A 1 522 ? 6.941 -17.690 8.573 1.00 95.12 522 LEU A N 1
ATOM 4131 C CA . LEU A 1 522 ? 7.583 -16.396 8.809 1.00 95.12 522 LEU A CA 1
ATOM 4132 C C . LEU A 1 522 ? 9.108 -16.515 8.758 1.00 95.12 522 LEU A C 1
ATOM 4134 O O . LEU A 1 522 ? 9.767 -15.682 8.144 1.00 95.12 522 LEU A O 1
ATOM 4138 N N . THR A 1 523 ? 9.680 -17.583 9.312 1.00 95.56 523 THR A N 1
ATOM 4139 C CA . THR A 1 523 ? 11.129 -17.831 9.276 1.00 95.56 523 THR A CA 1
ATOM 4140 C C . THR A 1 523 ? 11.621 -18.069 7.846 1.00 95.56 523 THR A C 1
ATOM 4142 O O . THR A 1 523 ? 12.668 -17.547 7.450 1.00 95.56 523 THR A O 1
ATOM 4145 N N . LYS A 1 524 ? 10.865 -18.811 7.025 1.00 94.88 524 LYS A N 1
ATOM 4146 C CA . LYS A 1 524 ? 11.148 -18.955 5.587 1.00 94.88 524 LYS A CA 1
ATOM 4147 C C . LYS A 1 524 ? 11.072 -17.619 4.863 1.00 94.88 524 LYS A C 1
ATOM 4149 O O . LYS A 1 524 ? 11.935 -17.341 4.029 1.00 94.88 524 LYS A O 1
ATOM 4154 N N . LEU A 1 525 ? 10.065 -16.806 5.174 1.00 95.12 525 LEU A N 1
ATOM 4155 C CA . LEU A 1 525 ? 9.882 -15.505 4.548 1.00 95.12 525 LEU A CA 1
ATOM 4156 C C . LEU A 1 525 ? 11.043 -14.570 4.900 1.00 95.12 525 LEU A C 1
ATOM 4158 O O . LEU A 1 525 ? 11.638 -14.007 3.990 1.00 95.12 525 LEU A O 1
ATOM 4162 N N . VAL A 1 526 ? 11.446 -14.524 6.173 1.00 94.31 526 VAL A N 1
ATOM 4163 C CA . VAL A 1 526 ? 12.608 -13.761 6.658 1.00 94.31 526 VAL A CA 1
ATOM 4164 C C . VAL A 1 526 ? 13.902 -14.209 5.977 1.00 94.31 526 VAL A C 1
ATOM 4166 O O . VAL A 1 526 ? 14.674 -13.370 5.515 1.00 94.31 526 VAL A O 1
ATOM 4169 N N . LYS A 1 527 ? 14.140 -15.522 5.841 1.00 94.69 527 LYS A N 1
ATOM 4170 C CA . LYS A 1 527 ? 15.305 -16.034 5.096 1.00 94.69 527 LYS A CA 1
ATOM 4171 C C . LYS A 1 527 ? 15.265 -15.622 3.627 1.00 94.69 527 LYS A C 1
ATOM 4173 O O . LYS A 1 527 ? 16.280 -15.201 3.082 1.00 94.69 527 LYS A O 1
ATOM 4178 N N . LYS A 1 528 ? 14.099 -15.710 2.981 1.00 96.00 528 LYS A N 1
ATOM 4179 C CA . LYS A 1 528 ? 13.932 -15.297 1.583 1.00 96.00 528 LYS A CA 1
ATOM 4180 C C . LYS A 1 528 ? 14.191 -13.800 1.419 1.00 96.00 528 LYS A C 1
ATOM 4182 O O . LYS A 1 528 ? 14.957 -13.435 0.533 1.00 96.00 528 LYS A O 1
ATOM 4187 N N . THR A 1 529 ? 13.616 -12.959 2.279 1.00 95.31 529 THR A N 1
ATOM 4188 C CA . THR A 1 529 ? 13.817 -11.505 2.239 1.00 95.31 529 THR A CA 1
ATOM 4189 C C . THR A 1 529 ? 15.263 -11.128 2.537 1.00 95.31 529 THR A C 1
ATOM 4191 O O . THR A 1 529 ? 15.816 -10.278 1.849 1.00 95.31 529 THR A O 1
ATOM 4194 N N . SER A 1 530 ? 15.908 -11.796 3.498 1.00 94.75 530 SER A N 1
ATOM 4195 C CA . SER A 1 530 ? 17.326 -11.592 3.817 1.00 94.75 530 SER A CA 1
ATOM 4196 C C . SER A 1 530 ? 18.227 -11.941 2.629 1.00 94.75 530 SER A C 1
ATOM 4198 O O . SER A 1 530 ? 19.069 -11.133 2.244 1.00 94.75 530 SER A O 1
ATOM 4200 N N . ASN A 1 531 ? 17.982 -13.075 1.965 1.00 94.44 531 ASN A N 1
ATOM 4201 C CA . ASN A 1 531 ? 18.730 -13.465 0.770 1.00 94.44 531 ASN A CA 1
ATOM 4202 C C . ASN A 1 531 ? 18.527 -12.480 -0.388 1.00 94.44 531 ASN A C 1
ATOM 4204 O O . ASN A 1 531 ? 19.487 -12.128 -1.070 1.00 94.44 531 ASN A O 1
ATOM 4208 N N . THR A 1 532 ? 17.295 -12.004 -0.612 1.00 95.12 532 THR A N 1
ATOM 4209 C CA . THR A 1 532 ? 17.037 -10.993 -1.649 1.00 95.12 532 THR A CA 1
ATOM 4210 C C . THR A 1 532 ? 17.695 -9.657 -1.327 1.00 95.12 532 THR A C 1
ATOM 4212 O O . THR A 1 532 ? 18.210 -9.014 -2.235 1.00 95.12 532 THR A O 1
ATOM 4215 N N . LEU A 1 533 ? 17.719 -9.255 -0.051 1.00 95.44 533 LEU A N 1
ATOM 4216 C CA . LEU A 1 533 ? 18.373 -8.021 0.379 1.00 95.44 533 LEU A CA 1
ATOM 4217 C C . LEU A 1 533 ? 19.886 -8.115 0.164 1.00 95.44 533 LEU A C 1
ATOM 4219 O O . LEU A 1 533 ? 20.475 -7.221 -0.428 1.00 95.44 533 LEU A O 1
ATOM 4223 N N . SER A 1 534 ? 20.492 -9.242 0.543 1.00 95.88 534 SER A N 1
ATOM 4224 C CA . SER A 1 534 ? 21.923 -9.488 0.345 1.00 95.88 534 SER A CA 1
ATOM 4225 C C . SER A 1 534 ? 22.307 -9.517 -1.143 1.00 95.88 534 SER A C 1
ATOM 4227 O O . SER A 1 534 ? 23.331 -8.959 -1.533 1.00 95.88 534 SER A O 1
ATOM 4229 N N . ALA A 1 535 ? 21.456 -10.085 -2.006 1.00 93.06 535 ALA A N 1
ATOM 4230 C CA . ALA A 1 535 ? 21.653 -10.044 -3.456 1.00 93.06 535 ALA A CA 1
ATOM 4231 C C . ALA A 1 535 ? 21.544 -8.617 -4.028 1.00 93.06 535 ALA A C 1
ATOM 4233 O O . ALA A 1 535 ? 22.354 -8.229 -4.872 1.00 93.06 535 ALA A O 1
ATOM 4234 N N . LEU A 1 536 ? 20.578 -7.824 -3.551 1.00 95.44 536 LEU A N 1
ATOM 4235 C CA . LEU A 1 536 ? 20.422 -6.415 -3.928 1.00 95.44 536 LEU A CA 1
ATOM 4236 C C . LEU A 1 536 ? 21.616 -5.568 -3.477 1.00 95.44 536 LEU A C 1
ATOM 4238 O O . LEU A 1 536 ? 22.129 -4.780 -4.266 1.00 95.44 536 LEU A O 1
ATOM 4242 N N . GLU A 1 537 ? 22.096 -5.758 -2.249 1.00 92.69 537 GLU A N 1
ATOM 4243 C CA . GLU A 1 537 ? 23.301 -5.097 -1.740 1.00 92.69 537 GLU A CA 1
ATOM 4244 C C . GLU A 1 537 ? 24.539 -5.466 -2.566 1.00 92.69 537 GLU A C 1
ATOM 4246 O O . GLU A 1 537 ? 25.343 -4.593 -2.897 1.00 92.69 537 GLU A O 1
ATOM 4251 N N . GLY A 1 538 ? 24.677 -6.737 -2.955 1.00 94.50 538 GLY A N 1
ATOM 4252 C CA . GLY A 1 538 ? 25.743 -7.188 -3.849 1.00 94.50 538 GLY A CA 1
ATOM 4253 C C . GLY A 1 538 ? 25.691 -6.507 -5.219 1.00 94.50 538 GLY A C 1
ATOM 4254 O O . GLY A 1 538 ? 26.707 -6.001 -5.696 1.00 94.50 538 GLY A O 1
ATOM 4255 N N . HIS A 1 539 ? 24.505 -6.425 -5.825 1.00 95.69 539 HIS A N 1
ATOM 4256 C CA . HIS A 1 539 ? 24.317 -5.738 -7.104 1.00 95.69 539 HIS A CA 1
ATOM 4257 C C . HIS A 1 539 ? 24.592 -4.230 -6.994 1.00 95.69 539 HIS A C 1
ATOM 4259 O O . HIS A 1 539 ? 25.233 -3.648 -7.866 1.00 95.69 539 HIS A O 1
ATOM 4265 N N . ALA A 1 540 ? 24.154 -3.595 -5.904 1.00 93.00 540 ALA A N 1
ATOM 4266 C CA . ALA A 1 540 ? 24.418 -2.183 -5.645 1.00 93.00 540 ALA A CA 1
ATOM 4267 C C . ALA A 1 540 ? 25.922 -1.899 -5.493 1.00 93.00 540 ALA A C 1
ATOM 4269 O O . ALA A 1 540 ? 26.409 -0.912 -6.042 1.00 93.00 540 ALA A O 1
ATOM 4270 N N . ARG A 1 541 ? 26.674 -2.779 -4.813 1.00 94.50 541 ARG A N 1
ATOM 4271 C CA . ARG A 1 541 ? 28.140 -2.672 -4.719 1.00 94.50 541 ARG A CA 1
ATOM 4272 C C . ARG A 1 541 ? 28.820 -2.821 -6.077 1.00 94.50 541 ARG A C 1
ATOM 4274 O O . ARG A 1 541 ? 29.669 -2.000 -6.400 1.00 94.50 541 ARG A O 1
ATOM 4281 N N . GLN A 1 542 ? 28.417 -3.800 -6.889 1.00 96.44 542 GLN A N 1
ATOM 4282 C CA . GLN A 1 542 ? 28.975 -3.971 -8.236 1.00 96.44 542 GLN A CA 1
ATOM 4283 C C . GLN A 1 542 ? 28.724 -2.758 -9.134 1.00 96.44 542 GLN A C 1
ATOM 4285 O O . GLN A 1 542 ? 29.621 -2.325 -9.852 1.00 96.44 542 GLN A O 1
ATOM 4290 N N . GLU A 1 543 ? 27.516 -2.196 -9.106 1.00 94.75 543 GLU A N 1
ATOM 4291 C CA . GLU A 1 543 ? 27.225 -0.973 -9.856 1.00 94.75 543 GLU A CA 1
ATOM 4292 C C . GLU A 1 543 ? 28.048 0.206 -9.332 1.00 94.75 543 GLU A C 1
ATOM 4294 O O . GLU A 1 543 ? 28.620 0.946 -10.128 1.00 94.75 543 GLU A O 1
ATOM 4299 N N . HIS A 1 544 ? 28.190 0.352 -8.013 1.00 95.25 544 HIS A N 1
ATOM 4300 C CA . HIS A 1 544 ? 29.039 1.391 -7.434 1.00 95.25 544 HIS A CA 1
ATOM 4301 C C . HIS A 1 544 ? 30.500 1.276 -7.898 1.00 95.25 544 HIS A C 1
ATOM 4303 O O . HIS A 1 544 ? 31.070 2.270 -8.342 1.00 95.25 544 HIS A O 1
ATOM 4309 N N . GLU A 1 545 ? 31.077 0.072 -7.880 1.00 96.44 545 GLU A N 1
ATOM 4310 C CA . GLU A 1 545 ? 32.436 -0.184 -8.377 1.00 96.44 545 GLU A CA 1
ATOM 4311 C C . GLU A 1 545 ? 32.577 0.144 -9.871 1.00 96.44 545 GLU A C 1
ATOM 4313 O O . GLU A 1 545 ? 33.554 0.780 -10.274 1.00 96.44 545 GLU A O 1
ATOM 4318 N N . LYS A 1 546 ? 31.587 -0.217 -10.703 1.00 96.94 546 LYS A N 1
ATOM 4319 C CA . LYS A 1 546 ? 31.576 0.164 -12.126 1.00 96.94 546 LYS A CA 1
ATOM 4320 C C . LYS A 1 546 ? 31.576 1.678 -12.303 1.00 96.94 546 LYS A C 1
ATOM 4322 O O . LYS A 1 546 ? 32.380 2.196 -13.075 1.00 96.94 546 LYS A O 1
ATOM 4327 N N . TRP A 1 547 ? 30.694 2.389 -11.601 1.00 96.25 547 TRP A N 1
ATOM 4328 C CA . TRP A 1 547 ? 30.612 3.847 -11.692 1.00 96.25 547 TRP A CA 1
ATOM 4329 C C . TRP A 1 547 ? 31.889 4.517 -11.206 1.00 96.25 547 TRP A C 1
ATOM 4331 O O . TRP A 1 547 ? 32.357 5.450 -11.852 1.00 96.25 547 TRP A O 1
ATOM 4341 N N . GLN A 1 548 ? 32.488 4.011 -10.130 1.00 96.75 548 GLN A N 1
ATOM 4342 C CA . GLN A 1 548 ? 33.760 4.504 -9.617 1.00 96.75 548 GLN A CA 1
ATOM 4343 C C . GLN A 1 548 ? 34.891 4.303 -10.635 1.00 96.75 548 GLN A C 1
ATOM 4345 O O . GLN A 1 548 ? 35.661 5.228 -10.878 1.00 96.75 548 GLN A O 1
ATOM 4350 N N . SER A 1 549 ? 34.947 3.143 -11.297 1.00 96.00 549 SER A N 1
ATOM 4351 C CA . SER A 1 549 ? 35.926 2.868 -12.355 1.00 96.00 549 SER A CA 1
ATOM 4352 C C . SER A 1 549 ? 35.747 3.781 -13.575 1.00 96.00 549 SER A C 1
ATOM 4354 O O . SER A 1 549 ? 36.729 4.314 -14.095 1.00 96.00 549 SER A O 1
ATOM 4356 N N . ILE A 1 550 ? 34.502 4.029 -14.000 1.00 96.62 550 ILE A N 1
ATOM 4357 C CA . ILE A 1 550 ? 34.192 4.975 -15.084 1.00 96.62 550 ILE A CA 1
ATOM 4358 C C . ILE A 1 550 ? 34.626 6.39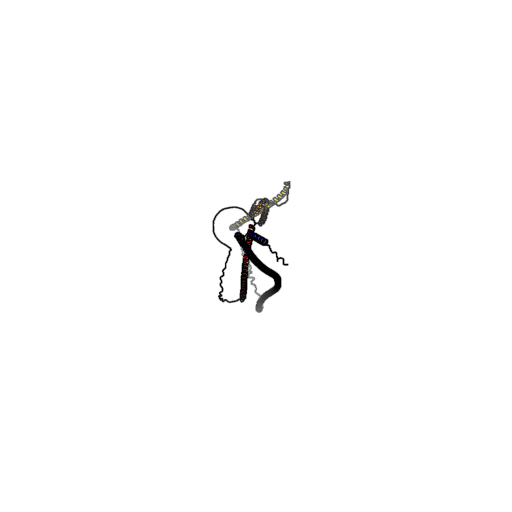5 -14.702 1.00 96.62 550 ILE A C 1
ATOM 4360 O O . ILE A 1 550 ? 35.231 7.083 -15.523 1.00 96.62 550 ILE A O 1
ATOM 4364 N N . LEU A 1 551 ? 34.341 6.825 -13.469 1.00 94.56 551 LEU A N 1
ATOM 4365 C CA . LEU A 1 551 ? 34.744 8.133 -12.951 1.00 94.56 551 LEU A CA 1
ATOM 4366 C C . LEU A 1 551 ? 36.262 8.288 -12.964 1.00 94.56 551 LEU A C 1
ATOM 4368 O O . LEU A 1 551 ? 36.754 9.236 -13.562 1.00 94.56 551 LEU A O 1
ATOM 4372 N N . SER A 1 552 ? 37.004 7.318 -12.421 1.00 95.00 552 SER A N 1
ATOM 4373 C CA . SER A 1 552 ? 38.470 7.339 -12.460 1.00 95.00 552 SER A CA 1
ATOM 4374 C C . SER A 1 552 ? 39.011 7.371 -13.890 1.00 95.00 552 SER A C 1
ATOM 4376 O O . SER A 1 552 ? 39.910 8.152 -14.182 1.00 95.00 552 SER A O 1
ATOM 4378 N N . SER A 1 553 ? 38.434 6.596 -14.813 1.00 96.75 553 SER A N 1
ATOM 4379 C CA . SER A 1 553 ? 38.831 6.637 -16.226 1.00 96.75 553 SER A CA 1
ATOM 4380 C C . SER A 1 553 ? 38.577 8.006 -16.864 1.00 96.75 553 SER A C 1
ATOM 4382 O O . SER A 1 553 ? 39.386 8.462 -17.674 1.00 96.75 553 SER A O 1
ATOM 4384 N N . LYS A 1 554 ? 37.469 8.668 -16.516 1.00 95.06 554 LYS A N 1
ATOM 4385 C CA . LYS A 1 554 ? 37.144 10.009 -17.013 1.00 95.06 554 LYS A CA 1
ATOM 4386 C C . LYS A 1 554 ? 38.024 11.082 -16.384 1.00 95.06 554 LYS A C 1
ATOM 4388 O O . LYS A 1 554 ? 38.458 11.975 -17.103 1.00 95.06 554 LYS A O 1
ATOM 4393 N N . ASP A 1 555 ? 38.350 10.968 -15.103 1.00 95.12 555 ASP A N 1
ATOM 4394 C CA . ASP A 1 555 ? 39.293 11.861 -14.427 1.00 95.12 555 ASP A CA 1
ATOM 4395 C C . ASP A 1 555 ? 40.709 11.728 -15.004 1.00 95.12 555 ASP A C 1
ATOM 4397 O O . ASP A 1 555 ? 41.397 12.733 -15.193 1.00 95.12 555 ASP A O 1
ATOM 4401 N N . GLU A 1 556 ? 41.139 10.517 -15.368 1.00 94.75 556 GLU A N 1
ATOM 4402 C CA . GLU A 1 556 ? 42.389 10.301 -16.105 1.00 94.75 556 GLU A CA 1
ATOM 4403 C C . GLU A 1 556 ? 42.352 10.938 -17.501 1.00 94.75 556 GLU A C 1
ATOM 4405 O O . GLU A 1 556 ? 43.331 11.555 -17.923 1.00 94.75 556 GLU A O 1
ATOM 4410 N N . GLU A 1 557 ? 41.235 10.826 -18.224 1.00 93.75 557 GLU A N 1
ATOM 4411 C CA . GLU A 1 557 ? 41.051 11.454 -19.538 1.00 93.75 557 GLU A CA 1
ATOM 4412 C C . GLU A 1 557 ? 41.071 12.987 -19.439 1.00 93.75 557 GLU A C 1
ATOM 4414 O O . GLU A 1 557 ? 41.781 13.645 -20.200 1.00 93.75 557 GLU A O 1
ATOM 4419 N N . ILE A 1 558 ? 40.374 13.558 -18.452 1.00 91.56 558 ILE A N 1
ATOM 4420 C CA . ILE A 1 558 ? 40.402 14.994 -18.144 1.00 91.56 558 ILE A CA 1
ATOM 4421 C C . ILE A 1 558 ? 41.824 15.428 -17.796 1.00 91.56 558 ILE A C 1
ATOM 4423 O O . ILE A 1 558 ? 42.307 16.422 -18.337 1.00 91.56 558 ILE A O 1
ATOM 4427 N N . SER A 1 559 ? 42.520 14.664 -16.953 1.00 91.75 559 SER A N 1
ATOM 4428 C CA . SER A 1 559 ? 43.909 14.943 -16.594 1.00 91.75 559 SER A CA 1
ATOM 4429 C C . SER A 1 559 ? 44.797 14.940 -17.839 1.00 91.75 559 SER A C 1
ATOM 4431 O O . SER A 1 559 ? 45.563 15.879 -18.041 1.00 91.75 559 SER A O 1
ATOM 4433 N N . ARG A 1 560 ? 44.667 13.955 -18.737 1.00 89.69 560 ARG A N 1
ATOM 4434 C CA . ARG A 1 560 ? 45.419 13.919 -20.005 1.00 89.69 560 ARG A CA 1
ATOM 4435 C C . ARG A 1 560 ? 45.122 15.123 -20.895 1.00 89.69 560 ARG A C 1
ATOM 4437 O O . ARG A 1 560 ? 46.055 15.704 -21.442 1.00 89.69 560 ARG A O 1
ATOM 4444 N N . LEU A 1 561 ? 43.857 15.521 -21.020 1.00 87.06 561 LEU A N 1
ATOM 4445 C CA . LEU A 1 561 ? 43.458 16.687 -21.814 1.00 87.06 561 LEU A CA 1
ATOM 4446 C C . LEU A 1 561 ? 43.986 18.000 -21.218 1.00 87.06 561 LEU A C 1
ATOM 4448 O O . LEU A 1 561 ? 44.456 18.858 -21.961 1.00 87.06 561 LEU A O 1
ATOM 4452 N N . GLN A 1 562 ? 43.987 18.142 -19.890 1.00 83.50 562 GLN A N 1
ATOM 4453 C CA . GLN A 1 562 ? 44.571 19.300 -19.204 1.00 83.50 562 GLN A CA 1
ATOM 4454 C C . GLN A 1 562 ? 46.088 19.395 -19.423 1.00 83.50 562 GLN A C 1
ATOM 4456 O O . GLN A 1 562 ? 46.596 20.477 -19.709 1.00 83.50 562 GLN A O 1
ATOM 4461 N N . HIS A 1 563 ? 46.807 18.270 -19.366 1.00 76.38 563 HIS A N 1
ATOM 4462 C CA . HIS A 1 563 ? 48.245 18.240 -19.655 1.00 76.38 563 HIS A CA 1
ATOM 4463 C C . HIS A 1 563 ? 48.546 18.461 -21.151 1.00 76.38 563 HIS A C 1
ATOM 4465 O O . HIS A 1 563 ? 49.549 19.087 -21.479 1.00 76.38 563 HIS A O 1
ATOM 4471 N N . SER A 1 564 ? 47.674 18.005 -22.060 1.00 73.25 564 SER A N 1
ATOM 4472 C CA . SER A 1 564 ? 47.811 18.228 -23.508 1.00 73.25 564 SER A CA 1
ATOM 4473 C C . SER A 1 564 ? 47.563 19.687 -23.907 1.00 73.25 564 SER A C 1
ATOM 4475 O O . SER A 1 564 ? 48.277 20.200 -24.763 1.00 73.25 564 SER A O 1
ATOM 4477 N N . ASN A 1 565 ? 46.597 20.369 -23.283 1.00 61.31 565 ASN A N 1
ATOM 4478 C CA . ASN A 1 565 ? 46.347 21.795 -23.526 1.00 61.31 565 ASN A CA 1
ATOM 4479 C C . ASN A 1 565 ? 47.409 22.697 -22.881 1.00 61.31 565 ASN A C 1
ATOM 4481 O O . ASN A 1 565 ? 47.696 23.765 -23.409 1.00 61.31 565 ASN A O 1
ATOM 4485 N N . GLY A 1 566 ? 48.030 22.271 -21.776 1.00 56.88 566 GLY A N 1
ATOM 4486 C CA . GLY A 1 566 ? 49.138 23.006 -21.155 1.00 56.88 566 GLY A CA 1
ATOM 4487 C C . GLY A 1 566 ? 50.448 22.979 -21.957 1.00 56.88 566 GLY A C 1
ATOM 4488 O O . GLY A 1 566 ? 51.325 23.797 -21.706 1.00 56.88 566 GLY A O 1
ATOM 4489 N N . ALA A 1 567 ? 50.589 22.065 -22.924 1.00 53.88 567 ALA A N 1
ATOM 4490 C CA . ALA A 1 567 ? 51.780 21.939 -23.768 1.00 53.88 567 ALA A CA 1
ATOM 4491 C C . ALA A 1 567 ? 51.702 22.734 -25.088 1.00 53.88 567 ALA A C 1
ATOM 4493 O O . ALA A 1 567 ? 52.651 22.701 -25.865 1.00 53.88 567 ALA A O 1
ATOM 4494 N N . GLN A 1 568 ? 50.585 23.420 -25.359 1.00 52.06 568 GLN A N 1
ATOM 4495 C CA . GLN A 1 568 ? 50.368 24.194 -26.589 1.00 52.06 568 GLN A CA 1
ATOM 4496 C C . GLN A 1 568 ? 50.497 25.718 -26.406 1.00 52.06 568 GLN A C 1
ATOM 4498 O O . GLN A 1 568 ? 50.377 26.440 -27.391 1.00 52.06 568 GLN A O 1
ATOM 4503 N N . ASP A 1 569 ? 50.780 26.188 -25.185 1.00 48.88 569 ASP A N 1
ATOM 4504 C CA . ASP A 1 569 ? 50.891 27.614 -24.820 1.00 48.88 569 ASP A CA 1
ATOM 4505 C C . ASP A 1 569 ? 52.305 28.033 -24.335 1.00 48.88 569 ASP A C 1
ATOM 4507 O O . ASP A 1 569 ? 52.470 29.026 -23.623 1.00 48.88 569 ASP A O 1
ATOM 4511 N N . ILE A 1 570 ? 53.350 27.301 -24.741 1.00 40.56 570 ILE A N 1
ATOM 4512 C CA . ILE A 1 570 ? 54.770 27.709 -24.659 1.00 40.56 570 ILE A CA 1
ATOM 4513 C C . ILE A 1 570 ? 55.404 27.445 -26.022 1.00 40.56 570 ILE A C 1
ATOM 4515 O O . ILE A 1 570 ? 56.206 28.296 -26.473 1.00 40.56 570 ILE A O 1
#

InterPro domains:
  IPR040248 Ribosome-binding protein 1 [PTHR18939] (2-560)

pLDDT: mean 73.71, std 22.91, range [23.62, 97.94]

Organism: Zeugodacus cucurbitae (NCBI:txid28588)

Secondary structure (DSSP, 8-state):
----S-----HHHHHHHHHHHHHHHHSS-S-TT---HHHHHHHHHHHHHHHHHHHHHHHHHHHHHHHHHHHHHHHHHHHHHHHHHHHHHHHHHHHHHHHHHHHHHHHHHHHHHHHHHHHHHHHHHHHHHHHHHHHHHHHHHHHHHHHHHHHHHHHHHHHHHHHHHHHHHHHHHHHHHHHHHHHHHHHHHHHHHHHHHHHHHHHHHHHHHHHHHHHHHHHHHHHHHHHHHHHHHHHHHHHHHHHHHHHHHHHHHHHHHHHHHHTTSS---------SSSSSTTTHHHHHHHHHHHHHHTTTTTTS-TTS-TTSTTSSTTTSTTHHHHHHHHHHHHHHHHHHHHHHHHHHHHHHHHHHHHHHHHHHHHHHHTTTSS-SS-------------------HHHHHHHHHHHH-HHHHHHTTTTTTTS-HHHHHHHHHHHHHHHHHHTTS-----------------------------------------------------TTHHHHHHHHHHHHHHHHHHHHHHHHHHHHHHHHHHHHHHHHHHHHHHHHHHHHHHHHHHHHHHHHHHTS--

Radius of gyration: 107.41 Å; Cα contacts (8 Å, |Δi|>4): 26; chains: 1; bounding box: 210×127×347 Å

Solvent-accessible surface area (backbone atoms only — not comparable to full-atom values): 34140 Å² total; per-residue (Å²): 132,92,77,86,79,79,81,80,71,51,73,66,54,51,48,51,48,48,50,51,50,49,49,54,54,66,73,44,74,92,66,92,83,62,86,45,69,65,62,56,49,51,52,51,50,52,48,51,54,48,52,50,51,51,48,53,49,50,50,51,49,51,51,51,52,48,51,54,51,50,52,52,49,48,54,51,51,50,51,50,51,51,52,52,52,52,50,52,50,52,54,50,50,54,53,49,52,51,50,52,54,52,52,52,51,50,52,50,53,50,52,53,47,53,54,49,52,52,51,50,52,53,51,50,52,52,50,51,53,52,49,53,52,49,51,51,49,54,50,51,52,50,53,51,52,52,49,55,51,50,52,50,51,52,53,54,51,49,52,49,52,52,50,52,51,51,51,51,51,54,51,50,53,51,49,54,52,51,51,50,53,49,52,52,50,50,49,52,50,50,52,51,49,53,52,49,52,51,51,51,50,52,49,50,52,50,51,51,51,51,52,50,50,51,52,52,47,52,51,50,52,49,52,50,51,52,51,54,49,53,49,52,55,49,51,53,50,49,53,53,49,52,53,50,51,54,54,51,53,56,54,53,58,56,52,59,58,57,59,64,62,66,75,76,72,85,85,83,85,87,91,85,84,90,86,79,81,74,72,52,72,59,52,63,58,49,57,62,50,58,61,59,53,58,68,61,62,68,65,64,73,83,74,76,55,100,73,77,58,101,74,74,86,80,77,74,86,68,64,69,65,62,63,55,52,54,55,53,50,55,49,50,49,51,52,44,54,53,46,52,52,48,48,46,49,48,51,48,50,48,50,47,51,51,46,48,50,51,49,50,50,49,53,53,51,44,57,66,52,55,70,70,74,59,58,96,58,86,78,90,78,82,86,83,93,73,90,80,88,85,86,80,91,78,94,58,66,70,59,54,55,53,53,50,48,47,70,76,40,50,68,26,39,60,77,41,50,87,49,58,85,78,52,57,70,70,59,42,53,53,51,25,54,54,44,40,56,54,54,65,63,57,78,79,63,83,84,89,83,86,88,83,91,79,90,84,90,83,89,85,85,83,86,85,84,89,82,87,78,89,81,88,82,87,88,85,80,92,83,87,81,87,80,82,88,80,91,75,92,76,90,76,90,80,85,82,88,68,97,70,59,62,62,56,54,52,50,53,50,51,50,51,51,52,50,50,52,51,51,53,51,50,50,51,48,52,52,52,51,49,52,52,49,53,52,50,52,51,51,52,49,54,50,49,54,51,52,51,52,52,49,53,55,47,50,52,50,49,50,51,52,53,57,56,58,64,69,74,80,121

Sequence (570 aa):
MNLFRRAELNRSEIQILIDYLLNKQQDTPATHSEWSDDICQKLKRQLEEKEKALAEEQEASIGIQAKLRDLRTEINTERAQLNATVKNYVETINSKEQQIALLNQDIQTLNDKFAQERKQFQAKLLLEKQNGSQDLFAQLQRLQCELTLKEKCINDLTCLVNACNQSNEELKQQISLLEQQREELEQISNNRIVELEQSKTLEIENSERKLELHNLQNAHESIKADLTQARQDLEVRNTDLVDTQNQLAALQAKNDELQQQLAGINNQAAEQSGLQATYEVLKLQLAEKEQQLADFNAKNDELVKQLSGLEAQTQVHAQAHNGLQQLIQSLQQDLGSKHQQLQQFEQTVDTLNLREKELLQQLQEQREKNDQQQQLFAASQKQTSATANTATVSANDEKHVREIFQRLYPEAVKASASTALSVSFEQWVEQVLATQLKLAAANKATGSSSNKSTQSNSNSSSSNHTSSSHTNNNSHNDNLINSNNRISSNSSDGGSSGTGNDVDAVELRLQNIQLRAKVDELTKLVKKTSNTLSALEGHARQEHEKWQSILSSKDEEISRLQHSNGAQDI